Protein 3ZJE (pdb70)

Foldseek 3Di:
DFPLALCVLCVVLLVVLLVVFVVQWDPDPVQQQIAGNPQLQAFAAFEDDVVDDPVLSVSVCSHWFPVVLVCLLVVVCLAPVFPQAFHWTWTDFDLLQCLQQQSCCRGFVGGCVVCSLLVSLLCSLPPGDCVLLLVLVVVQVVVPPDDDSVVVSVVLSVQSDQCFPVHRGRHHAQSSQQSSCLNHLAKEAERERDDQVVVDPRGAIHHNVVDFLVVGRAAHFYWYYDPSDITGTHGYDDPSRAAKAFQWGDRQQRIGGGDYGSDDVVCVVCVVVVNVSRFVKDWDWDAGRPDHDTDIGIIGGHDDRDNDPSRHSSVSSVVSSVVVRVVD/DQAQALCVLDVVLLVVLLVVFVVQWDDDDVQDAIAGNPQLQAFDFAEQLPVADVVLSVVNCVRWFPVVLVVVLVVLQQAPVFVQAFHWTWTDFDQQQQVQQALCCGGQSGGCVVCSLLVSLLCCLVPRDCVLLVVLVVVQVVVPPDDPDPVPSVVLSVQSDQPQDNGNGRHHAQSSQLSSCLNHLAKEAETESNVNGFIHHNVVDFLVVGNAAHFYWYDDDSDITGTHGYDDPPHAQWAFQWTQDPQRTHGGDYGRDDPVCVVVVVVVNVSRFPKDWDWGAHPPNVDIHTGITGGHDDRDDDDSSDRSVSSVVVSVVVSVVVD

InterPro domains:
  IPR002653 Zinc finger, A20-type [PF01754] (386-407)
  IPR002653 Zinc finger, A20-type [PF01754] (476-500)
  IPR002653 Zinc finger, A20-type [PF01754] (655-678)
  IPR002653 Zinc finger, A20-type [PF01754] (760-784)
  IPR002653 Zinc finger, A20-type [PS51036] (381-416)
  IPR002653 Zinc finger, A20-type [PS51036] (472-507)
  IPR002653 Zinc finger, A20-type [PS51036] (601-636)
  IPR002653 Zinc finger, A20-type [PS51036] (651-686)
  IPR002653 Zinc finger, A20-type [PS51036] (756-790)
  IPR002653 Zinc finger, A20-type [SM00259] (384-409)
  IPR002653 Zinc finger, A20-type [SM00259] (475-500)
  IPR002653 Zinc finger, A20-type [SM00259] (518-541)
  IPR002653 Zinc finger, A20-type [SM00259] (604-629)
  IPR002653 Zinc finger, A20-type [SM00259] (654-679)
  IPR002653 Zinc finger, A20-type [SM00259] (713-738)
  IPR002653 Zinc finger, A20-type [SM00259] (759-784)
  IPR003323 OTU domain [PF02338] (98-257)
  IPR003323 OTU domain [PS50802] (92-263)
  IPR051346 OTU Domain-Containing Deubiquitinase [PTHR13367] (34-637)

Secondary structure (DSSP, 8-state):
---SSGGGG-HHHHHHHHHHHHHTEE--SSSPPPEESSGGG---EEPP-TTS-HHHHHHHHHHHB-HHHHHHHHHTT-SS--TTB--EEEBP---S---HHHHHHHHHSS--TT-HHHHHHHHHHHHS--HHHHHHHHHHHHT-----HHHHHHHHHHHTSS-----SS----HHHHHHHHHHHTS-EEEEE----TT--TT-EEE--TTS-GGGS--S-EEEEEETTEEEEEEEEP---SB-EEESEEEETTEEEEPPBTT--HHHHHTHHHHHHHHS-EEEEEEE-SSSSSEEEEEEEE-PPP---GGG-HHHHHHHHHHHHHHT-/---SSGGGG-HHHHHHHHHHHHHTEE--SSSPPPEESSGGG----BPPSSSS-HHHHHHHHHHHB-HHHHHHHHHTT-SS--TTB--EEEBP---S---HHHHHHHHHSS--TT-HHHHHHHHHHHTS--HHHHHHHHHHHTTSS-----SHHHHHHHHTSS-----SS----HHHHHHHHHHHTS-EEEEE-----EEE--TTS-GGGS--SPEEEEEETTEEEEEEEB-----BSEEESEEEETTEEEEPPBTT--HHHHTTHHHHHHHHS-EEEEEEE-SSTT-EEEEEEEEPPPP---TTT--HHHHHHHHHHHHHHH-

Structure (mmCIF, N/CA/C/O backbone):
data_3ZJE
#
_entry.id   3ZJE
#
_cell.length_a   43.850
_cell.length_b   69.150
_cell.length_c   84.700
_cell.angle_alpha   99.14
_cell.angle_beta   100.28
_cell.angle_gamma   97.09
#
_symmetry.space_group_name_H-M   'P 1'
#
loop_
_entity.id
_entity.type
_entity.pdbx_description
1 polymer A20P50
2 non-polymer 1,2-ETHANEDIOL
3 non-polymer 'CHLORIDE ION'
4 water water
#
loop_
_atom_site.group_PDB
_atom_site.id
_atom_site.type_symbol
_atom_site.label_atom_id
_atom_site.label_alt_id
_atom_site.label_comp_id
_atom_site.label_asym_id
_atom_site.label_entity_id
_atom_site.label_seq_id
_atom_site.pdbx_PDB_ins_code
_atom_site.Cartn_x
_atom_site.Cartn_y
_atom_site.Cartn_z
_atom_site.occupancy
_atom_site.B_iso_or_equiv
_atom_site.auth_seq_id
_atom_site.auth_comp_id
_atom_site.auth_asym_id
_atom_site.auth_atom_id
_atom_site.pdbx_PDB_model_num
ATOM 1 N N . VAL A 1 5 ? -5.488 40.938 9.775 1.00 90.62 5 VAL A N 1
ATOM 2 C CA . VAL A 1 5 ? -6.518 41.980 9.786 1.00 89.10 5 VAL A CA 1
ATOM 3 C C . VAL A 1 5 ? -7.926 41.365 9.706 1.00 76.67 5 VAL A C 1
ATOM 4 O O . VAL A 1 5 ? -8.456 40.854 10.693 1.00 73.52 5 VAL A O 1
ATOM 6 N N . LEU A 1 6 ? -8.523 41.433 8.523 1.00 77.75 6 LEU A N 1
ATOM 7 C CA . LEU A 1 6 ? -9.756 40.715 8.204 1.00 72.06 6 LEU A CA 1
ATOM 8 C C . LEU A 1 6 ? -9.497 39.210 8.372 1.00 69.17 6 LEU A C 1
ATOM 9 O O . LEU A 1 6 ? -8.365 38.823 8.677 1.00 65.31 6 LEU A O 1
ATOM 11 N N . PRO A 1 7 ? -10.527 38.343 8.183 1.00 68.66 7 PRO A N 1
ATOM 12 C CA . PRO A 1 7 ? -10.146 36.933 8.284 1.00 66.32 7 PRO A CA 1
ATOM 13 C C . PRO A 1 7 ? -9.137 36.645 7.198 1.00 68.40 7 PRO A C 1
ATOM 14 O O . PRO A 1 7 ? -9.061 37.398 6.227 1.00 68.90 7 PRO A O 1
ATOM 18 N N . GLN A 1 8 ? -8.334 35.607 7.380 1.00 71.88 8 GLN A N 1
ATOM 19 C CA . GLN A 1 8 ? -7.249 35.343 6.444 1.00 71.50 8 GLN A CA 1
ATOM 20 C C . GLN A 1 8 ? -7.777 34.606 5.213 1.00 65.98 8 GLN A C 1
ATOM 21 O O . GLN A 1 8 ? -7.065 34.472 4.220 1.00 71.98 8 GLN A O 1
ATOM 23 N N . ALA A 1 9 ? -9.035 34.167 5.285 1.00 52.78 9 ALA A N 1
ATOM 24 C CA . ALA A 1 9 ? -9.697 33.452 4.194 1.00 49.12 9 ALA A CA 1
ATOM 25 C C . ALA A 1 9 ? -11.194 33.305 4.507 1.00 42.44 9 ALA A C 1
ATOM 26 O O . ALA A 1 9 ? -11.588 33.255 5.675 1.00 48.35 9 ALA A O 1
ATOM 28 N N . LEU A 1 10 ? -12.022 33.174 3.472 1.00 43.56 10 LEU A N 1
ATOM 29 C CA . LEU A 1 10 ? -13.470 33.310 3.636 1.00 36.03 10 LEU A CA 1
ATOM 30 C C . LEU A 1 10 ? -14.113 32.515 4.744 1.00 46.69 10 LEU A C 1
ATOM 31 O O . LEU A 1 10 ? -14.894 33.069 5.519 1.00 49.93 10 LEU A O 1
ATOM 36 N N . TYR A 1 11 ? -13.794 31.220 4.832 1.00 43.34 11 TYR A N 1
ATOM 37 C CA . TYR A 1 11 ? -14.541 30.320 5.721 1.00 46.51 11 TYR A CA 1
ATOM 38 C C . TYR A 1 11 ? -14.454 30.732 7.204 1.00 47.43 11 TYR A C 1
ATOM 39 O O . TYR A 1 11 ? -15.265 30.342 8.047 1.00 50.07 11 TYR A O 1
ATOM 48 N N . LEU A 1 12 ? -13.468 31.542 7.531 1.00 37.13 12 LEU A N 1
ATOM 49 C CA . LEU A 1 12 ? -13.324 31.906 8.923 1.00 49.26 12 LEU A CA 1
ATOM 50 C C . LEU A 1 12 ? -14.355 32.922 9.412 1.00 49.54 12 LEU A C 1
ATOM 51 O O . LEU A 1 12 ? -14.326 33.286 10.588 1.00 45.28 12 LEU A O 1
ATOM 56 N N . SER A 1 13 ? -15.247 33.389 8.539 1.00 47.59 13 SER A N 1
ATOM 57 C CA . SER A 1 13 ? -16.030 34.580 8.890 1.00 49.96 13 SER A CA 1
ATOM 58 C C . SER A 1 13 ? -17.227 34.250 9.800 1.00 45.52 13 SER A C 1
ATOM 59 O O . SER A 1 13 ? -17.679 35.080 10.594 1.00 43.60 13 SER A O 1
ATOM 62 N N . ASN A 1 14 ? -17.722 33.020 9.666 1.00 41.74 14 ASN A N 1
ATOM 63 C CA . ASN A 1 14 ? -18.811 32.487 10.467 1.00 41.58 14 ASN A CA 1
ATOM 64 C C . ASN A 1 14 ? -18.804 30.958 10.365 1.00 40.48 14 ASN A C 1
ATOM 65 O O . ASN A 1 14 ? -19.567 30.383 9.561 1.00 38.67 14 ASN A O 1
ATOM 70 N N . MET A 1 15 ? -17.953 30.314 11.175 1.00 45.78 15 MET A N 1
ATOM 71 C CA . MET A 1 15 ? -17.760 28.859 11.087 1.00 41.04 15 MET A CA 1
ATOM 72 C C . MET A 1 15 ? -19.028 28.107 11.460 1.00 41.92 15 MET A C 1
ATOM 73 O O . MET A 1 15 ? -19.369 27.086 10.854 1.00 40.45 15 MET A O 1
ATOM 78 N N . ARG A 1 16 ? -19.737 28.615 12.454 1.00 44.57 16 ARG A N 1
ATOM 79 C CA . ARG A 1 16 ? -20.993 27.994 12.851 1.00 46.45 16 ARG A CA 1
ATOM 80 C C . ARG A 1 16 ? -21.980 28.008 11.679 1.00 44.68 16 ARG A C 1
ATOM 81 O O . ARG A 1 16 ? -22.578 26.977 11.345 1.00 43.68 16 ARG A O 1
ATOM 89 N N . LYS A 1 17 ? -22.118 29.162 11.023 1.00 42.52 17 LYS A N 1
ATOM 90 C CA . LYS A 1 17 ? -22.985 29.275 9.813 1.00 40.39 17 LYS A CA 1
ATOM 91 C C . LYS A 1 17 ? -22.571 28.288 8.725 1.00 40.63 17 LYS A C 1
ATOM 92 O O . LYS A 1 17 ? -23.439 27.602 8.184 1.00 40.18 17 LYS A O 1
ATOM 98 N N . ALA A 1 18 ? -21.272 28.187 8.422 1.00 36.18 18 ALA A N 1
ATOM 99 C CA . ALA A 1 18 ? -20.802 27.213 7.431 1.00 33.80 18 ALA A CA 1
ATOM 100 C C . ALA A 1 18 ? -21.269 25.787 7.757 1.00 34.53 18 ALA A C 1
ATOM 101 O O . ALA A 1 18 ? -21.730 25.033 6.889 1.00 33.06 18 ALA A O 1
ATOM 103 N N . VAL A 1 19 ? -21.143 25.414 9.027 1.00 37.05 19 VAL A N 1
ATOM 104 C CA . VAL A 1 19 ? -21.566 24.095 9.446 1.00 45.72 19 VAL A CA 1
ATOM 105 C C . VAL A 1 19 ? -23.037 23.907 9.217 1.00 46.67 19 VAL A C 1
ATOM 106 O O . VAL A 1 19 ? -23.476 22.820 8.840 1.00 38.27 19 VAL A O 1
ATOM 110 N N . LYS A 1 20 ? -23.802 24.955 9.477 1.00 39.54 20 LYS A N 1
ATOM 111 C CA . LYS A 1 20 ? -25.229 24.894 9.303 1.00 40.32 20 LYS A CA 1
ATOM 112 C C . LYS A 1 20 ? -25.479 24.656 7.782 1.00 37.35 20 LYS A C 1
ATOM 113 O O . LYS A 1 20 ? -26.265 23.785 7.398 1.00 37.39 20 LYS A O 1
ATOM 119 N N . ILE A 1 21 ? -24.781 25.400 6.950 1.00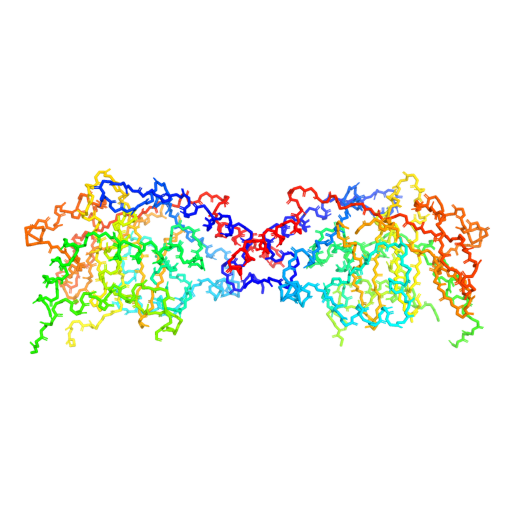 35.10 21 ILE A N 1
ATOM 120 C CA . ILE A 1 21 ? -25.003 25.241 5.492 1.00 32.52 21 ILE A CA 1
ATOM 121 C C . ILE A 1 21 ? -24.673 23.817 5.067 1.00 40.34 21 ILE A C 1
ATOM 122 O O . ILE A 1 21 ? -25.501 23.128 4.498 1.00 38.21 21 ILE A O 1
ATOM 127 N N . ARG A 1 22 ? -23.448 23.386 5.340 1.00 36.90 22 ARG A N 1
ATOM 128 C CA . ARG A 1 22 ? -23.038 22.012 5.083 1.00 39.86 22 ARG A CA 1
ATOM 129 C C . ARG A 1 22 ? -24.036 20.978 5.615 1.00 43.81 22 ARG A C 1
ATOM 130 O O . ARG A 1 22 ? -24.409 20.073 4.883 1.00 39.59 22 ARG A O 1
ATOM 138 N N . GLU A 1 23 ? -24.496 21.119 6.853 1.00 35.58 23 GLU A N 1
ATOM 139 C CA . GLU A 1 23 ? -25.472 20.169 7.407 1.00 37.84 23 GLU A CA 1
ATOM 140 C C . GLU A 1 23 ? -26.787 20.128 6.622 1.00 43.66 23 GLU A C 1
ATOM 141 O O . GLU A 1 23 ? -27.441 19.104 6.554 1.00 38.60 23 GLU A O 1
ATOM 147 N N . ARG A 1 24 ? -27.161 21.227 5.992 1.00 36.24 24 ARG A N 1
ATOM 148 C CA . ARG A 1 24 ? -28.387 21.209 5.190 1.00 39.82 24 ARG A CA 1
ATOM 149 C C . ARG A 1 24 ? -28.257 20.430 3.858 1.00 36.89 24 ARG A C 1
ATOM 150 O O . ARG A 1 24 ? -29.230 19.832 3.378 1.00 34.52 24 ARG A O 1
ATOM 158 N N . THR A 1 25 ? -27.056 20.402 3.306 1.00 31.77 25 THR A N 1
ATOM 159 C CA . THR A 1 25 ? -26.873 19.825 1.964 1.00 29.75 25 THR A CA 1
ATOM 160 C C . THR A 1 25 ? -27.246 18.338 1.824 1.00 30.80 25 THR A C 1
ATOM 161 O O . THR A 1 25 ? -27.973 18.011 0.907 1.00 30.39 25 THR A O 1
ATOM 165 N N . PRO A 1 26 ? -26.759 17.439 2.722 1.00 32.37 26 PRO A N 1
ATOM 166 C CA . PRO A 1 26 ? -27.126 16.037 2.485 1.00 33.49 26 PRO A CA 1
ATOM 167 C C . PRO A 1 26 ? -28.627 15.808 2.667 1.00 37.01 26 PRO A C 1
ATOM 168 O O . PRO A 1 26 ? -29.140 14.864 2.067 1.00 36.06 26 PRO A O 1
ATOM 172 N N . GLU A 1 27 ? -29.301 16.619 3.485 1.00 36.93 27 GLU A N 1
ATOM 173 C CA . GLU A 1 27 ? -30.741 16.493 3.677 1.00 39.16 27 GLU A CA 1
ATOM 174 C C . GLU A 1 27 ? -31.564 17.005 2.490 1.00 37.92 27 GLU A C 1
ATOM 175 O O . GLU A 1 27 ? -32.779 16.737 2.397 1.00 39.76 27 GLU A O 1
ATOM 181 N N . ASP A 1 28 ? -30.916 17.749 1.603 1.00 35.09 28 ASP A N 1
ATOM 182 C CA . ASP A 1 28 ? -31.600 18.279 0.404 1.00 33.86 28 ASP A CA 1
ATOM 183 C C . ASP A 1 28 ? -31.515 17.313 -0.774 1.00 32.80 28 ASP A C 1
ATOM 184 O O . ASP A 1 28 ? -32.085 17.584 -1.847 1.00 32.02 28 ASP A O 1
ATOM 189 N N . ILE A 1 29 ? -30.788 16.208 -0.604 1.00 32.97 29 ILE A N 1
ATOM 190 C CA . ILE A 1 29 ? -30.603 15.254 -1.695 1.00 35.08 29 ILE A CA 1
ATOM 191 C C . ILE A 1 29 ? -31.787 14.312 -1.713 1.00 34.69 29 ILE A C 1
ATOM 192 O O . ILE A 1 29 ? -32.196 13.791 -0.686 1.00 37.15 29 ILE A O 1
ATOM 197 N N . PHE A 1 30 ? -32.370 14.118 -2.878 1.00 34.29 30 PHE A N 1
ATOM 198 C CA . PHE A 1 30 ? -33.473 13.167 -2.992 1.00 39.84 30 PHE A CA 1
ATOM 199 C C . PHE A 1 30 ? -32.947 11.928 -3.686 1.00 41.12 30 PHE A C 1
ATOM 200 O O . PHE A 1 30 ? -32.319 12.051 -4.733 1.00 41.13 30 PHE A O 1
ATOM 208 N N . LYS A 1 31 ? -33.221 10.743 -3.134 1.00 39.38 31 LYS A N 1
ATOM 209 C CA . LYS A 1 31 ? -32.689 9.507 -3.708 1.00 48.40 31 LYS A CA 1
ATOM 210 C C . LYS A 1 31 ? -33.852 8.688 -4.231 1.00 51.05 31 LYS A C 1
ATOM 211 O O . LYS A 1 31 ? -34.588 8.075 -3.453 1.00 47.22 31 LYS A O 1
ATOM 213 N N . PRO A 1 32 ? -34.051 8.688 -5.545 1.00 46.91 32 PRO A N 1
ATOM 214 C CA . PRO A 1 32 ? -35.230 7.983 -6.084 1.00 50.26 32 PRO A CA 1
ATOM 215 C C . PRO A 1 32 ? -35.035 6.481 -6.015 1.00 55.70 32 PRO A C 1
ATOM 216 O O . PRO A 1 32 ? -33.908 6.022 -5.831 1.00 50.14 32 PRO A O 1
ATOM 220 N N . THR A 1 33 ? -36.119 5.723 -6.147 1.00 66.06 33 THR A N 1
ATOM 221 C CA . THR A 1 33 ? -36.016 4.273 -6.168 1.00 70.32 33 THR A CA 1
ATOM 222 C C . THR A 1 33 ? -36.338 3.695 -7.542 1.00 69.14 33 THR A C 1
ATOM 223 O O . THR A 1 33 ? -36.244 2.488 -7.744 1.00 69.10 33 THR A O 1
ATOM 227 N N . ASN A 1 34 ? -36.713 4.556 -8.482 1.00 63.37 34 ASN A N 1
ATOM 228 C CA . ASN A 1 34 ? -37.015 4.093 -9.832 1.00 66.26 34 ASN A CA 1
ATOM 229 C C . ASN A 1 34 ? -35.792 4.207 -10.744 1.00 60.21 34 ASN A C 1
ATOM 230 O O . ASN A 1 34 ? -35.918 4.207 -11.968 1.00 59.54 34 ASN A O 1
ATOM 235 N N . GLY A 1 35 ? -34.608 4.326 -10.152 1.00 54.23 35 GLY A N 1
ATOM 236 C CA . GLY A 1 35 ? -33.399 4.404 -10.959 1.00 51.53 35 GLY A CA 1
ATOM 237 C C . GLY A 1 35 ? -32.949 5.781 -11.443 1.00 45.76 35 GLY A C 1
ATOM 238 O O . GLY A 1 35 ? -31.832 5.917 -11.943 1.00 48.13 35 GLY A O 1
ATOM 239 N N . ILE A 1 36 ? -33.798 6.796 -11.302 1.00 41.10 36 ILE A N 1
ATOM 240 C CA . ILE A 1 36 ? -33.389 8.184 -11.589 1.00 39.94 36 ILE A CA 1
ATOM 241 C C . ILE A 1 36 ? -32.255 8.609 -10.648 1.00 40.23 36 ILE A C 1
ATOM 242 O O . ILE A 1 36 ? -32.277 8.301 -9.450 1.00 36.14 36 ILE A O 1
ATOM 247 N N . ILE A 1 37 ? -31.270 9.319 -11.201 1.00 39.27 37 ILE A N 1
ATOM 248 C CA . ILE A 1 37 ? -30.081 9.750 -10.446 1.00 32.48 37 ILE A CA 1
ATOM 249 C C . ILE A 1 37 ? -30.493 10.555 -9.208 1.00 30.55 37 ILE A C 1
ATOM 250 O O . ILE A 1 37 ? -31.499 11.266 -9.244 1.00 30.77 37 ILE A O 1
ATOM 255 N N . HIS A 1 38 ? -29.781 10.426 -8.087 1.00 31.36 38 HIS A N 1
ATOM 256 C CA . HIS A 1 38 ? -30.124 11.273 -6.946 1.00 33.41 38 HIS A CA 1
ATOM 257 C C . HIS A 1 38 ? -29.761 12.715 -7.271 1.00 33.00 38 HIS A C 1
ATOM 258 O O . HIS A 1 38 ? -28.896 12.954 -8.102 1.00 26.34 38 HIS A O 1
ATOM 265 N N . HIS A 1 39 ? -30.444 13.675 -6.654 1.00 29.01 39 HIS A N 1
ATOM 266 C CA . HIS A 1 39 ? -30.295 15.069 -7.073 1.00 28.47 39 HIS A CA 1
ATOM 267 C C . HIS A 1 39 ? -30.805 15.969 -5.976 1.00 29.94 39 HIS A C 1
ATOM 268 O O . HIS A 1 39 ? -31.486 15.533 -5.038 1.00 32.29 39 HIS A O 1
ATOM 275 N N . PHE A 1 40 ? -30.453 17.236 -6.082 1.00 25.91 40 PHE A N 1
ATOM 276 C CA . PHE A 1 40 ? -30.787 18.186 -5.036 1.00 27.78 40 PHE A CA 1
ATOM 277 C C . PHE A 1 40 ? -32.189 18.688 -5.274 1.00 27.91 40 PHE A C 1
ATOM 278 O O . PHE A 1 40 ? -32.578 18.961 -6.420 1.00 26.67 40 PHE A O 1
ATOM 286 N N . LYS A 1 41 ? -32.961 18.780 -4.201 1.00 29.61 41 LYS A N 1
ATOM 287 C CA . LYS A 1 41 ? -34.326 19.256 -4.291 1.00 31.33 41 LYS A CA 1
ATOM 288 C C . LYS A 1 41 ? -34.432 20.782 -4.474 1.00 35.43 41 LYS A C 1
ATOM 289 O O . LYS A 1 41 ? -35.295 21.273 -5.221 1.00 32.29 41 LYS A O 1
ATOM 295 N N . THR A 1 42 ? -33.584 21.551 -3.783 1.00 29.56 42 THR A N 1
ATOM 296 C CA . THR A 1 42 ? -33.777 22.998 -3.769 1.00 29.39 42 THR A CA 1
ATOM 297 C C . THR A 1 42 ? -32.472 23.772 -3.817 1.00 27.16 42 THR A C 1
ATOM 298 O O . THR A 1 42 ? -32.402 24.848 -4.401 1.00 26.22 42 THR A O 1
ATOM 302 N N . MET A 1 43 ? -31.437 23.255 -3.170 1.00 26.59 43 MET A N 1
ATOM 303 C CA . MET A 1 43 ? -30.206 24.063 -2.958 1.00 25.07 43 MET A CA 1
ATOM 304 C C . MET A 1 43 ? -29.370 24.369 -4.214 1.00 25.15 43 MET A C 1
ATOM 305 O O . MET A 1 43 ? -28.524 25.287 -4.252 1.00 21.46 43 MET A O 1
ATOM 310 N N . HIS A 1 44 ? -29.650 23.639 -5.295 1.00 26.03 44 HIS A N 1
ATOM 311 C CA . HIS A 1 44 ? -28.920 23.817 -6.542 1.00 21.63 44 HIS A CA 1
ATOM 312 C C . HIS A 1 44 ? -29.319 25.093 -7.169 1.00 19.44 44 HIS A C 1
ATOM 313 O O . HIS A 1 44 ? -28.644 25.585 -8.059 1.00 20.01 44 HIS A O 1
ATOM 320 N N . ARG A 1 45 ? -30.408 25.679 -6.695 1.00 21.11 45 ARG A N 1
ATOM 321 C CA . ARG A 1 45 ? -30.817 26.970 -7.277 1.00 21.09 45 ARG A CA 1
ATOM 322 C C . ARG A 1 45 ? -30.132 28.223 -6.708 1.00 29.27 45 ARG A C 1
ATOM 323 O O . ARG A 1 45 ? -30.441 29.347 -7.145 1.00 27.41 45 ARG A O 1
ATOM 331 N N . TYR A 1 46 ? -29.250 28.048 -5.714 1.00 24.46 46 TYR A N 1
ATOM 332 C CA . TYR A 1 46 ? -28.618 29.200 -5.069 1.00 21.03 46 TYR A CA 1
ATOM 333 C C . TYR A 1 46 ? -27.379 29.670 -5.834 1.00 19.11 46 TYR A C 1
ATOM 334 O O . TYR A 1 46 ? -26.696 28.860 -6.432 1.00 20.53 46 TYR A O 1
ATOM 343 N N . THR A 1 47 ? -27.099 30.972 -5.794 1.00 19.35 47 THR A N 1
ATOM 344 C CA . THR A 1 47 ? -25.907 31.522 -6.466 1.00 17.90 47 THR A CA 1
ATOM 345 C C . THR A 1 47 ? -25.281 32.627 -5.629 1.00 27.90 47 THR A C 1
ATOM 346 O O . THR A 1 47 ? -26.026 33.464 -5.071 1.00 21.63 47 THR A O 1
ATOM 350 N N . LEU A 1 48 ? -23.937 32.616 -5.533 1.00 20.87 48 LEU A N 1
ATOM 351 C CA . LEU A 1 48 ? -23.170 33.619 -4.762 1.00 22.45 48 LEU A CA 1
ATOM 352 C C . LEU A 1 48 ? -22.818 34.780 -5.690 1.00 22.48 48 LEU A C 1
ATOM 353 O O . LEU A 1 48 ? -22.525 34.534 -6.859 1.00 30.15 48 LEU A O 1
ATOM 358 N N . GLU A 1 49 ? -22.829 36.018 -5.177 1.00 22.54 49 GLU A N 1
ATOM 359 C CA . GLU A 1 49 ? -22.131 37.137 -5.818 1.00 25.91 49 GLU A CA 1
ATOM 360 C C . GLU A 1 49 ? -21.054 37.753 -4.912 1.00 29.40 49 GLU A C 1
ATOM 361 O O . GLU A 1 49 ? -21.207 37.785 -3.692 1.00 28.38 49 GLU A O 1
ATOM 367 N N . MET A 1 50 ? -19.953 38.193 -5.503 1.00 21.95 50 MET A N 1
ATOM 368 C CA . MET A 1 50 ? -18.856 38.765 -4.686 1.00 25.26 50 MET A CA 1
ATOM 369 C C . MET A 1 50 ? -19.126 40.245 -4.511 1.00 30.35 50 MET A C 1
ATOM 370 O O . MET A 1 50 ? -19.720 40.888 -5.404 1.00 28.50 50 MET A O 1
ATOM 375 N N . PHE A 1 51 ? -18.712 40.813 -3.375 1.00 30.88 51 PHE A N 1
ATOM 376 C CA . PHE A 1 51 ? -18.903 42.244 -3.152 1.00 31.92 51 PHE A CA 1
ATOM 377 C C . PHE A 1 51 ? -17.822 43.094 -3.803 1.00 34.00 51 PHE A C 1
ATOM 378 O O . PHE A 1 51 ? -16.693 42.635 -4.026 1.00 40.11 51 PHE A O 1
ATOM 386 N N . ARG A 1 52 ? -18.188 44.339 -4.093 1.00 43.26 52 ARG A N 1
ATOM 387 C CA . ARG A 1 52 ? -17.284 45.346 -4.614 1.00 50.88 52 ARG A CA 1
ATOM 388 C C . ARG A 1 52 ? -16.265 45.883 -3.603 1.00 53.44 52 ARG A C 1
ATOM 389 O O . ARG A 1 52 ? -16.543 46.020 -2.412 1.00 54.48 52 ARG A O 1
ATOM 397 N N . THR A 1 53 ? -15.083 46.194 -4.099 1.00 46.18 53 THR A N 1
ATOM 398 C CA . THR A 1 53 ? -13.955 46.504 -3.255 1.00 60.19 53 THR A CA 1
ATOM 399 C C . THR A 1 53 ? -13.538 47.942 -3.557 1.00 66.64 53 THR A C 1
ATOM 400 O O . THR A 1 53 ? -12.878 48.612 -2.743 1.00 71.21 53 THR A O 1
ATOM 404 N N . CYS A 1 54 ? -13.980 48.423 -4.720 1.00 60.80 54 CYS A N 1
ATOM 405 C CA . CYS A 1 54 ? -13.614 49.752 -5.218 1.00 65.09 54 CYS A CA 1
ATOM 406 C C . CYS A 1 54 ? -13.803 50.896 -4.207 1.00 66.99 54 CYS A C 1
ATOM 407 O O . CYS A 1 54 ? -13.195 51.960 -4.347 1.00 68.95 54 CYS A O 1
ATOM 410 N N . GLN A 1 55 ? -14.623 50.674 -3.181 1.00 66.17 55 GLN A N 1
ATOM 411 C CA . GLN A 1 55 ? -14.876 51.721 -2.188 1.00 66.63 55 GLN A CA 1
ATOM 412 C C . GLN A 1 55 ? -13.782 51.813 -1.127 1.00 64.28 55 GLN A C 1
ATOM 413 O O . GLN A 1 55 ? -13.816 52.712 -0.282 1.00 67.23 55 GLN A O 1
ATOM 415 N N . PHE A 1 56 ? -12.819 50.890 -1.172 1.00 63.71 56 PHE A N 1
ATOM 416 C CA . PHE A 1 56 ? -11.735 50.834 -0.177 1.00 64.41 56 PHE A CA 1
ATOM 417 C C . PHE A 1 56 ? -10.380 51.326 -0.725 1.00 68.03 56 PHE A C 1
ATOM 418 O O . PHE A 1 56 ? -10.250 51.609 -1.911 1.00 70.53 56 PHE A O 1
ATOM 426 N N . CYS A 1 57 ? -9.382 51.422 0.154 1.00 72.20 57 CYS A N 1
ATOM 427 C CA . CYS A 1 57 ? -8.061 51.958 -0.189 1.00 68.17 57 CYS A CA 1
ATOM 428 C C . CYS A 1 57 ? -7.038 50.825 -0.347 1.00 69.11 57 CYS A C 1
ATOM 429 O O . CYS A 1 57 ? -7.163 49.777 0.299 1.00 65.63 57 CYS A O 1
ATOM 432 N N . PRO A 1 58 ? -6.031 51.021 -1.216 1.00 74.51 58 PRO A N 1
ATOM 433 C CA . PRO A 1 58 ? -5.136 49.950 -1.689 1.00 77.35 58 PRO A CA 1
ATOM 434 C C . PRO A 1 58 ? -4.580 48.991 -0.625 1.00 77.67 58 PRO A C 1
ATOM 435 O O . PRO A 1 58 ? -4.517 47.789 -0.879 1.00 70.77 58 PRO A O 1
ATOM 439 N N . GLN A 1 59 ? -4.176 49.504 0.532 1.00 76.61 59 GLN A N 1
ATOM 440 C CA . GLN A 1 59 ? -3.726 48.624 1.601 1.00 75.40 59 GLN A CA 1
ATOM 441 C C . GLN A 1 59 ? -4.861 47.670 2.003 1.00 68.38 59 GLN A C 1
ATOM 442 O O . GLN A 1 59 ? -4.639 46.478 2.286 1.00 62.94 59 GLN A O 1
ATOM 444 N N . PHE A 1 60 ? -6.084 48.198 1.998 1.00 66.18 60 PHE A N 1
ATOM 445 C CA . PHE A 1 60 ? -7.253 47.428 2.403 1.00 64.37 60 PHE A CA 1
ATOM 446 C C . PHE A 1 60 ? -7.716 46.478 1.296 1.00 58.52 60 PHE A C 1
ATOM 447 O O . PHE A 1 60 ? -7.895 45.279 1.539 1.00 58.55 60 PHE A O 1
ATOM 455 N N . ARG A 1 61 ? -7.924 47.034 0.101 1.00 59.22 61 ARG A N 1
ATOM 456 C CA . ARG A 1 61 ? -8.142 46.236 -1.105 1.00 52.99 61 ARG A CA 1
ATOM 457 C C . ARG A 1 61 ? -7.190 45.052 -1.154 1.00 55.67 61 ARG A C 1
ATOM 458 O O . ARG A 1 61 ? -7.586 43.928 -1.482 1.00 52.22 61 ARG A O 1
ATOM 466 N N . GLU A 1 62 ? -5.920 45.324 -0.869 1.00 53.11 62 GLU A N 1
ATOM 467 C CA . GLU A 1 62 ? -4.888 44.299 -0.967 1.00 55.65 62 GLU A CA 1
ATOM 468 C C . GLU A 1 62 ? -5.158 43.164 -0.013 1.00 54.32 62 GLU A C 1
ATOM 469 O O . GLU A 1 62 ? -5.050 41.985 -0.402 1.00 59.23 62 GLU A O 1
ATOM 475 N N . ILE A 1 63 ? -5.492 43.504 1.237 1.00 52.26 63 ILE A N 1
ATOM 476 C CA . ILE A 1 63 ? -5.720 42.448 2.217 1.00 48.99 63 ILE A CA 1
ATOM 477 C C . ILE A 1 63 ? -7.009 41.674 1.889 1.00 39.06 63 ILE A C 1
ATOM 478 O O . ILE A 1 63 ? -7.034 40.473 2.083 1.00 39.67 63 ILE A O 1
ATOM 483 N N . ILE A 1 64 ? -8.043 42.340 1.365 1.00 38.27 64 ILE A N 1
ATOM 484 C CA . ILE A 1 64 ? -9.264 41.609 0.963 1.00 35.65 64 ILE A CA 1
ATOM 485 C C . ILE A 1 64 ? -8.942 40.717 -0.241 1.00 37.04 64 ILE A C 1
ATOM 486 O O . ILE A 1 64 ? -9.336 39.545 -0.300 1.00 35.89 64 ILE A O 1
ATOM 491 N N . HIS A 1 65 ? -8.217 41.272 -1.207 1.00 37.96 65 HIS A N 1
ATOM 492 C CA . HIS A 1 65 ? -7.861 40.465 -2.367 1.00 40.69 65 HIS A CA 1
ATOM 493 C C . HIS A 1 65 ? -6.906 39.317 -2.025 1.00 43.08 65 HIS A C 1
ATOM 494 O O . HIS A 1 65 ? -7.034 38.234 -2.562 1.00 40.07 65 HIS A O 1
ATOM 501 N N . LYS A 1 66 ? -5.972 39.511 -1.108 1.00 33.18 66 LYS A N 1
ATOM 502 C CA . LYS A 1 66 ? -5.071 38.400 -0.782 1.00 37.61 66 LYS A CA 1
ATOM 503 C C . LYS A 1 66 ? -5.831 37.348 -0.015 1.00 35.85 66 LYS A C 1
ATOM 504 O O . LYS A 1 66 ? -5.514 36.138 -0.046 1.00 38.01 66 LYS A O 1
ATOM 506 N N . ALA A 1 67 ? -6.850 37.800 0.702 1.00 41.82 67 ALA A N 1
ATOM 507 C CA . ALA A 1 67 ? -7.642 36.861 1.484 1.00 42.53 67 ALA A CA 1
ATOM 508 C C . ALA A 1 67 ? -8.579 36.007 0.617 1.00 37.46 67 ALA A C 1
ATOM 509 O O . ALA A 1 67 ? -8.703 34.802 0.834 1.00 38.54 67 ALA A O 1
ATOM 511 N N . LEU A 1 68 ? -9.231 36.597 -0.381 1.00 32.55 68 LEU A N 1
ATOM 512 C CA . LEU A 1 68 ? -10.349 35.853 -1.002 1.00 29.75 68 LEU A CA 1
ATOM 513 C C . LEU A 1 68 ? -10.061 35.418 -2.424 1.00 23.87 68 LEU A C 1
ATOM 514 O O . LEU A 1 68 ? -10.648 34.456 -2.908 1.00 22.18 68 LEU A O 1
ATOM 519 N N . ILE A 1 69 ? -9.228 36.194 -3.118 1.00 25.18 69 ILE A N 1
ATOM 520 C CA . ILE A 1 69 ? -9.132 36.020 -4.606 1.00 22.69 69 ILE A CA 1
ATOM 521 C C . ILE A 1 69 ? -7.916 35.196 -5.059 1.00 22.67 69 ILE A C 1
ATOM 522 O O . ILE A 1 69 ? -6.757 35.461 -4.607 1.00 24.46 69 ILE A O 1
ATOM 527 N N . ASP A 1 70 ? -8.131 34.236 -5.965 1.00 21.74 70 ASP A N 1
ATOM 528 C CA . ASP A 1 70 ? -6.982 33.540 -6.543 1.00 24.22 70 ASP A CA 1
ATOM 529 C C . ASP A 1 70 ? -6.485 34.421 -7.688 1.00 21.36 70 ASP A C 1
ATOM 530 O O . ASP A 1 70 ? -6.953 34.246 -8.836 1.00 20.69 70 ASP A O 1
ATOM 535 N N . ARG A 1 71 ? -5.612 35.370 -7.375 1.00 24.92 71 ARG A N 1
ATOM 536 C CA . ARG A 1 71 ? -5.097 36.296 -8.359 1.00 28.08 71 ARG A CA 1
ATOM 537 C C . ARG A 1 71 ? -4.211 35.630 -9.416 1.00 29.02 71 ARG A C 1
ATOM 538 O O . ARG A 1 71 ? -4.089 36.131 -10.538 1.00 27.17 71 ARG A O 1
ATOM 546 N N . ASN A 1 72 ? -3.602 34.498 -9.091 1.00 27.26 72 ASN A N 1
ATOM 547 C CA A ASN A 1 72 ? -2.792 33.790 -10.094 0.54 29.49 72 ASN A CA 1
ATOM 548 C CA B ASN A 1 72 ? -2.810 33.747 -10.060 0.46 29.91 72 ASN A CA 1
ATOM 549 C C . ASN A 1 72 ? -3.631 33.224 -11.242 1.00 24.58 72 ASN A C 1
ATOM 550 O O . ASN A 1 72 ? -3.283 33.447 -12.435 1.00 24.37 72 ASN A O 1
ATOM 559 N N . ILE A 1 73 ? -4.733 32.520 -10.931 1.00 20.46 73 ILE A N 1
ATOM 560 C CA . ILE A 1 73 ? -5.570 31.962 -11.997 1.00 21.94 73 ILE A CA 1
ATOM 561 C C . ILE A 1 73 ? -6.292 33.114 -12.695 1.00 19.84 73 ILE A C 1
ATOM 562 O O . ILE A 1 73 ? -6.537 33.092 -13.921 1.00 17.48 73 ILE A O 1
ATOM 567 N N . GLN A 1 74 ? -6.606 34.154 -11.918 1.00 19.12 74 GLN A N 1
ATOM 568 C CA . GLN A 1 74 ? -7.391 35.272 -12.492 1.00 20.05 74 GLN A CA 1
ATOM 569 C C . GLN A 1 74 ? -6.487 35.908 -13.578 1.00 19.93 74 GLN A C 1
ATOM 570 O O . GLN A 1 74 ? -6.934 36.124 -14.734 1.00 21.93 74 GLN A O 1
ATOM 576 N N . ALA A 1 75 ? -5.223 36.101 -13.250 1.00 21.18 75 ALA A N 1
ATOM 577 C CA . ALA A 1 75 ? -4.317 36.743 -14.199 1.00 23.03 75 ALA A CA 1
ATOM 578 C C . ALA A 1 75 ? -4.033 35.886 -15.437 1.00 22.14 75 ALA A C 1
ATOM 579 O O . ALA A 1 75 ? -3.967 36.412 -16.563 1.00 22.54 75 ALA A O 1
ATOM 581 N N . THR A 1 76 ? -3.850 34.590 -15.222 1.00 21.53 76 THR A N 1
ATOM 582 C CA . THR A 1 76 ? -3.629 33.637 -16.304 1.00 23.11 76 THR A CA 1
ATOM 583 C C . THR A 1 76 ? -4.796 33.633 -17.255 1.00 25.14 76 THR A C 1
ATOM 584 O O . THR A 1 76 ? -4.618 33.709 -18.456 1.00 20.20 76 THR A O 1
ATOM 588 N N . LEU A 1 77 ? -6.018 33.539 -16.745 1.00 18.64 77 LEU A N 1
ATOM 589 C CA . LEU A 1 77 ? -7.148 33.455 -17.669 1.00 17.70 77 LEU A CA 1
ATOM 590 C C . LEU A 1 77 ? -7.442 34.788 -18.366 1.00 19.80 77 LEU A C 1
ATOM 591 O O . LEU A 1 77 ? -7.877 34.803 -19.530 1.00 19.13 77 LEU A O 1
ATOM 596 N N . GLU A 1 78 ? -7.243 35.918 -17.667 1.00 18.03 78 GLU A N 1
ATOM 597 C CA . GLU A 1 78 ? -7.444 37.191 -18.311 1.00 18.85 78 GLU A CA 1
ATOM 598 C C . GLU A 1 78 ? -6.376 37.441 -19.372 1.00 20.77 78 GLU A C 1
ATOM 599 O O . GLU A 1 78 ? -6.686 37.989 -20.451 1.00 24.64 78 GLU A O 1
ATOM 605 N N . SER A 1 79 ? -5.121 37.086 -19.071 1.00 21.62 79 SER A N 1
ATOM 606 C CA . SER A 1 79 ? -4.038 37.366 -20.024 1.00 23.52 79 SER A CA 1
ATOM 607 C C . SER A 1 79 ? -4.152 36.587 -21.352 1.00 23.09 79 SER A C 1
ATOM 608 O O . SER A 1 79 ? -3.524 36.952 -22.346 1.00 24.66 79 SER A O 1
ATOM 611 N N . GLN A 1 80 ? -4.951 35.517 -21.355 1.00 21.20 80 GLN A N 1
ATOM 612 C CA . GLN A 1 80 ? -5.234 34.752 -22.579 1.00 28.53 80 GLN A CA 1
ATOM 613 C C . GLN A 1 80 ? -6.512 35.183 -23.269 1.00 27.44 80 GLN A C 1
ATOM 614 O O . GLN A 1 80 ? -6.937 34.522 -24.215 1.00 30.45 80 GLN A O 1
ATOM 620 N N . LYS A 1 81 ? -7.133 36.251 -22.785 1.00 20.24 81 LYS A N 1
ATOM 621 C CA . LYS A 1 81 ? -8.395 36.729 -23.332 1.00 22.80 81 LYS A CA 1
ATOM 622 C C . LYS A 1 81 ? -9.483 35.662 -23.156 1.00 26.51 81 LYS A C 1
ATOM 623 O O . LYS A 1 81 ? -10.382 35.584 -23.970 1.00 22.83 81 LYS A O 1
ATOM 629 N N . LYS A 1 82 ? -9.410 34.826 -22.116 1.00 17.03 82 LYS A N 1
ATOM 630 C CA . LYS A 1 82 ? -10.459 33.828 -21.881 1.00 16.23 82 LYS A CA 1
ATOM 631 C C . LYS A 1 82 ? -11.473 34.301 -20.838 1.00 17.00 82 LYS A C 1
ATOM 632 O O . LYS A 1 82 ? -12.584 33.829 -20.761 1.00 18.87 82 LYS A O 1
ATOM 638 N N . LEU A 1 83 ? -11.023 35.143 -19.930 1.00 26.46 83 LEU A N 1
ATOM 639 C CA . LEU A 1 83 ? -11.875 35.626 -18.852 1.00 23.27 83 LEU A CA 1
ATOM 640 C C . LEU A 1 83 ? -11.958 37.134 -18.865 1.00 17.16 83 LEU A C 1
ATOM 641 O O . LEU A 1 83 ? -10.954 37.856 -19.033 1.00 17.35 83 LEU A O 1
ATOM 646 N N . ASN A 1 84 ? -13.191 37.644 -18.770 1.00 15.74 84 ASN A N 1
ATOM 647 C CA . ASN A 1 84 ? -13.384 39.098 -18.699 1.00 15.97 84 ASN A CA 1
ATOM 648 C C . ASN A 1 84 ? -12.914 39.912 -19.951 1.00 20.78 84 ASN A C 1
ATOM 649 O O . ASN A 1 84 ? -12.318 40.987 -19.820 1.00 26.56 84 ASN A O 1
ATOM 654 N N . TRP A 1 85 ? -13.175 39.335 -21.118 1.00 27.82 85 TRP A N 1
ATOM 655 C CA . TRP A 1 85 ? -12.673 39.875 -22.383 1.00 28.74 85 TRP A CA 1
ATOM 656 C C . TRP A 1 85 ? -13.716 40.722 -23.083 1.00 32.35 85 TRP A C 1
ATOM 657 O O . TRP A 1 85 ? -13.411 41.479 -23.993 1.00 27.13 85 TRP A O 1
ATOM 668 N N A CYS A 1 86 ? -14.983 40.553 -22.696 0.55 26.77 86 CYS A N 1
ATOM 669 N N B CYS A 1 86 ? -14.929 40.647 -22.565 0.45 27.60 86 CYS A N 1
ATOM 670 C CA A CYS A 1 86 ? -16.062 41.353 -23.272 0.55 27.67 86 CYS A CA 1
ATOM 671 C CA B CYS A 1 86 ? -16.053 41.291 -23.175 0.45 28.53 86 CYS A CA 1
ATOM 672 C C A CYS A 1 86 ? -16.373 42.586 -22.499 0.55 32.04 86 CYS A C 1
ATOM 673 C C B CYS A 1 86 ? -16.460 42.584 -22.492 0.45 32.07 86 CYS A C 1
ATOM 674 O O A CYS A 1 86 ? -16.738 42.522 -21.330 0.55 36.14 86 CYS A O 1
ATOM 675 O O B CYS A 1 86 ? -16.936 42.560 -21.359 0.45 35.29 86 CYS A O 1
ATOM 680 N N . ARG A 1 87 ? -16.307 43.711 -23.188 1.00 32.55 87 ARG A N 1
ATOM 681 C CA . ARG A 1 87 ? -16.604 45.000 -22.605 1.00 35.46 87 ARG A CA 1
ATOM 682 C C . ARG A 1 87 ? -18.057 45.100 -22.190 1.00 37.00 87 ARG A C 1
ATOM 683 O O . ARG A 1 87 ? -18.378 45.838 -21.259 1.00 37.62 87 ARG A O 1
ATOM 691 N N . GLU A 1 88 ? -18.929 44.341 -22.840 1.00 38.70 88 GLU A N 1
ATOM 692 C CA . GLU A 1 88 ? -20.351 44.413 -22.509 1.00 45.17 88 GLU A CA 1
ATOM 693 C C . GLU A 1 88 ? -20.730 43.776 -21.171 1.00 39.79 88 GLU A C 1
ATOM 694 O O . GLU A 1 88 ? -21.772 44.142 -20.557 1.00 34.92 88 GLU A O 1
ATOM 696 N N . VAL A 1 89 ? -19.897 42.841 -20.704 1.00 33.87 89 VAL A N 1
ATOM 697 C CA . VAL A 1 89 ? -20.326 41.967 -19.613 1.00 22.58 89 VAL A CA 1
ATOM 698 C C . VAL A 1 89 ? -19.665 42.277 -18.232 1.00 24.58 89 VAL A C 1
ATOM 699 O O . VAL A 1 89 ? -18.518 42.759 -18.148 1.00 22.52 89 VAL A O 1
ATOM 703 N N . ARG A 1 90 ? -20.406 41.982 -17.161 1.00 20.85 90 ARG A N 1
ATOM 704 C CA . ARG A 1 90 ? -19.927 42.143 -15.774 1.00 24.23 90 ARG A CA 1
ATOM 705 C C . ARG A 1 90 ? -18.701 41.302 -15.497 1.00 19.34 90 ARG A C 1
ATOM 706 O O . ARG A 1 90 ? -18.649 40.149 -15.916 1.00 17.16 90 ARG A O 1
ATOM 714 N N . LYS A 1 91 ? -17.780 41.829 -14.679 1.00 20.36 91 LYS A N 1
ATOM 715 C CA . LYS A 1 91 ? -16.548 41.098 -14.351 1.00 18.60 91 LYS A CA 1
ATOM 716 C C . LYS A 1 91 ? -16.841 39.854 -13.498 1.00 16.68 91 LYS A C 1
ATOM 717 O O . LYS A 1 91 ? -17.736 39.893 -12.648 1.00 21.38 91 LYS A O 1
ATOM 723 N N . LEU A 1 92 ? -16.108 38.740 -13.704 1.00 15.49 92 LEU A N 1
ATOM 724 C CA . LEU A 1 92 ? -16.151 37.597 -12.806 1.00 16.00 92 LEU A CA 1
ATOM 725 C C . LEU A 1 92 ? -14.832 37.535 -12.034 1.00 19.29 92 LEU A C 1
ATOM 726 O O . LEU A 1 92 ? -13.805 37.954 -12.538 1.00 16.82 92 LEU A O 1
ATOM 731 N N . VAL A 1 93 ? -14.863 37.002 -10.830 1.00 15.46 93 VAL A N 1
ATOM 732 C CA A VAL A 1 93 ? -13.618 36.958 -10.051 0.65 16.33 93 VAL A CA 1
ATOM 733 C CA B VAL A 1 93 ? -13.656 36.974 -10.019 0.35 19.77 93 VAL A CA 1
ATOM 734 C C . VAL A 1 93 ? -13.396 35.563 -9.490 1.00 16.65 93 VAL A C 1
ATOM 735 O O . VAL A 1 93 ? -14.339 34.853 -9.113 1.00 14.97 93 VAL A O 1
ATOM 742 N N . ALA A 1 94 ? -12.127 35.125 -9.472 1.00 15.93 94 ALA A N 1
ATOM 743 C CA . ALA A 1 94 ? -11.822 33.749 -9.049 1.00 15.45 94 ALA A CA 1
ATOM 744 C C . ALA A 1 94 ? -11.614 33.687 -7.511 1.00 16.65 94 ALA A C 1
ATOM 745 O O . ALA A 1 94 ? -10.830 34.440 -7.001 1.00 18.05 94 ALA A O 1
ATOM 747 N N . LEU A 1 95 ? -12.334 32.813 -6.809 1.00 16.31 95 LEU A N 1
ATOM 748 C CA . LEU A 1 95 ? -12.171 32.698 -5.320 1.00 17.66 95 LEU A CA 1
ATOM 749 C C . LEU A 1 95 ? -11.178 31.577 -5.050 1.00 21.16 95 LEU A C 1
ATOM 750 O O . LEU A 1 95 ? -11.160 30.590 -5.764 1.00 18.04 95 LEU A O 1
ATOM 755 N N . LYS A 1 96 ? -10.340 31.736 -4.028 1.00 20.90 96 LYS A N 1
ATOM 756 C CA . LYS A 1 96 ? -9.375 30.702 -3.660 1.00 20.57 96 LYS A CA 1
ATOM 757 C C . LYS A 1 96 ? -10.102 29.438 -3.269 1.00 23.83 96 LYS A C 1
ATOM 758 O O . LYS A 1 96 ? -11.194 29.513 -2.681 1.00 22.47 96 LYS A O 1
ATOM 764 N N . THR A 1 97 ? -9.521 28.295 -3.638 1.00 19.58 97 THR A N 1
ATOM 765 C CA . THR A 1 97 ? -10.143 27.008 -3.430 1.00 19.21 97 THR A CA 1
ATOM 766 C C . THR A 1 97 ? -9.048 26.087 -2.918 1.00 22.13 97 THR A C 1
ATOM 767 O O . THR A 1 97 ? -7.909 26.198 -3.378 1.00 23.57 97 THR A O 1
ATOM 771 N N . ASN A 1 98 ? -9.355 25.211 -1.950 1.00 21.51 98 ASN A N 1
ATOM 772 C CA . ASN A 1 98 ? -8.382 24.246 -1.440 1.00 26.69 98 ASN A CA 1
ATOM 773 C C . ASN A 1 98 ? -7.907 23.316 -2.559 1.00 28.98 98 ASN A C 1
ATOM 774 O O . ASN A 1 98 ? -8.721 22.758 -3.294 1.00 38.25 98 ASN A O 1
ATOM 779 N N . GLY A 1 99 ? -6.599 23.111 -2.656 1.00 27.64 99 GLY A N 1
ATOM 780 C CA . GLY A 1 99 ? -6.081 22.240 -3.703 1.00 34.17 99 GLY A CA 1
ATOM 781 C C . GLY A 1 99 ? -5.750 20.851 -3.216 1.00 35.39 99 GLY A C 1
ATOM 782 O O . GLY A 1 99 ? -4.575 20.480 -3.175 1.00 35.36 99 GLY A O 1
ATOM 783 N N . ASP A 1 100 ? -6.774 20.063 -2.861 1.00 28.30 100 ASP A N 1
ATOM 784 C CA . ASP A 1 100 ? -6.545 18.756 -2.243 1.00 30.08 100 ASP A CA 1
ATOM 785 C C . ASP A 1 100 ? -7.021 17.590 -3.101 1.00 26.08 100 ASP A C 1
ATOM 786 O O . ASP A 1 100 ? -7.046 16.450 -2.618 1.00 34.06 100 ASP A O 1
ATOM 791 N N . GLY A 1 101 ? -7.384 17.883 -4.349 1.00 24.73 101 GLY A N 1
ATOM 792 C CA . GLY A 1 101 ? -7.871 16.869 -5.271 1.00 25.37 101 GLY A CA 1
ATOM 793 C C . GLY A 1 101 ? -9.376 16.796 -5.253 1.00 23.76 101 GLY A C 1
ATOM 794 O O . GLY A 1 101 ? -10.003 16.122 -6.109 1.00 27.21 101 GLY A O 1
ATOM 795 N N . ASN A 1 102 ? -9.983 17.500 -4.297 1.00 23.32 102 ASN A N 1
ATOM 796 C CA . ASN A 1 102 ? -11.441 17.597 -4.305 1.00 21.59 102 ASN A CA 1
ATOM 797 C C . ASN A 1 102 ? -11.875 19.005 -4.766 1.00 23.89 102 ASN A C 1
ATOM 798 O O . ASN A 1 102 ? -12.987 19.441 -4.512 1.00 20.93 102 ASN A O 1
ATOM 810 N N . LEU A 1 104 ? -12.717 20.254 -7.630 1.00 17.39 104 LEU A N 1
ATOM 811 C CA . LEU A 1 104 ? -13.876 20.392 -8.525 1.00 20.11 104 LEU A CA 1
ATOM 812 C C . LEU A 1 104 ? -15.094 20.623 -7.630 1.00 19.94 104 LEU A C 1
ATOM 813 O O . LEU A 1 104 ? -15.959 21.492 -7.890 1.00 16.18 104 LEU A O 1
ATOM 818 N N . MET A 1 105 ? -15.170 19.830 -6.560 1.00 20.18 105 MET A N 1
ATOM 819 C CA . MET A 1 105 ? -16.334 19.918 -5.667 1.00 19.14 105 MET A CA 1
ATOM 820 C C . MET A 1 105 ? -16.259 21.179 -4.802 1.00 21.65 105 MET A C 1
ATOM 821 O O . MET A 1 105 ? -17.256 21.795 -4.543 1.00 16.33 105 MET A O 1
ATOM 826 N N . HIS A 1 106 ? -15.070 21.544 -4.333 1.00 18.38 106 HIS A N 1
ATOM 827 C CA . HIS A 1 106 ? -14.962 22.750 -3.491 1.00 17.76 106 HIS A CA 1
ATOM 828 C C . HIS A 1 106 ? -15.400 23.996 -4.293 1.00 17.92 106 HIS A C 1
ATOM 829 O O . HIS A 1 106 ? -16.071 24.888 -3.741 1.00 17.04 106 HIS A O 1
ATOM 836 N N . ALA A 1 107 ? -15.017 24.054 -5.574 1.00 14.98 107 ALA A N 1
ATOM 837 C CA . ALA A 1 107 ? -15.293 25.252 -6.380 1.00 15.26 107 ALA A CA 1
ATOM 838 C C . ALA A 1 107 ? -16.796 25.299 -6.694 1.00 13.90 107 ALA A C 1
ATOM 839 O O . ALA A 1 107 ? -17.411 26.363 -6.628 1.00 14.96 107 ALA A O 1
ATOM 841 N N . THR A 1 108 ? -17.361 24.141 -7.001 1.00 14.30 108 THR A N 1
ATOM 842 C CA . THR A 1 108 ? -18.813 24.055 -7.331 1.00 15.21 108 THR A CA 1
ATOM 843 C C . THR A 1 108 ? -19.640 24.420 -6.137 1.00 18.93 108 THR A C 1
ATOM 844 O O . THR A 1 108 ? -20.589 25.224 -6.211 1.00 17.62 108 THR A O 1
ATOM 848 N N . SER A 1 109 ? -19.276 23.816 -5.004 1.00 17.68 109 SER A N 1
ATOM 849 C CA . SER A 1 109 ? -19.946 24.105 -3.739 1.00 19.52 109 SER A CA 1
ATOM 850 C C . SER A 1 109 ? -19.826 25.589 -3.371 1.00 16.82 109 SER A C 1
ATOM 851 O O . SER A 1 109 ? -20.792 26.196 -2.883 1.00 19.17 109 SER A O 1
ATOM 854 N N . GLN A 1 110 ? -18.649 26.216 -3.569 1.00 16.38 110 GLN A N 1
ATOM 855 C CA . GLN A 1 110 ? -18.527 27.657 -3.196 1.00 16.85 110 GLN A CA 1
ATOM 856 C C . GLN A 1 110 ? -19.418 28.556 -4.093 1.00 16.72 110 GLN A C 1
ATOM 857 O O . GLN A 1 110 ? -20.020 29.523 -3.642 1.00 19.62 110 GLN A O 1
ATOM 863 N N . TYR A 1 111 ? -19.474 28.223 -5.374 1.00 14.77 111 TYR A N 1
ATOM 864 C CA . TYR A 1 111 ? -20.222 29.026 -6.335 1.00 16.64 111 TYR A CA 1
ATOM 865 C C . TYR A 1 111 ? -21.684 29.131 -5.897 1.00 15.07 111 TYR A C 1
ATOM 866 O O . TYR A 1 111 ? -22.289 30.200 -6.010 1.00 18.30 111 TYR A O 1
ATOM 875 N N . MET A 1 112 ? -22.240 28.030 -5.381 1.00 16.97 112 MET A N 1
ATOM 876 C CA . MET A 1 112 ? -23.655 28.014 -5.002 1.00 22.33 112 MET A CA 1
ATOM 877 C C . MET A 1 112 ? -23.875 28.511 -3.563 1.00 22.32 112 MET A C 1
ATOM 878 O O . MET A 1 112 ? -24.836 29.227 -3.277 1.00 19.65 112 MET A O 1
ATOM 883 N N . TRP A 1 113 ? -23.005 28.069 -2.665 1.00 18.97 113 TRP A N 1
ATOM 884 C CA . TRP A 1 113 ? -23.310 28.087 -1.245 1.00 20.93 113 TRP A CA 1
ATOM 885 C C . TRP A 1 113 ? -22.269 28.792 -0.345 1.00 22.22 113 TRP A C 1
ATOM 886 O O . TRP A 1 113 ? -22.512 28.916 0.854 1.00 23.61 113 TRP A O 1
ATOM 897 N N . SER A 1 114 ? -21.166 29.261 -0.945 1.00 21.28 114 SER A N 1
ATOM 898 C CA . SER A 1 114 ? -20.117 30.048 -0.270 1.00 22.25 114 SER A CA 1
ATOM 899 C C . SER A 1 114 ? -19.278 29.195 0.693 1.00 29.41 114 SER A C 1
ATOM 900 O O . SER A 1 114 ? -18.476 29.743 1.442 1.00 30.28 114 SER A O 1
ATOM 903 N N . VAL A 1 115 ? -19.467 27.880 0.680 1.00 24.39 115 VAL A N 1
ATOM 904 C CA . VAL A 1 115 ? -18.646 26.970 1.530 1.00 27.06 115 VAL A CA 1
ATOM 905 C C . VAL A 1 115 ? -17.969 25.933 0.650 1.00 24.33 115 VAL A C 1
ATOM 906 O O . VAL A 1 115 ? -18.434 25.660 -0.471 1.00 20.13 115 VAL A O 1
ATOM 910 N N . GLN A 1 116 ? -16.852 25.359 1.109 1.00 24.63 116 GLN A N 1
ATOM 911 C CA . GLN A 1 116 ? -16.239 24.305 0.260 1.00 26.01 116 GLN A CA 1
ATOM 912 C C . GLN A 1 116 ? -16.840 22.929 0.603 1.00 28.61 116 GLN A C 1
ATOM 913 O O . GLN A 1 116 ? -17.690 22.846 1.492 1.00 25.60 116 GLN A O 1
ATOM 919 N N . ASP A 1 117 ? -16.402 21.864 -0.081 1.00 21.49 117 ASP A N 1
ATOM 920 C CA . ASP A 1 117 ? -16.997 20.531 0.078 1.00 22.26 117 ASP A CA 1
ATOM 921 C C . ASP A 1 117 ? -16.281 19.749 1.178 1.00 24.25 117 ASP A C 1
ATOM 922 O O . ASP A 1 117 ? -15.880 18.584 0.993 1.00 24.78 117 ASP A O 1
ATOM 927 N N . THR A 1 118 ? -16.165 20.386 2.343 1.00 25.60 118 THR A N 1
ATOM 928 C CA . THR A 1 118 ? -15.288 19.820 3.370 1.00 27.60 118 THR A CA 1
ATOM 929 C C . THR A 1 118 ? -15.893 18.626 4.074 1.00 32.47 118 THR A C 1
ATOM 930 O O . THR A 1 118 ? -15.150 17.842 4.640 1.00 33.18 118 THR A O 1
ATOM 934 N N . ASP A 1 119 ? -17.213 18.445 4.014 1.00 29.30 119 ASP A N 1
ATOM 935 C CA . ASP A 1 119 ? -17.798 17.176 4.476 1.00 31.00 119 ASP A CA 1
ATOM 936 C C . ASP A 1 119 ? -17.879 16.096 3.385 1.00 32.67 119 ASP A C 1
ATOM 937 O O . ASP A 1 119 ? -18.427 15.014 3.625 1.00 31.60 119 ASP A O 1
ATOM 942 N N . LEU A 1 120 ? -17.382 16.398 2.189 1.00 29.32 120 LEU A N 1
ATOM 943 C CA . LEU A 1 120 ? -17.363 15.417 1.081 1.00 30.47 120 LEU A CA 1
ATOM 944 C C . LEU A 1 120 ? -18.760 15.071 0.630 1.00 27.20 120 LEU A C 1
ATOM 945 O O . LEU A 1 120 ? -18.964 14.015 0.042 1.00 27.56 120 LEU A O 1
ATOM 950 N N . VAL A 1 121 ? -19.723 15.951 0.846 1.00 26.81 121 VAL A N 1
ATOM 951 C CA . VAL A 1 121 ? -21.088 15.611 0.434 1.00 29.80 121 VAL A CA 1
ATOM 952 C C . VAL A 1 121 ? -21.260 15.489 -1.088 1.00 26.16 121 VAL A C 1
ATOM 953 O O . VAL A 1 121 ? -21.879 14.527 -1.588 1.00 25.76 121 VAL A O 1
ATOM 957 N N . LEU A 1 122 ? -20.725 16.443 -1.843 1.00 25.72 122 LEU A N 1
ATOM 958 C CA . LEU A 1 122 ? -20.753 16.342 -3.299 1.00 26.17 122 LEU A CA 1
ATOM 959 C C . LEU A 1 122 ? -19.865 15.216 -3.848 1.00 26.68 122 LEU A C 1
ATOM 960 O O . LEU A 1 122 ? -20.247 14.520 -4.793 1.00 24.85 122 LEU A O 1
ATOM 965 N N . ARG A 1 123 ? -18.672 15.064 -3.296 1.00 24.48 123 ARG A N 1
ATOM 966 C CA . ARG A 1 123 ? -17.757 14.005 -3.707 1.00 25.75 123 ARG A CA 1
ATOM 967 C C . ARG A 1 123 ? -18.401 12.632 -3.512 1.00 28.90 123 ARG A C 1
ATOM 968 O O . ARG A 1 123 ? -18.343 11.777 -4.413 1.00 26.54 123 ARG A O 1
ATOM 976 N N . LYS A 1 124 ? -19.023 12.399 -2.348 1.00 26.60 124 LYS A N 1
ATOM 977 C CA . LYS A 1 124 ? -19.706 11.110 -2.084 1.00 28.69 124 LYS A CA 1
ATOM 978 C C . LYS A 1 124 ? -20.919 10.859 -3.007 1.00 28.32 124 LYS A C 1
ATOM 979 O O . LYS A 1 124 ? -21.175 9.731 -3.420 1.00 29.61 124 LYS A O 1
ATOM 985 N N . ALA A 1 125 ? -21.657 11.922 -3.301 1.00 26.82 125 ALA A N 1
ATOM 986 C CA . ALA A 1 125 ? -22.825 11.843 -4.177 1.00 29.49 125 ALA A CA 1
ATOM 987 C C . ALA A 1 125 ? -22.400 11.450 -5.586 1.00 25.55 125 ALA A C 1
ATOM 988 O O . ALA A 1 125 ? -23.065 10.640 -6.215 1.00 26.44 125 ALA A O 1
ATOM 990 N N . LEU A 1 126 ? -21.294 12.032 -6.066 1.00 27.25 126 LEU A N 1
ATOM 991 C CA . LEU A 1 126 ? -20.710 11.615 -7.369 1.00 24.92 126 LEU A CA 1
ATOM 992 C C . LEU A 1 126 ? -20.298 10.134 -7.330 1.00 25.39 126 LEU A C 1
ATOM 993 O O . LEU A 1 126 ? -20.577 9.362 -8.252 1.00 26.01 126 LEU A O 1
ATOM 998 N N . PHE A 1 127 ? -19.618 9.721 -6.273 1.00 26.70 127 PHE A N 1
ATOM 999 C CA . PHE A 1 127 ? -19.138 8.345 -6.242 1.00 28.85 127 PHE A CA 1
ATOM 1000 C C . PHE A 1 127 ? -20.320 7.403 -6.097 1.00 32.06 127 PHE A C 1
ATOM 1001 O O . PHE A 1 127 ? -20.355 6.319 -6.668 1.00 32.23 127 PHE A O 1
ATOM 1009 N N . SER A 1 128 ? -21.289 7.804 -5.289 1.00 30.96 128 SER A N 1
ATOM 1010 C CA . SER A 1 128 ? -22.448 6.933 -5.120 1.00 33.02 128 SER A CA 1
ATOM 1011 C C . SER A 1 128 ? -23.188 6.695 -6.457 1.00 32.67 128 SER A C 1
ATOM 1012 O O . SER A 1 128 ? -23.638 5.589 -6.757 1.00 34.70 128 SER A O 1
ATOM 1015 N N . THR A 1 129 ? -23.304 7.726 -7.293 1.00 32.10 129 THR A N 1
ATOM 1016 C CA . THR A 1 129 ? -23.989 7.533 -8.557 1.00 30.12 129 THR A CA 1
ATOM 1017 C C . THR A 1 129 ? -23.226 6.593 -9.460 1.00 33.16 129 THR A C 1
ATOM 1018 O O . THR A 1 129 ? -23.825 5.736 -10.162 1.00 36.21 129 THR A O 1
ATOM 1022 N N . LEU A 1 130 ? -21.909 6.781 -9.469 1.00 30.01 130 LEU A N 1
ATOM 1023 C CA . LEU A 1 130 ? -21.031 6.012 -10.347 1.00 30.74 130 LEU A CA 1
ATOM 1024 C C . LEU A 1 130 ? -20.926 4.564 -9.902 1.00 42.96 130 LEU A C 1
ATOM 1025 O O . LEU A 1 130 ? -20.716 3.664 -10.714 1.00 36.80 130 LEU A O 1
ATOM 1030 N N . LYS A 1 131 ? -21.070 4.347 -8.607 1.00 39.35 131 LYS A N 1
ATOM 1031 C CA . LYS A 1 131 ? -20.855 3.017 -8.033 1.00 50.35 131 LYS A CA 1
ATOM 1032 C C . LYS A 1 131 ? -22.128 2.187 -7.969 1.00 51.17 131 LYS A C 1
ATOM 1033 O O . LYS A 1 131 ? -22.082 0.947 -8.089 1.00 52.70 131 LYS A O 1
ATOM 1039 N N . GLU A 1 132 ? -23.271 2.845 -7.784 1.00 50.90 132 GLU A N 1
ATOM 1040 C CA . GLU A 1 132 ? -24.445 2.110 -7.293 1.00 53.09 132 GLU A CA 1
ATOM 1041 C C . GLU A 1 132 ? -25.631 2.113 -8.224 1.00 56.12 132 GLU A C 1
ATOM 1042 O O . GLU A 1 132 ? -26.661 1.504 -7.939 1.00 60.17 132 GLU A O 1
ATOM 1048 N N . THR A 1 133 ? -25.495 2.790 -9.347 1.00 52.19 133 THR A N 1
ATOM 1049 C CA . THR A 1 133 ? -26.570 2.854 -10.316 1.00 55.13 133 THR A CA 1
ATOM 1050 C C . THR A 1 133 ? -26.031 2.313 -11.643 1.00 56.40 133 THR A C 1
ATOM 1051 O O . THR A 1 133 ? -24.830 2.012 -11.754 1.00 49.99 133 THR A O 1
ATOM 1055 N N . ASP A 1 134 ? -26.920 2.122 -12.612 1.00 59.69 134 ASP A N 1
ATOM 1056 C CA . ASP A 1 134 ? -26.505 1.806 -13.973 1.00 57.92 134 ASP A CA 1
ATOM 1057 C C . ASP A 1 134 ? -26.041 3.090 -14.642 1.00 46.17 134 ASP A C 1
ATOM 1058 O O . ASP A 1 134 ? -26.736 4.125 -14.653 1.00 47.06 134 ASP A O 1
ATOM 1063 N N . THR A 1 135 ? -24.844 3.040 -15.198 1.00 40.46 135 THR A N 1
ATOM 1064 C CA . THR A 1 135 ? -24.280 4.229 -15.787 1.00 34.08 135 THR A CA 1
ATOM 1065 C C . THR A 1 135 ? -24.101 4.050 -17.286 1.00 34.37 135 THR A C 1
ATOM 1066 O O . THR A 1 135 ? -23.222 4.659 -17.870 1.00 32.78 135 THR A O 1
ATOM 1070 N N . ARG A 1 136 ? -24.908 3.177 -17.904 1.00 36.71 136 ARG A N 1
ATOM 1071 C CA . ARG A 1 136 ? -24.636 2.831 -19.285 1.00 37.56 136 ARG A CA 1
ATOM 1072 C C . ARG A 1 136 ? -24.693 3.972 -20.247 1.00 35.36 136 ARG A C 1
ATOM 1073 O O . ARG A 1 136 ? -23.916 4.009 -21.175 1.00 35.22 136 ARG A O 1
ATOM 1081 N N . ASN A 1 137 ? -25.611 4.894 -20.050 1.00 33.91 137 ASN A N 1
ATOM 1082 C CA . ASN A 1 137 ? -25.645 6.016 -20.972 1.00 35.56 137 ASN A CA 1
ATOM 1083 C C . ASN A 1 137 ? -24.452 6.949 -20.761 1.00 29.47 137 ASN A C 1
ATOM 1084 O O . ASN A 1 137 ? -23.904 7.435 -21.737 1.00 28.67 137 ASN A O 1
ATOM 1089 N N . PHE A 1 138 ? -24.057 7.181 -19.510 1.00 28.52 138 PHE A N 1
ATOM 1090 C CA . PHE A 1 138 ? -22.851 8.005 -19.250 1.00 26.50 138 PHE A CA 1
ATOM 1091 C C . PHE A 1 138 ? -21.625 7.372 -19.964 1.00 29.61 138 PHE A C 1
ATOM 1092 O O . PHE A 1 138 ? -20.802 8.071 -20.565 1.00 26.22 138 PHE A O 1
ATOM 1100 N N . LYS A 1 139 ? -21.491 6.050 -19.843 1.00 29.87 139 LYS A N 1
ATOM 1101 C CA . LYS A 1 139 ? -20.400 5.308 -20.474 1.00 31.36 139 LYS A CA 1
ATOM 1102 C C . LYS A 1 139 ? -20.373 5.474 -22.015 1.00 31.62 139 LYS A C 1
ATOM 1103 O O . LYS A 1 139 ? -19.327 5.793 -22.596 1.00 31.23 139 LYS A O 1
ATOM 1109 N N . PHE A 1 140 ? -21.529 5.281 -22.655 1.00 32.47 140 PHE A N 1
ATOM 1110 C CA . PHE A 1 140 ? -21.660 5.460 -24.104 1.00 32.93 140 PHE A CA 1
ATOM 1111 C C . PHE A 1 140 ? -21.198 6.869 -24.549 1.00 30.37 140 PHE A C 1
ATOM 1112 O O . PHE A 1 140 ? -20.384 7.023 -25.455 1.00 30.60 140 PHE A O 1
ATOM 1120 N N . ARG A 1 141 ? -21.734 7.877 -23.896 1.00 28.21 141 ARG A N 1
ATOM 1121 C CA . ARG A 1 141 ? -21.387 9.260 -24.213 1.00 27.32 141 ARG A CA 1
ATOM 1122 C C . ARG A 1 141 ? -19.872 9.501 -24.060 1.00 35.05 141 ARG A C 1
ATOM 1123 O O . ARG A 1 141 ? -19.236 10.211 -24.870 1.00 24.63 141 ARG A O 1
ATOM 1131 N N . TRP A 1 142 ? -19.292 8.890 -23.024 1.00 25.74 142 TRP A N 1
ATOM 1132 C CA . TRP A 1 142 ? -17.856 9.077 -22.758 1.00 25.73 142 TRP A CA 1
ATOM 1133 C C . TRP A 1 142 ? -17.034 8.325 -23.803 1.00 27.47 142 TRP A C 1
ATOM 1134 O O . TRP A 1 142 ? -16.018 8.820 -24.291 1.00 27.21 142 TRP A O 1
ATOM 1145 N N . GLN A 1 143 ? -17.495 7.143 -24.207 1.00 29.76 143 GLN A N 1
ATOM 1146 C CA . GLN A 1 143 ? -16.821 6.446 -25.304 1.00 32.01 143 GLN A CA 1
ATOM 1147 C C . GLN A 1 143 ? -16.777 7.298 -26.558 1.00 31.36 143 GLN A C 1
ATOM 1148 O O . GLN A 1 143 ? -15.738 7.409 -27.214 1.00 32.07 143 GLN A O 1
ATOM 1154 N N . LEU A 1 144 ? -17.904 7.898 -26.899 1.00 30.25 144 LEU A N 1
ATOM 1155 C CA . LEU A 1 144 ? -17.965 8.704 -28.128 1.00 37.72 144 LEU A CA 1
ATOM 1156 C C . LEU A 1 144 ? -17.002 9.876 -28.013 1.00 30.38 144 LEU A C 1
ATOM 1157 O O . LEU A 1 144 ? -16.263 10.179 -28.958 1.00 28.63 144 LEU A O 1
ATOM 1162 N N . GLU A 1 145 ? -17.008 10.519 -26.847 1.00 27.08 145 GLU A N 1
ATOM 1163 C CA . GLU A 1 145 ? -16.133 11.672 -26.651 1.00 24.98 145 GLU A CA 1
ATOM 1164 C C . GLU A 1 145 ? -14.649 11.231 -26.640 1.00 32.24 145 GLU A C 1
ATOM 1165 O O . GLU A 1 145 ? -13.804 11.901 -27.225 1.00 29.54 145 GLU A O 1
ATOM 1171 N N . SER A 1 146 ? -14.352 10.074 -26.051 1.00 30.91 146 SER A N 1
ATOM 1172 C CA . SER A 1 146 ? -12.991 9.551 -26.072 1.00 33.61 146 SER A CA 1
ATOM 1173 C C . SER A 1 146 ? -12.484 9.289 -27.474 1.00 35.12 146 SER A C 1
ATOM 1174 O O . SER A 1 146 ? -11.300 9.481 -27.743 1.00 38.95 146 SER A O 1
ATOM 1177 N N . LEU A 1 147 ? -13.349 8.794 -28.353 1.00 33.57 147 LEU A N 1
ATOM 1178 C CA . LEU A 1 147 ? -12.913 8.406 -29.690 1.00 44.47 147 LEU A CA 1
ATOM 1179 C C . LEU A 1 147 ? -12.833 9.587 -30.662 1.00 51.92 147 LEU A C 1
ATOM 1180 O O . LEU A 1 147 ? -12.290 9.453 -31.757 1.00 56.27 147 LEU A O 1
ATOM 1185 N N . LYS A 1 148 ? -13.435 10.711 -30.290 1.00 51.10 148 LYS A N 1
ATOM 1186 C CA . LYS A 1 148 ? -13.366 11.932 -31.096 1.00 53.01 148 LYS A CA 1
ATOM 1187 C C . LYS A 1 148 ? -12.021 12.645 -30.890 1.00 59.62 148 LYS A C 1
ATOM 1188 O O . LYS A 1 148 ? -11.731 13.618 -31.570 1.00 64.55 148 LYS A O 1
ATOM 1190 N N . SER A 1 149 ? -11.197 12.154 -29.966 1.00 62.24 149 SER A N 1
ATOM 1191 C CA . SER A 1 149 ? -9.856 12.698 -29.779 1.00 61.75 149 SER A CA 1
ATOM 1192 C C . SER A 1 149 ? -8.878 11.680 -29.192 1.00 69.40 149 SER A C 1
ATOM 1193 O O . SER A 1 149 ? -7.675 11.950 -29.074 1.00 74.22 149 SER A O 1
ATOM 1195 N N . ASP A 1 160 ? -2.883 2.837 -30.539 1.00 75.35 160 ASP A N 1
ATOM 1196 C CA . ASP A 1 160 ? -3.113 2.368 -29.167 1.00 77.55 160 ASP A CA 1
ATOM 1197 C C . ASP A 1 160 ? -4.411 1.549 -29.036 1.00 77.79 160 ASP A C 1
ATOM 1198 O O . ASP A 1 160 ? -5.296 1.626 -29.903 1.00 79.10 160 ASP A O 1
ATOM 1200 N N . THR A 1 161 ? -4.519 0.760 -27.962 1.00 74.03 161 THR A N 1
ATOM 1201 C CA . THR A 1 161 ? -5.700 -0.087 -27.749 1.00 73.38 161 THR A CA 1
ATOM 1202 C C . THR A 1 161 ? -6.487 0.238 -26.468 1.00 70.65 161 THR A C 1
ATOM 1203 O O . THR A 1 161 ? -5.972 0.139 -25.350 1.00 74.08 161 THR A O 1
ATOM 1205 N N . ARG A 1 162 ? -7.746 0.624 -26.648 1.00 62.90 162 ARG A N 1
ATOM 1206 C CA . ARG A 1 162 ? -8.638 0.918 -25.528 1.00 58.82 162 ARG A CA 1
ATOM 1207 C C . ARG A 1 162 ? -9.299 -0.345 -24.911 1.00 66.08 162 ARG A C 1
ATOM 1208 O O . ARG A 1 162 ? -9.932 -1.123 -25.634 1.00 72.82 162 ARG A O 1
ATOM 1210 N N . ASN A 1 163 ? -9.136 -0.564 -23.598 1.00 58.35 163 ASN A N 1
ATOM 1211 C CA . ASN A 1 163 ? -9.980 -1.529 -22.864 1.00 55.67 163 ASN A CA 1
ATOM 1212 C C . ASN A 1 163 ? -11.085 -0.822 -22.069 1.00 54.02 163 ASN A C 1
ATOM 1213 O O . ASN A 1 163 ? -10.841 -0.306 -20.954 1.00 48.03 163 ASN A O 1
ATOM 1218 N N . TRP A 1 164 ? -12.297 -0.803 -22.628 1.00 49.04 164 TRP A N 1
ATOM 1219 C CA . TRP A 1 164 ? -13.314 0.141 -22.155 1.00 49.47 164 TRP A CA 1
ATOM 1220 C C . TRP A 1 164 ? -13.680 -0.145 -20.698 1.00 47.78 164 TRP A C 1
ATOM 1221 O O . TRP A 1 164 ? -13.772 0.775 -19.876 1.00 42.79 164 TRP A O 1
ATOM 1232 N N . ASN A 1 165 ? -13.899 -1.424 -20.393 1.00 48.49 165 ASN A N 1
ATOM 1233 C CA . ASN A 1 165 ? -14.347 -1.832 -19.056 1.00 59.56 165 ASN A CA 1
ATOM 1234 C C . ASN A 1 165 ? -13.360 -1.437 -17.967 1.00 48.05 165 ASN A C 1
ATOM 1235 O O . ASN A 1 165 ? -13.734 -0.917 -16.906 1.00 46.28 165 ASN A O 1
ATOM 1240 N N . ASP A 1 166 ? -12.096 -1.721 -18.228 1.00 52.37 166 ASP A N 1
ATOM 1241 C CA . ASP A 1 166 ? -11.048 -1.349 -17.311 1.00 55.17 166 ASP A CA 1
ATOM 1242 C C . ASP A 1 166 ? -10.972 0.173 -17.139 1.00 45.46 166 ASP A C 1
ATOM 1243 O O . ASP A 1 166 ? -10.841 0.672 -16.017 1.00 44.20 166 ASP A O 1
ATOM 1248 N N . GLU A 1 167 ? -11.039 0.932 -18.230 1.00 47.39 167 GLU A N 1
ATOM 1249 C CA . GLU A 1 167 ? -10.936 2.390 -18.076 1.00 40.41 167 GLU A CA 1
ATOM 1250 C C . GLU A 1 167 ? -12.135 2.978 -17.359 1.00 38.02 167 GLU A C 1
ATOM 1251 O O . GLU A 1 167 ? -11.997 3.954 -16.614 1.00 35.89 167 GLU A O 1
ATOM 1257 N N . TRP A 1 168 ? -13.320 2.429 -17.601 1.00 43.29 168 TRP A N 1
ATOM 1258 C CA . TRP A 1 168 ? -14.511 2.929 -16.915 1.00 36.68 168 TRP A CA 1
ATOM 1259 C C . TRP A 1 168 ? -14.379 2.655 -15.410 1.00 37.26 168 TRP A C 1
ATOM 1260 O O . TRP A 1 168 ? -14.548 3.563 -14.572 1.00 35.23 168 TRP A O 1
ATOM 1271 N N . ASP A 1 169 ? -14.036 1.411 -15.066 1.00 40.28 169 ASP A N 1
ATOM 1272 C CA . ASP A 1 169 ? -13.808 1.104 -13.661 1.00 43.50 169 ASP A CA 1
ATOM 1273 C C . ASP A 1 169 ? -12.774 2.036 -12.987 1.00 39.72 169 ASP A C 1
ATOM 1274 O O . ASP A 1 169 ? -12.982 2.465 -11.857 1.00 38.87 169 ASP A O 1
ATOM 1279 N N . ASN A 1 170 ? -11.695 2.387 -13.679 1.00 39.55 170 ASN A N 1
ATOM 1280 C CA . ASN A 1 170 ? -10.755 3.338 -13.095 1.00 38.23 170 ASN A CA 1
ATOM 1281 C C . ASN A 1 170 ? -11.409 4.694 -12.814 1.00 43.57 170 ASN A C 1
ATOM 1282 O O . ASN A 1 170 ? -11.133 5.299 -11.776 1.00 38.69 170 ASN A O 1
ATOM 1287 N N . LEU A 1 171 ? -12.248 5.192 -13.736 1.00 33.19 171 LEU A N 1
ATOM 1288 C CA . LEU A 1 171 ? -12.844 6.523 -13.553 1.00 30.26 171 LEU A CA 1
ATOM 1289 C C . LEU A 1 171 ? -13.828 6.495 -12.413 1.00 32.12 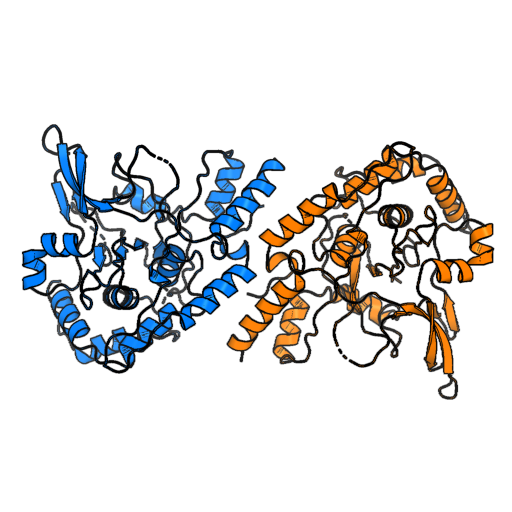171 LEU A C 1
ATOM 1290 O O . LEU A 1 171 ? -13.997 7.500 -11.715 1.00 33.48 171 LEU A O 1
ATOM 1295 N N . ILE A 1 172 ? -14.488 5.348 -12.221 1.00 31.96 172 ILE A N 1
ATOM 1296 C CA . ILE A 1 172 ? -15.347 5.199 -11.053 1.00 35.90 172 ILE A CA 1
ATOM 1297 C C . ILE A 1 172 ? -14.471 5.278 -9.813 1.00 37.37 172 ILE A C 1
ATOM 1298 O O . ILE A 1 172 ? -14.807 5.967 -8.853 1.00 32.43 172 ILE A O 1
ATOM 1303 N N . LYS A 1 173 ? -13.347 4.554 -9.823 1.00 42.24 173 LYS A N 1
ATOM 1304 C CA . LYS A 1 173 ? -12.432 4.539 -8.679 1.00 38.33 173 LYS A CA 1
ATOM 1305 C C . LYS A 1 173 ? -11.892 5.925 -8.368 1.00 34.46 173 LYS A C 1
ATOM 1306 O O . LYS A 1 173 ? -11.760 6.308 -7.204 1.00 36.13 173 LYS A O 1
ATOM 1312 N N . MET A 1 174 ? -11.583 6.695 -9.405 1.00 34.36 174 MET A N 1
ATOM 1313 C CA A MET A 1 174 ? -11.127 8.084 -9.284 0.41 33.55 174 MET A CA 1
ATOM 1314 C CA B MET A 1 174 ? -11.084 8.041 -9.184 0.59 33.32 174 MET A CA 1
ATOM 1315 C C . MET A 1 174 ? -12.072 8.922 -8.395 1.00 33.64 174 MET A C 1
ATOM 1316 O O . MET A 1 174 ? -11.656 9.824 -7.652 1.00 27.64 174 MET A O 1
ATOM 1325 N N . ALA A 1 175 ? -13.366 8.626 -8.485 1.00 32.06 175 ALA A N 1
ATOM 1326 C CA . ALA A 1 175 ? -14.401 9.436 -7.814 1.00 29.86 175 ALA A CA 1
ATOM 1327 C C . ALA A 1 175 ? -14.491 9.127 -6.322 1.00 32.68 175 ALA A C 1
ATOM 1328 O O . ALA A 1 175 ? -15.190 9.847 -5.610 1.00 29.82 175 ALA A O 1
ATOM 1330 N N . SER A 1 176 ? -13.844 8.040 -5.880 1.00 30.56 176 SER A N 1
ATOM 1331 C CA . SER A 1 176 ? -13.912 7.588 -4.484 1.00 32.44 176 SER A CA 1
ATOM 1332 C C . SER A 1 176 ? -13.187 8.591 -3.556 1.00 36.11 176 SER A C 1
ATOM 1333 O O . SER A 1 176 ? -12.493 9.487 -4.025 1.00 30.43 176 SER A O 1
ATOM 1336 N N . THR A 1 177 ? -13.383 8.463 -2.248 1.00 38.55 177 THR A N 1
ATOM 1337 C CA . THR A 1 177 ? -12.710 9.348 -1.278 1.00 42.56 177 THR A CA 1
ATOM 1338 C C . THR A 1 177 ? -11.379 8.754 -0.825 1.00 37.96 177 THR A C 1
ATOM 1339 O O . THR A 1 177 ? -10.794 9.161 0.181 1.00 39.78 177 THR A O 1
ATOM 1343 N N . ASP A 1 178 ? -10.902 7.767 -1.565 1.00 44.57 178 ASP A N 1
ATOM 1344 C CA . ASP A 1 178 ? -9.679 7.082 -1.188 1.00 53.26 178 ASP A CA 1
ATOM 1345 C C . ASP A 1 178 ? -8.420 7.869 -1.530 1.00 54.33 178 ASP A C 1
ATOM 1346 O O . ASP A 1 178 ? -8.372 8.616 -2.508 1.00 52.43 178 ASP A O 1
ATOM 1351 N N . THR A 1 179 ? -7.413 7.746 -0.674 1.00 54.08 179 THR A N 1
ATOM 1352 C CA . THR A 1 179 ? -6.146 8.387 -0.944 1.00 57.19 179 THR A CA 1
ATOM 1353 C C . THR A 1 179 ? -5.570 7.741 -2.207 1.00 64.51 179 THR A C 1
ATOM 1354 O O . THR A 1 179 ? -5.670 6.517 -2.397 1.00 71.87 179 THR A O 1
ATOM 1358 N N . PRO A 1 180 ? -4.983 8.572 -3.079 1.00 61.10 180 PRO A N 1
ATOM 1359 C CA . PRO A 1 180 ? -4.299 8.226 -4.329 1.00 60.20 180 PRO A CA 1
ATOM 1360 C C . PRO A 1 180 ? -3.119 7.280 -4.121 1.00 58.22 180 PRO A C 1
ATOM 1361 O O . PRO A 1 180 ? -2.839 6.944 -2.973 1.00 60.95 180 PRO A O 1
ATOM 1365 N N . GLY A 1 185 ? -2.704 18.209 -4.257 1.00 56.59 185 GLY A N 1
ATOM 1366 C CA . GLY A 1 185 ? -3.408 17.316 -5.162 1.00 60.09 185 GLY A CA 1
ATOM 1367 C C . GLY A 1 185 ? -3.197 15.913 -4.652 1.00 67.37 185 GLY A C 1
ATOM 1368 O O . GLY A 1 185 ? -3.224 14.943 -5.403 1.00 75.40 185 GLY A O 1
ATOM 1369 N N . LEU A 1 186 ? -2.992 15.818 -3.344 1.00 68.54 186 LEU A N 1
ATOM 1370 C CA . LEU A 1 186 ? -2.480 14.610 -2.747 1.00 66.54 186 LEU A CA 1
ATOM 1371 C C . LEU A 1 186 ? -3.500 13.869 -1.899 1.00 60.05 186 LEU A C 1
ATOM 1372 O O . LEU A 1 186 ? -3.322 12.690 -1.626 1.00 71.20 186 LEU A O 1
ATOM 1374 N N . GLN A 1 187 ? -4.557 14.532 -1.450 1.00 43.16 187 GLN A N 1
ATOM 1375 C CA . GLN A 1 187 ? -5.426 13.828 -0.515 1.00 47.60 187 GLN A CA 1
ATOM 1376 C C . GLN A 1 187 ? -6.470 12.963 -1.223 1.00 45.04 187 GLN A C 1
ATOM 1377 O O . GLN A 1 187 ? -6.849 11.899 -0.717 1.00 41.88 187 GLN A O 1
ATOM 1383 N N . TYR A 1 188 ? -6.920 13.450 -2.372 1.00 31.10 188 TYR A N 1
ATOM 1384 C CA . TYR A 1 188 ? -7.929 12.778 -3.202 1.00 32.21 188 TYR A CA 1
ATOM 1385 C C . TYR A 1 188 ? -7.438 12.689 -4.632 1.00 32.63 188 TYR A C 1
ATOM 1386 O O . TYR A 1 188 ? -6.661 13.541 -5.076 1.00 29.87 188 TYR A O 1
ATOM 1395 N N . ASN A 1 189 ? -7.877 11.664 -5.364 1.00 35.47 189 ASN A N 1
ATOM 1396 C CA . ASN A 1 189 ? -7.697 11.655 -6.819 1.00 32.76 189 ASN A CA 1
ATOM 1397 C C . ASN A 1 189 ? -8.338 12.860 -7.540 1.00 31.75 189 ASN A C 1
ATOM 1398 O O . ASN A 1 189 ? -9.476 13.232 -7.267 1.00 30.03 189 ASN A O 1
ATOM 1403 N N . SER A 1 190 ? -7.615 13.474 -8.472 1.00 33.05 190 SER A N 1
ATOM 1404 C CA A SER A 1 190 ? -8.186 14.541 -9.283 0.46 28.77 190 SER A CA 1
ATOM 1405 C CA B SER A 1 190 ? -8.164 14.528 -9.306 0.54 28.94 190 SER A CA 1
ATOM 1406 C C . SER A 1 190 ? -9.278 13.930 -10.177 1.00 28.97 190 SER A C 1
ATOM 1407 O O . SER A 1 190 ? -9.257 12.746 -10.479 1.00 35.60 190 SER A O 1
ATOM 1412 N N . LEU A 1 191 ? -10.252 14.744 -10.518 1.00 24.46 191 LEU A N 1
ATOM 1413 C CA . LEU A 1 191 ? -11.415 14.362 -11.335 1.00 26.71 191 LEU A CA 1
ATOM 1414 C C . LEU A 1 191 ? -11.243 14.917 -12.722 1.00 28.72 191 LEU A C 1
ATOM 1415 O O . LEU A 1 191 ? -10.463 15.867 -12.924 1.00 28.36 191 LEU A O 1
ATOM 1420 N N . GLU A 1 192 ? -11.976 14.347 -13.688 1.00 22.77 192 GLU A N 1
ATOM 1421 C CA . GLU A 1 192 ? -11.895 14.830 -15.066 1.00 21.37 192 GLU A CA 1
ATOM 1422 C C . GLU A 1 192 ? -13.279 15.074 -15.706 1.00 19.14 192 GLU A C 1
ATOM 1423 O O . GLU A 1 192 ? -14.280 15.173 -14.997 1.00 16.45 192 GLU A O 1
ATOM 1429 N N . GLU A 1 193 ? -13.317 15.202 -17.043 1.00 17.40 193 GLU A N 1
ATOM 1430 C CA . GLU A 1 193 ? -14.531 15.710 -17.689 1.00 20.05 193 GLU A CA 1
ATOM 1431 C C . GLU A 1 193 ? -15.800 14.920 -17.324 1.00 16.11 193 GLU A C 1
ATOM 1432 O O . GLU A 1 193 ? -16.896 15.521 -17.091 1.00 15.16 193 GLU A O 1
ATOM 1438 N N . ILE A 1 194 ? -15.706 13.604 -17.361 1.00 17.71 194 ILE A N 1
ATOM 1439 C CA . ILE A 1 194 ? -16.928 12.810 -17.137 1.00 18.40 194 ILE A CA 1
ATOM 1440 C C . ILE A 1 194 ? -17.495 13.021 -15.746 1.00 24.80 194 ILE A C 1
ATOM 1441 O O . ILE A 1 194 ? -18.724 13.020 -15.526 1.00 19.09 194 ILE A O 1
ATOM 1446 N N . HIS A 1 195 ? -16.618 13.322 -14.803 1.00 23.72 195 HIS A N 1
ATOM 1447 C CA . HIS A 1 195 ? -17.054 13.556 -13.442 1.00 22.03 195 HIS A CA 1
ATOM 1448 C C . HIS A 1 195 ? -17.838 14.865 -13.385 1.00 18.91 195 HIS A C 1
ATOM 1449 O O . HIS A 1 195 ? -18.830 14.970 -12.624 1.00 19.61 195 HIS A O 1
ATOM 1456 N N . ILE A 1 196 ? -17.386 15.873 -14.147 1.00 14.95 196 ILE A N 1
ATOM 1457 C CA . ILE A 1 196 ? -18.129 17.159 -14.234 1.00 15.32 196 ILE A CA 1
ATOM 1458 C C . ILE A 1 196 ? -19.523 16.934 -14.820 1.00 13.74 196 ILE A C 1
ATOM 1459 O O . ILE A 1 196 ? -20.520 17.520 -14.370 1.00 13.96 196 ILE A O 1
ATOM 1464 N N . PHE A 1 197 ? -19.590 16.127 -15.867 1.00 14.96 197 PHE A N 1
ATOM 1465 C CA . PHE A 1 197 ? -20.878 15.846 -16.517 1.00 14.82 197 PHE A CA 1
ATOM 1466 C C . PHE A 1 197 ? -21.833 15.106 -15.583 1.00 20.59 197 PHE A C 1
ATOM 1467 O O . PHE A 1 197 ? -23.024 15.425 -15.495 1.00 18.52 197 PHE A O 1
ATOM 1475 N N . VAL A 1 198 ? -21.305 14.140 -14.846 1.00 16.97 198 VAL A N 1
ATOM 1476 C CA . VAL A 1 198 ? -22.180 13.414 -13.926 1.00 19.60 198 VAL A CA 1
ATOM 1477 C C . VAL A 1 198 ? -22.652 14.395 -12.847 1.00 17.93 198 VAL A C 1
ATOM 1478 O O . VAL A 1 198 ? -23.841 14.395 -12.476 1.00 19.85 198 VAL A O 1
ATOM 1482 N N . LEU A 1 199 ? -21.738 15.242 -12.366 1.00 17.40 199 LEU A N 1
ATOM 1483 C CA . LEU A 1 199 ? -22.062 16.201 -11.322 1.00 16.09 199 LEU A CA 1
ATOM 1484 C C . LEU A 1 199 ? -23.163 17.177 -11.745 1.00 20.86 199 LEU A C 1
ATOM 1485 O O . LEU A 1 199 ? -24.091 17.465 -10.970 1.00 19.20 199 LEU A O 1
ATOM 1490 N N . CYS A 1 200 ? -23.129 17.649 -13.003 1.00 16.12 200 CYS A N 1
ATOM 1491 C CA . CYS A 1 200 ? -24.157 18.589 -13.391 1.00 14.17 200 CYS A CA 1
ATOM 1492 C C . CYS A 1 200 ? -25.506 17.951 -13.452 1.00 15.49 200 CYS A C 1
ATOM 1493 O O . CYS A 1 200 ? -26.506 18.631 -13.335 1.00 17.54 200 CYS A O 1
ATOM 1496 N N . ASN A 1 201 ? -25.538 16.634 -13.664 1.00 17.31 201 ASN A N 1
ATOM 1497 C CA . ASN A 1 201 ? -26.784 15.892 -13.659 1.00 19.77 201 ASN A CA 1
ATOM 1498 C C . ASN A 1 201 ? -27.347 15.634 -12.272 1.00 24.19 201 ASN A C 1
ATOM 1499 O O . ASN A 1 201 ? -28.560 15.492 -12.099 1.00 21.33 201 ASN A O 1
ATOM 1504 N N . ILE A 1 202 ? -26.444 15.519 -11.300 1.00 19.93 202 ILE A N 1
ATOM 1505 C CA . ILE A 1 202 ? -26.822 15.482 -9.854 1.00 20.40 202 ILE A CA 1
ATOM 1506 C C . ILE A 1 202 ? -27.348 16.842 -9.416 1.00 19.85 202 ILE A C 1
ATOM 1507 O O . ILE A 1 202 ? -28.315 16.923 -8.652 1.00 21.97 202 ILE A O 1
ATOM 1512 N N . LEU A 1 203 ? -26.807 17.918 -9.984 1.00 18.46 203 LEU A N 1
ATOM 1513 C CA . LEU A 1 203 ? -27.253 19.257 -9.604 1.00 19.90 203 LEU A CA 1
ATOM 1514 C C . LEU A 1 203 ? -28.415 19.758 -10.478 1.00 22.25 203 LEU A C 1
ATOM 1515 O O . LEU A 1 203 ? -29.049 20.739 -10.132 1.00 20.49 203 LEU A O 1
ATOM 1520 N N . ARG A 1 204 ? -28.696 19.112 -11.615 1.00 18.09 204 ARG A N 1
ATOM 1521 C CA . ARG A 1 204 ? -29.707 19.651 -12.545 1.00 18.36 204 ARG A CA 1
ATOM 1522 C C . ARG A 1 204 ? -29.400 21.081 -12.895 1.00 17.05 204 ARG A C 1
ATOM 1523 O O . ARG A 1 204 ? -30.280 21.930 -12.870 1.00 18.76 204 ARG A O 1
ATOM 1531 N N . ARG A 1 205 ? -28.139 21.350 -13.193 1.00 16.32 205 ARG A N 1
ATOM 1532 C CA . ARG A 1 205 ? -27.710 22.723 -13.443 1.00 18.66 205 ARG A CA 1
ATOM 1533 C C . ARG A 1 205 ? -26.477 22.677 -14.311 1.00 17.98 205 ARG A C 1
ATOM 1534 O O . ARG A 1 205 ? -25.556 21.963 -13.984 1.00 16.27 205 ARG A O 1
ATOM 1542 N N . PRO A 1 206 ? -26.443 23.423 -15.44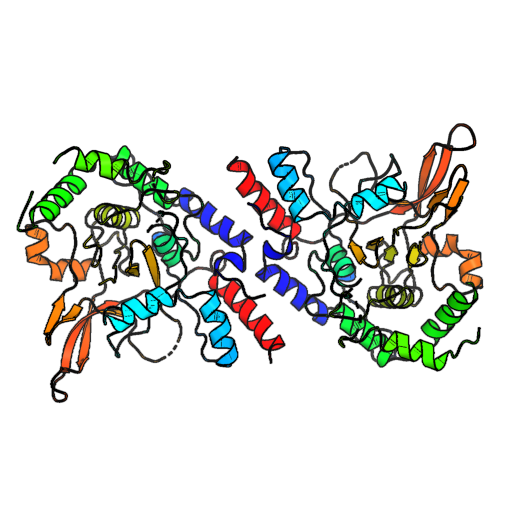8 1.00 15.42 206 PRO A N 1
ATOM 1543 C CA . PRO A 1 206 ? -25.260 23.388 -16.302 1.00 12.83 206 PRO A CA 1
ATOM 1544 C C . PRO A 1 206 ? -23.995 23.874 -15.627 1.00 14.04 206 PRO A C 1
ATOM 1545 O O . PRO A 1 206 ? -24.083 24.796 -14.756 1.00 11.85 206 PRO A O 1
ATOM 1549 N N . ILE A 1 207 ? -22.839 23.322 -16.013 1.00 13.25 207 ILE A N 1
ATOM 1550 C CA . ILE A 1 207 ? -21.550 23.820 -15.503 1.00 14.67 207 ILE A CA 1
ATOM 1551 C C . ILE A 1 207 ? -20.728 24.264 -16.696 1.00 16.00 207 ILE A C 1
ATOM 1552 O O . ILE A 1 207 ? -20.653 23.541 -17.705 1.00 13.48 207 ILE A O 1
ATOM 1557 N N . ILE A 1 208 ? -20.150 25.464 -16.606 1.00 12.23 208 ILE A N 1
ATOM 1558 C CA . ILE A 1 208 ? -19.339 26.014 -17.720 1.00 8.97 208 ILE A CA 1
ATOM 1559 C C . ILE A 1 208 ? -17.980 26.197 -17.164 1.00 10.89 208 ILE A C 1
ATOM 1560 O O . ILE A 1 208 ? -17.823 26.820 -16.091 1.00 12.49 208 ILE A O 1
ATOM 1565 N N . VAL A 1 209 ? -16.975 25.620 -17.831 1.00 9.01 209 VAL A N 1
ATOM 1566 C CA . VAL A 1 209 ? -15.578 25.712 -17.328 1.00 11.16 209 VAL A CA 1
ATOM 1567 C C . VAL A 1 209 ? -14.731 26.588 -18.298 1.00 9.71 209 VAL A C 1
ATOM 1568 O O . VAL A 1 209 ? -14.651 26.302 -19.516 1.00 11.73 209 VAL A O 1
ATOM 1572 N N . ILE A 1 210 ? -14.073 27.613 -17.748 1.00 9.63 210 ILE A N 1
ATOM 1573 C CA A ILE A 1 210 ? -13.189 28.495 -18.503 0.46 13.89 210 ILE A CA 1
ATOM 1574 C CA B ILE A 1 210 ? -13.188 28.485 -18.499 0.54 10.15 210 ILE A CA 1
ATOM 1575 C C . ILE A 1 210 ? -11.785 28.019 -18.183 1.00 17.28 210 ILE A C 1
ATOM 1576 O O . ILE A 1 210 ? -11.287 28.136 -17.014 1.00 14.15 210 ILE A O 1
ATOM 1585 N N . SER A 1 211 ? -11.107 27.437 -19.167 1.00 11.55 211 SER A N 1
ATOM 1586 C CA A SER A 1 211 ? -9.844 26.762 -18.864 0.65 12.57 211 SER A CA 1
ATOM 1587 C CA B SER A 1 211 ? -9.848 26.764 -18.862 0.35 21.24 211 SER A CA 1
ATOM 1588 C C . SER A 1 211 ? -8.653 27.345 -19.586 1.00 21.20 211 SER A C 1
ATOM 1589 O O . SER A 1 211 ? -8.787 27.869 -20.690 1.00 21.71 211 SER A O 1
ATOM 1594 N N . ASP A 1 212 ? -7.489 27.210 -18.951 1.00 16.50 212 ASP A N 1
ATOM 1595 C CA . ASP A 1 212 ? -6.207 27.540 -19.558 1.00 19.99 212 ASP A CA 1
ATOM 1596 C C . ASP A 1 212 ? -6.098 26.701 -20.851 1.00 26.26 212 ASP A C 1
ATOM 1597 O O . ASP A 1 212 ? -6.544 25.575 -20.877 1.00 23.89 212 ASP A O 1
ATOM 1602 N N . LYS A 1 213 ? -5.520 27.228 -21.921 1.00 32.02 213 LYS A N 1
ATOM 1603 C CA . LYS A 1 213 ? -5.454 26.437 -23.155 1.00 38.03 213 LYS A CA 1
ATOM 1604 C C . LYS A 1 213 ? -4.439 27.068 -24.095 1.00 37.92 213 LYS A C 1
ATOM 1605 O O . LYS A 1 213 ? -4.382 28.280 -24.190 1.00 33.27 213 LYS A O 1
ATOM 1611 N N . MET A 1 214 ? -3.643 26.260 -24.789 1.00 34.28 214 MET A N 1
ATOM 1612 C CA . MET A 1 214 ? -2.601 26.832 -25.661 1.00 28.90 214 MET A CA 1
ATOM 1613 C C . MET A 1 214 ? -3.241 27.632 -26.813 1.00 33.46 214 MET A C 1
ATOM 1614 O O . MET A 1 214 ? -4.386 27.326 -27.240 1.00 30.62 214 MET A O 1
ATOM 1619 N N . LEU A 1 215 ? -2.540 28.688 -27.256 1.00 33.48 215 LEU A N 1
ATOM 1620 C CA . LEU A 1 215 ? -3.047 29.553 -28.327 1.00 29.32 215 LEU A CA 1
ATOM 1621 C C . LEU A 1 215 ? -3.094 28.665 -29.549 1.00 34.32 215 LEU A C 1
ATOM 1622 O O . LEU A 1 215 ? -2.141 27.909 -29.762 1.00 33.22 215 LEU A O 1
ATOM 1627 N N . ARG A 1 216 ? -4.177 28.734 -30.337 1.00 33.04 216 ARG A N 1
ATOM 1628 C CA . ARG A 1 216 ? -4.322 27.874 -31.515 1.00 34.80 216 ARG A CA 1
ATOM 1629 C C . ARG A 1 216 ? -3.167 27.982 -32.522 1.00 40.93 216 ARG A C 1
ATOM 1630 O O . ARG A 1 216 ? -2.830 26.988 -33.178 1.00 43.06 216 ARG A O 1
ATOM 1638 N N . SER A 1 217 ? -2.504 29.149 -32.609 1.00 32.91 217 SER A N 1
ATOM 1639 C CA . SER A 1 217 ? -1.389 29.308 -33.518 1.00 35.56 217 SER A CA 1
ATOM 1640 C C . SER A 1 217 ? -0.218 28.362 -33.190 1.00 39.00 217 SER A C 1
ATOM 1641 O O . SER A 1 217 ? 0.668 28.166 -34.036 1.00 39.45 217 SER A O 1
ATOM 1644 N N . LEU A 1 218 ? -0.218 27.799 -31.973 1.00 38.04 218 LEU A N 1
ATOM 1645 C CA . LEU A 1 218 ? 0.903 26.937 -31.549 1.00 45.53 218 LEU A CA 1
ATOM 1646 C C . LEU A 1 218 ? 0.673 25.433 -31.835 1.00 44.91 218 LEU A C 1
ATOM 1647 O O . LEU A 1 218 ? -0.486 24.953 -31.843 1.00 45.82 218 LEU A O 1
ATOM 1652 N N . LEU A 1 227 ? -7.353 23.728 -22.511 1.00 47.25 227 LEU A N 1
ATOM 1653 C CA . LEU A 1 227 ? -7.367 22.299 -22.235 1.00 49.98 227 LEU A CA 1
ATOM 1654 C C . LEU A 1 227 ? -8.771 21.810 -22.539 1.00 45.74 227 LEU A C 1
ATOM 1655 O O . LEU A 1 227 ? -9.777 22.659 -22.561 1.00 26.54 227 LEU A O 1
ATOM 1660 N N . LYS A 1 228 ? -8.819 20.468 -22.743 1.00 40.14 228 LYS A N 1
ATOM 1661 C CA . LYS A 1 228 ? -10.058 19.737 -23.038 1.00 35.32 228 LYS A CA 1
ATOM 1662 C C . LYS A 1 228 ? -11.081 19.778 -21.889 1.00 26.22 228 LYS A C 1
ATOM 1663 O O . LYS A 1 228 ? -12.260 19.650 -22.141 1.00 24.77 228 LYS A O 1
ATOM 1665 N N . VAL A 1 229 ? -10.646 20.007 -20.647 1.00 21.31 229 VAL A N 1
ATOM 1666 C CA . VAL A 1 229 ? -11.561 20.207 -19.537 1.00 15.90 229 VAL A CA 1
ATOM 1667 C C . VAL A 1 229 ? -12.489 21.435 -19.722 1.00 16.60 229 VAL A C 1
ATOM 1668 O O . VAL A 1 229 ? -13.644 21.455 -19.284 1.00 18.64 229 VAL A O 1
ATOM 1672 N N . GLY A 1 230 ? -12.016 22.444 -20.441 1.00 15.93 230 GLY A N 1
ATOM 1673 C CA . GLY A 1 230 ? -12.861 23.631 -20.701 1.00 14.30 230 GLY A CA 1
ATOM 1674 C C . GLY A 1 230 ? -14.134 23.302 -21.472 1.00 14.13 230 GLY A C 1
ATOM 1675 O O . GLY A 1 230 ? -14.169 22.355 -22.284 1.00 17.82 230 GLY A O 1
ATOM 1676 N N . GLY A 1 231 ? -15.189 24.078 -21.237 1.00 12.17 231 GLY A N 1
ATOM 1677 C CA . GLY A 1 231 ? -16.371 23.991 -22.090 1.00 14.73 231 GLY A CA 1
ATOM 1678 C C . GLY A 1 231 ? -17.646 23.883 -21.287 1.00 13.29 231 GLY A C 1
ATOM 1679 O O . GLY A 1 231 ? -17.693 24.217 -20.089 1.00 15.10 231 GLY A O 1
ATOM 1680 N N . ILE A 1 232 ? -18.665 23.284 -21.900 1.00 13.89 232 ILE A N 1
ATOM 1681 C CA . ILE A 1 232 ? -20.025 23.377 -21.377 1.00 12.13 232 ILE A CA 1
ATOM 1682 C C . ILE A 1 232 ? -20.572 21.992 -21.084 1.00 13.44 232 ILE A C 1
ATOM 1683 O O . ILE A 1 232 ? -20.587 21.133 -21.978 1.00 12.50 232 ILE A O 1
ATOM 1688 N N . TYR A 1 233 ? -21.041 21.784 -19.847 1.00 10.77 233 TYR A N 1
ATOM 1689 C CA . TYR A 1 233 ? -21.594 20.517 -19.386 1.00 11.25 233 TYR A CA 1
ATOM 1690 C C . TYR A 1 233 ? -23.086 20.725 -19.082 1.00 11.58 233 TYR A C 1
ATOM 1691 O O . TYR A 1 233 ? -23.428 21.488 -18.185 1.00 17.07 233 TYR A O 1
ATOM 1700 N N . LEU A 1 234 ? -23.966 20.024 -19.813 1.00 16.69 234 LEU A N 1
ATOM 1701 C CA . LEU A 1 234 ? -25.433 20.168 -19.700 1.00 13.35 234 LEU A CA 1
ATOM 1702 C C . LEU A 1 234 ? -25.999 18.942 -19.016 1.00 16.60 234 LEU A C 1
ATOM 1703 O O . LEU A 1 234 ? -25.543 17.808 -19.273 1.00 18.22 234 LEU A O 1
ATOM 1708 N N . PRO A 1 235 ? -27.047 19.146 -18.203 1.00 14.97 235 PRO A N 1
ATOM 1709 C CA . PRO A 1 235 ? -27.696 18.030 -17.489 1.00 16.39 235 PRO A CA 1
ATOM 1710 C C . PRO A 1 235 ? -28.668 17.275 -18.376 1.00 18.66 235 PRO A C 1
ATOM 1711 O O . PRO A 1 235 ? -29.905 17.214 -18.132 1.00 19.28 235 PRO A O 1
ATOM 1715 N N . LEU A 1 236 ? -28.101 16.631 -19.393 1.00 18.45 236 LEU A N 1
ATOM 1716 C CA . LEU A 1 236 ? -28.937 16.040 -20.455 1.00 19.60 236 LEU A CA 1
ATOM 1717 C C . LEU A 1 236 ? -29.775 14.859 -20.024 1.00 21.95 236 LEU A C 1
ATOM 1718 O O . LEU A 1 236 ? -30.624 14.398 -20.792 1.00 23.61 236 LEU A O 1
ATOM 1723 N N . HIS A 1 237 ? -29.570 14.350 -18.808 1.00 21.85 237 HIS A N 1
ATOM 1724 C CA . HIS A 1 237 ? -30.439 13.252 -18.320 1.00 26.89 237 HIS A CA 1
ATOM 1725 C C . HIS A 1 237 ? -31.732 13.789 -17.731 1.00 27.37 237 HIS A C 1
ATOM 1726 O O . HIS A 1 237 ? -32.609 13.022 -17.309 1.00 29.41 237 HIS A O 1
ATOM 1733 N N . TRP A 1 238 ? -31.904 15.105 -17.789 1.00 25.05 238 TRP A N 1
ATOM 1734 C CA . TRP A 1 238 ? -33.190 15.694 -17.392 1.00 24.79 238 TRP A CA 1
ATOM 1735 C C . TRP A 1 238 ? -33.739 16.551 -18.490 1.00 24.69 238 TRP A C 1
ATOM 1736 O O . TRP A 1 238 ? -32.956 17.218 -19.192 1.00 23.00 238 TRP A O 1
ATOM 1747 N N . PRO A 1 239 ? -35.065 16.699 -18.556 1.00 26.57 239 PRO A N 1
ATOM 1748 C CA . PRO A 1 239 ? -35.604 17.725 -19.446 1.00 26.55 239 PRO A CA 1
ATOM 1749 C C . PRO A 1 239 ? -35.229 19.118 -18.973 1.00 27.23 239 PRO A C 1
ATOM 1750 O O . PRO A 1 239 ? -35.150 19.382 -17.744 1.00 24.57 239 PRO A O 1
ATOM 1754 N N . ALA A 1 240 ? -34.950 20.004 -19.921 1.00 24.63 240 ALA A N 1
ATOM 1755 C CA . ALA A 1 240 ? -34.491 21.341 -19.552 1.00 26.91 240 ALA A CA 1
ATOM 1756 C C . ALA A 1 240 ? -35.444 22.020 -18.574 1.00 27.40 240 ALA A C 1
ATOM 1757 O O . ALA A 1 240 ? -35.009 22.744 -17.685 1.00 24.36 240 ALA A O 1
ATOM 1759 N N . GLN A 1 241 ? -36.747 21.775 -18.739 1.00 28.92 241 GLN A N 1
ATOM 1760 C CA . GLN A 1 241 ? -37.737 22.413 -17.874 1.00 27.92 241 GLN A CA 1
ATOM 1761 C C . GLN A 1 241 ? -37.590 21.983 -16.407 1.00 30.74 241 GLN A C 1
ATOM 1762 O O . GLN A 1 241 ? -38.095 22.661 -15.515 1.00 33.84 241 GLN A O 1
ATOM 1768 N N . GLU A 1 242 ? -36.930 20.861 -16.157 1.00 26.93 242 GLU A N 1
ATOM 1769 C CA . GLU A 1 242 ? -36.718 20.442 -14.765 1.00 29.81 242 GLU A CA 1
ATOM 1770 C C . GLU A 1 242 ? -35.396 20.889 -14.162 1.00 25.89 242 GLU A C 1
ATOM 1771 O O . GLU A 1 242 ? -35.039 20.460 -13.061 1.00 26.98 242 GLU A O 1
ATOM 1777 N N . CYS A 1 243 ? -34.668 21.744 -14.871 1.00 23.01 243 CYS A N 1
ATOM 1778 C CA . CYS A 1 243 ? -33.324 22.143 -14.430 1.00 22.48 243 CYS A CA 1
ATOM 1779 C C . CYS A 1 243 ? -33.244 23.638 -14.199 1.00 25.95 243 CYS A C 1
ATOM 1780 O O . CYS A 1 243 ? -34.050 24.405 -14.720 1.00 22.65 243 CYS A O 1
ATOM 1783 N N . TYR A 1 244 ? -32.238 24.086 -13.462 1.00 22.13 244 TYR A N 1
ATOM 1784 C CA . TYR A 1 244 ? -32.101 25.500 -13.246 1.00 20.96 244 TYR A CA 1
ATOM 1785 C C . TYR A 1 244 ? -31.340 26.032 -14.448 1.00 21.12 244 TYR A C 1
ATOM 1786 O O . TYR A 1 244 ? -30.372 25.418 -14.912 1.00 21.02 244 TYR A O 1
ATOM 1795 N N . ARG A 1 245 ? -31.733 27.189 -14.950 1.00 17.59 245 ARG A N 1
ATOM 1796 C CA . ARG A 1 245 ? -31.232 27.561 -16.250 1.00 22.22 245 ARG A CA 1
ATOM 1797 C C . ARG A 1 245 ? -30.164 28.657 -16.216 1.00 22.97 245 ARG A C 1
ATOM 1798 O O . ARG A 1 245 ? -29.846 29.214 -17.253 1.00 19.52 245 ARG A O 1
ATOM 1806 N N . TYR A 1 246 ? -29.584 28.921 -15.031 1.00 18.05 246 TYR A N 1
ATOM 1807 C CA . TYR A 1 246 ? -28.309 29.697 -14.940 1.00 15.02 246 TYR A CA 1
ATOM 1808 C C . TYR A 1 246 ? -27.181 28.748 -14.625 1.00 13.68 246 TYR A C 1
ATOM 1809 O O . TYR A 1 246 ? -27.382 27.812 -13.859 1.00 18.81 246 TYR A O 1
ATOM 1818 N N . PRO A 1 247 ? -26.019 28.950 -15.243 1.00 12.99 247 PRO A N 1
ATOM 1819 C CA . PRO A 1 247 ? -24.928 28.003 -15.088 1.00 11.99 247 PRO A CA 1
ATOM 1820 C C . PRO A 1 247 ? -24.162 28.279 -13.796 1.00 14.31 247 PRO A C 1
ATOM 1821 O O . PRO A 1 247 ? -24.339 29.326 -13.191 1.00 13.53 247 PRO A O 1
ATOM 1825 N N . ILE A 1 248 ? -23.394 27.277 -13.391 1.00 12.37 248 ILE A N 1
ATOM 1826 C CA . ILE A 1 248 ? -22.249 27.445 -12.495 1.00 14.04 248 ILE A CA 1
ATOM 1827 C C . ILE A 1 248 ? -21.061 27.692 -13.399 1.00 12.61 248 ILE A C 1
ATOM 1828 O O . ILE A 1 248 ? -20.905 26.987 -14.414 1.00 12.23 248 ILE A O 1
ATOM 1833 N N . VAL A 1 249 ? -20.187 28.635 -13.022 1.00 10.75 249 VAL A N 1
ATOM 1834 C CA . VAL A 1 249 ? -19.047 29.019 -13.861 1.00 13.47 249 VAL A CA 1
ATOM 1835 C C . VAL A 1 249 ? -17.802 28.776 -13.066 1.00 18.96 249 VAL A C 1
ATOM 1836 O O . VAL A 1 249 ? -17.655 29.328 -11.970 1.00 14.47 249 VAL A O 1
ATOM 1840 N N . LEU A 1 250 ? -16.923 27.928 -13.602 1.00 9.39 250 LEU A N 1
ATOM 1841 C CA . LEU A 1 250 ? -15.667 27.573 -12.904 1.00 9.86 250 LEU A CA 1
ATOM 1842 C C . LEU A 1 250 ? -14.510 27.964 -13.770 1.00 13.47 250 LEU A C 1
ATOM 1843 O O . LEU A 1 250 ? -14.629 27.988 -15.002 1.00 12.28 250 LEU A O 1
ATOM 1848 N N . GLY A 1 251 ? -13.378 28.264 -13.136 1.00 12.78 251 GLY A N 1
ATOM 1849 C CA . GLY A 1 251 ? -12.122 28.394 -13.868 1.00 17.23 251 GLY A CA 1
ATOM 1850 C C . GLY A 1 251 ? -11.226 27.190 -13.657 1.00 18.47 251 GLY A C 1
ATOM 1851 O O . GLY A 1 251 ? -11.294 26.513 -12.595 1.00 15.78 251 GLY A O 1
ATOM 1852 N N . TYR A 1 252 ? -10.346 26.916 -14.615 1.00 12.32 252 TYR A N 1
ATOM 1853 C CA . TYR A 1 252 ? -9.449 25.761 -14.482 1.00 13.68 252 TYR A CA 1
ATOM 1854 C C . TYR A 1 252 ? -8.044 26.039 -14.996 1.00 16.47 252 TYR A C 1
ATOM 1855 O O . TYR A 1 252 ? -7.843 26.539 -16.122 1.00 17.56 252 TYR A O 1
ATOM 1864 N N . ASP A 1 253 ? -7.059 25.726 -14.176 1.00 16.14 253 ASP A N 1
ATOM 1865 C CA . ASP A 1 253 ? -5.656 25.938 -14.552 1.00 21.51 253 ASP A CA 1
ATOM 1866 C C . ASP A 1 253 ? -4.728 25.128 -13.686 1.00 35.72 253 ASP A C 1
ATOM 1867 O O . ASP A 1 253 ? -4.943 25.042 -12.475 1.00 22.16 253 ASP A O 1
ATOM 1872 N N . SER A 1 254 ? -3.666 24.575 -14.281 1.00 43.33 254 SER A N 1
ATOM 1873 C CA . SER A 1 254 ? -2.704 23.780 -13.501 1.00 41.71 254 SER A CA 1
ATOM 1874 C C . SER A 1 254 ? -3.386 22.712 -12.656 1.00 38.56 254 SER A C 1
ATOM 1875 O O . SER A 1 254 ? -3.077 22.608 -11.467 1.00 39.05 254 SER A O 1
ATOM 1878 N N . HIS A 1 255 ? -4.332 21.962 -13.232 1.00 35.31 255 HIS A N 1
ATOM 1879 C CA . HIS A 1 255 ? -5.079 20.929 -12.496 1.00 41.73 255 HIS A CA 1
ATOM 1880 C C . HIS A 1 255 ? -5.919 21.414 -11.306 1.00 40.14 255 HIS A C 1
ATOM 1881 O O . HIS A 1 255 ? -6.260 20.616 -10.429 1.00 38.06 255 HIS A O 1
ATOM 1888 N N . HIS A 1 256 ? -6.283 22.696 -11.286 1.00 27.72 256 HIS A N 1
ATOM 1889 C CA . HIS A 1 256 ? -7.010 23.265 -10.146 1.00 21.67 256 HIS A CA 1
ATOM 1890 C C . HIS A 1 256 ? -8.260 23.965 -10.630 1.00 18.63 256 HIS A C 1
ATOM 1891 O O . HIS A 1 256 ? -8.155 24.761 -11.556 1.00 18.83 256 HIS A O 1
ATOM 1898 N N . PHE A 1 257 ? -9.389 23.696 -9.980 1.00 15.19 257 PHE A N 1
ATOM 1899 C CA . PHE A 1 257 ? -10.670 24.403 -10.224 1.00 14.04 257 PHE A CA 1
ATOM 1900 C C . PHE A 1 257 ? -10.921 25.513 -9.208 1.00 17.23 257 PHE A C 1
ATOM 1901 O O . PHE A 1 257 ? -10.577 25.357 -8.005 1.00 16.44 257 PHE A O 1
ATOM 1909 N N . VAL A 1 258 ? -11.552 26.598 -9.658 1.00 14.58 258 VAL A N 1
ATOM 1910 C CA . VAL A 1 258 ? -11.957 27.718 -8.765 1.00 17.47 258 VAL A CA 1
ATOM 1911 C C . VAL A 1 258 ? -13.353 28.127 -9.242 1.00 15.88 258 VAL A C 1
ATOM 1912 O O . VAL A 1 258 ? -13.657 28.002 -10.441 1.00 13.33 258 VAL A O 1
ATOM 1916 N N . PRO A 1 259 ? -14.203 28.633 -8.342 1.00 13.33 259 PRO A N 1
ATOM 1917 C CA . PRO A 1 259 ? -15.421 29.297 -8.881 1.00 15.83 259 PRO A CA 1
ATOM 1918 C C . PRO A 1 259 ? -15.106 30.690 -9.443 1.00 18.31 259 PRO A C 1
ATOM 1919 O O . PRO A 1 259 ? -14.257 31.459 -8.898 1.00 13.26 259 PRO A O 1
ATOM 1923 N N . LEU A 1 260 ? -15.790 31.060 -10.526 1.00 13.42 260 LEU A N 1
ATOM 1924 C CA . LEU A 1 260 ? -15.627 32.403 -11.125 1.00 14.57 260 LEU A CA 1
ATOM 1925 C C . LEU A 1 260 ? -16.944 33.110 -10.881 1.00 12.19 260 LEU A C 1
ATOM 1926 O O . LEU A 1 260 ? -17.901 32.972 -11.665 1.00 11.64 260 LEU A O 1
ATOM 1931 N N . VAL A 1 261 ? -17.008 33.887 -9.800 1.00 16.05 261 VAL A N 1
ATOM 1932 C CA A VAL A 1 261 ? -18.305 34.442 -9.361 0.68 16.05 261 VAL A CA 1
ATOM 1933 C CA B VAL A 1 261 ? -18.256 34.453 -9.314 0.32 18.87 261 VAL A CA 1
ATOM 1934 C C . VAL A 1 261 ? -18.508 35.853 -9.860 1.00 14.66 261 VAL A C 1
ATOM 1935 O O . VAL A 1 261 ? -17.558 36.674 -10.051 1.00 16.02 261 VAL A O 1
ATOM 1942 N N . THR A 1 262 ? -19.781 36.194 -10.087 1.00 15.57 262 THR A N 1
ATOM 1943 C CA . THR A 1 262 ? -20.029 37.503 -10.607 1.00 15.85 262 THR A CA 1
ATOM 1944 C C . THR A 1 262 ? -19.802 38.593 -9.580 1.00 18.90 262 THR A C 1
ATOM 1945 O O . THR A 1 262 ? -20.203 38.450 -8.422 1.00 23.36 262 THR A O 1
ATOM 1949 N N . LEU A 1 263 ? -19.208 39.720 -10.003 1.00 20.03 263 LEU A N 1
ATOM 1950 C CA . LEU A 1 263 ? -19.045 40.879 -9.158 1.00 25.55 263 LEU A CA 1
ATOM 1951 C C . LEU A 1 263 ? -20.296 41.750 -9.189 1.00 33.75 263 LEU A C 1
ATOM 1952 O O . LEU A 1 263 ? -20.765 42.138 -10.261 1.00 34.79 263 LEU A O 1
ATOM 1957 N N . LYS A 1 264 ? -20.838 42.051 -8.009 1.00 29.02 264 LYS A N 1
ATOM 1958 C CA . LYS A 1 264 ? -21.879 43.066 -7.853 1.00 33.61 264 LYS A CA 1
ATOM 1959 C C . LYS A 1 264 ? -21.465 44.369 -8.516 1.00 41.18 264 LYS A C 1
ATOM 1960 O O . LYS A 1 264 ? -20.351 44.826 -8.317 1.00 46.71 264 LYS A O 1
ATOM 1966 N N . ASP A 1 265 ? -22.336 44.978 -9.300 1.00 45.17 265 ASP A N 1
ATOM 1967 C CA . ASP A 1 265 ? -22.025 46.310 -9.835 1.00 53.21 265 ASP A CA 1
ATOM 1968 C C . ASP A 1 265 ? -23.256 47.194 -9.814 1.00 58.37 265 ASP A C 1
ATOM 1969 O O . ASP A 1 265 ? -24.371 46.690 -9.936 1.00 64.72 265 ASP A O 1
ATOM 1971 N N . GLY A 1 267 ? -26.602 48.887 -14.177 1.00 74.39 267 GLY A N 1
ATOM 1972 C CA . GLY A 1 267 ? -25.390 48.207 -14.601 1.00 68.19 267 GLY A CA 1
ATOM 1973 C C . GLY A 1 267 ? -24.233 49.151 -14.896 1.00 70.84 267 GLY A C 1
ATOM 1974 O O . GLY A 1 267 ? -23.487 49.544 -13.986 1.00 74.90 267 GLY A O 1
ATOM 1975 N N . PRO A 1 268 ? -24.078 49.538 -16.173 1.00 66.36 268 PRO A N 1
ATOM 1976 C CA . PRO A 1 268 ? -24.967 49.078 -17.244 1.00 59.39 268 PRO A CA 1
ATOM 1977 C C . PRO A 1 268 ? -24.586 47.693 -17.769 1.00 53.84 268 PRO A C 1
ATOM 1978 O O . PRO A 1 268 ? -25.443 47.052 -18.376 1.00 51.51 268 PRO A O 1
ATOM 1982 N N . GLU A 1 269 ? -23.351 47.240 -17.530 1.00 50.96 269 GLU A N 1
ATOM 1983 C CA . GLU A 1 269 ? -22.896 45.948 -18.051 1.00 46.19 269 GLU A CA 1
ATOM 1984 C C . GLU A 1 269 ? -23.856 44.817 -17.654 1.00 32.04 269 GLU A C 1
ATOM 1985 O O . GLU A 1 269 ? -24.498 44.885 -16.604 1.00 42.79 269 GLU A O 1
ATOM 1991 N N . ILE A 1 270 ? -23.946 43.773 -18.462 1.00 36.36 270 ILE A N 1
ATOM 1992 C CA . ILE A 1 270 ? -24.915 42.726 -18.162 1.00 37.91 270 ILE A CA 1
ATOM 1993 C C . ILE A 1 270 ? -24.275 41.460 -17.585 1.00 32.59 270 ILE A C 1
ATOM 1994 O O . ILE A 1 270 ? -23.101 41.152 -17.886 1.00 30.82 270 ILE A O 1
ATOM 1999 N N . ARG A 1 271 ? -25.022 40.743 -16.738 1.00 22.14 271 ARG A N 1
ATOM 2000 C CA . ARG A 1 271 ? -24.569 39.471 -16.195 1.00 24.56 271 ARG A CA 1
ATOM 2001 C C . ARG A 1 271 ? -24.618 38.346 -17.249 1.00 19.96 271 ARG A C 1
ATOM 2002 O O . ARG A 1 271 ? -25.709 37.757 -17.507 1.00 17.59 271 ARG A O 1
ATOM 2010 N N . ALA A 1 272 ? -23.477 38.004 -17.825 1.00 17.37 272 ALA A N 1
ATOM 2011 C CA . ALA A 1 272 ? -23.473 36.934 -18.819 1.00 16.20 272 ALA A CA 1
ATOM 2012 C C . ALA A 1 272 ? -22.096 36.366 -18.983 1.00 23.44 272 ALA A C 1
ATOM 2013 O O . ALA A 1 272 ? -21.111 37.048 -18.725 1.00 20.84 272 ALA A O 1
ATOM 2015 N N . VAL A 1 273 ? -22.015 35.154 -19.506 1.00 13.78 273 VAL A N 1
ATOM 2016 C CA . VAL A 1 273 ? -20.712 34.543 -19.792 1.00 14.65 273 VAL A CA 1
ATOM 2017 C C . VAL A 1 273 ? -20.679 34.165 -21.276 1.00 14.04 273 VAL A C 1
ATOM 2018 O O . VAL A 1 273 ? -21.615 33.496 -21.755 1.00 13.47 273 VAL A O 1
ATOM 2022 N N . PRO A 1 274 ? -19.635 34.594 -22.019 1.00 16.11 274 PRO A N 1
ATOM 2023 C CA . PRO A 1 274 ? -19.654 34.231 -23.471 1.00 11.70 274 PRO A CA 1
ATOM 2024 C C . PRO A 1 274 ? -19.556 32.723 -23.663 1.00 12.88 274 PRO A C 1
ATOM 2025 O O . PRO A 1 274 ? -18.859 31.996 -22.895 1.00 13.07 274 PRO A O 1
ATOM 2029 N N . LEU A 1 275 ? -20.213 32.243 -24.721 1.00 15.15 275 LEU A N 1
ATOM 2030 C CA . LEU A 1 275 ? -20.196 30.801 -24.997 1.00 11.80 275 LEU A CA 1
ATOM 2031 C C . LEU A 1 275 ? -19.240 30.537 -26.181 1.00 17.95 275 LEU A C 1
ATOM 2032 O O . LEU A 1 275 ? -19.179 29.413 -26.681 1.00 17.68 275 LEU A O 1
ATOM 2037 N N . VAL A 1 276 ? -18.440 31.546 -26.574 1.00 12.52 276 VAL A N 1
ATOM 2038 C CA . VAL A 1 276 ? -17.390 31.341 -27.567 1.00 12.88 276 VAL A CA 1
ATOM 2039 C C . VAL A 1 276 ? -16.135 32.076 -27.020 1.00 22.93 276 VAL A C 1
ATOM 2040 O O . VAL A 1 276 ? -16.256 32.945 -26.143 1.00 18.47 276 VAL A O 1
ATOM 2044 N N . ASN A 1 277 ? -14.967 31.677 -27.510 1.00 15.51 277 ASN A N 1
ATOM 2045 C CA . ASN A 1 277 ? -13.674 32.392 -27.325 1.00 15.90 277 ASN A CA 1
ATOM 2046 C C . ASN A 1 277 ? -13.178 33.115 -28.582 1.00 16.07 277 ASN A C 1
ATOM 2047 O O . ASN A 1 277 ? -13.469 32.708 -29.718 1.00 17.68 277 ASN A O 1
ATOM 2052 N N . ARG A 1 278 ? -12.392 34.193 -28.438 1.00 16.91 278 ARG A N 1
ATOM 2053 C CA . ARG A 1 278 ? -11.735 34.685 -29.620 1.00 21.28 278 ARG A CA 1
ATOM 2054 C C . ARG A 1 278 ? -10.634 33.737 -30.008 1.00 23.83 278 ARG A C 1
ATOM 2055 O O . ARG A 1 278 ? -9.975 33.154 -29.144 1.00 18.97 278 ARG A O 1
ATOM 2063 N N . ASP A 1 279 ? -10.476 33.553 -31.308 1.00 20.82 279 ASP A N 1
ATOM 2064 C CA . ASP A 1 279 ? -9.337 32.852 -31.820 1.00 22.68 279 ASP A CA 1
ATOM 2065 C C . ASP A 1 279 ? -8.775 33.668 -32.978 1.00 28.48 279 ASP A C 1
ATOM 2066 O O . ASP A 1 279 ? -9.198 33.525 -34.150 1.00 25.40 279 ASP A O 1
ATOM 2071 N N . ARG A 1 280 ? -7.781 34.502 -32.657 1.00 25.57 280 ARG A N 1
ATOM 2072 C CA . ARG A 1 280 ? -7.252 35.431 -33.627 1.00 27.90 280 ARG A CA 1
ATOM 2073 C C . ARG A 1 280 ? -8.393 36.230 -34.308 1.00 27.94 280 ARG A C 1
ATOM 2074 O O . ARG A 1 280 ? -9.161 36.889 -33.637 1.00 26.73 280 ARG A O 1
ATOM 2082 N N . GLY A 1 281 ? -8.492 36.211 -35.628 1.00 29.60 281 GLY A N 1
ATOM 2083 C CA . GLY A 1 281 ? -9.497 37.052 -36.257 1.00 30.00 281 GLY A CA 1
ATOM 2084 C C . GLY A 1 281 ? -10.826 36.266 -36.419 1.00 28.42 281 GLY A C 1
ATOM 2085 O O . GLY A 1 281 ? -11.695 36.658 -37.213 1.00 30.45 281 GLY A O 1
ATOM 2086 N N . ARG A 1 282 ? -10.922 35.117 -35.791 1.00 26.74 282 ARG A N 1
ATOM 2087 C CA . ARG A 1 282 ? -12.195 34.361 -35.818 1.00 31.14 282 ARG A CA 1
ATOM 2088 C C . ARG A 1 282 ? -12.700 34.069 -34.403 1.00 29.42 282 ARG A C 1
ATOM 2089 O O . ARG A 1 282 ? -12.149 34.622 -33.427 1.00 22.56 282 ARG A O 1
ATOM 2097 N N . PHE A 1 283 ? -13.771 33.250 -34.256 1.00 21.68 283 PHE A N 1
ATOM 2098 C CA . PHE A 1 283 ? -14.262 32.858 -32.940 1.00 24.34 283 PHE A CA 1
ATOM 2099 C C . PHE A 1 283 ? -14.366 31.357 -32.884 1.00 26.69 283 PHE A C 1
ATOM 2100 O O . PHE A 1 283 ? -14.589 30.716 -33.920 1.00 28.00 283 PHE A O 1
ATOM 2108 N N . GLU A 1 284 ? -14.175 30.810 -31.685 1.00 17.67 284 GLU A N 1
ATOM 2109 C CA . GLU A 1 284 ? -14.232 29.354 -31.472 1.00 21.30 284 GLU A CA 1
ATOM 2110 C C . GLU A 1 284 ? -15.240 29.017 -30.407 1.00 18.88 284 GLU A C 1
ATOM 2111 O O . GLU A 1 284 ? -15.136 29.488 -29.253 1.00 17.75 284 GLU A O 1
ATOM 2117 N N . ASP A 1 285 ? -16.261 28.241 -30.786 1.00 20.05 285 ASP A N 1
ATOM 2118 C CA . ASP A 1 285 ? -17.266 27.803 -29.811 1.00 18.52 285 ASP A CA 1
ATOM 2119 C C . ASP A 1 285 ? -16.647 27.083 -28.622 1.00 18.50 285 ASP A C 1
ATOM 2120 O O . ASP A 1 285 ? -15.712 26.302 -28.799 1.00 19.71 285 ASP A O 1
ATOM 2125 N N . LEU A 1 286 ? -17.104 27.360 -27.390 1.00 13.83 286 LEU A N 1
ATOM 2126 C CA . LEU A 1 286 ? -16.726 26.487 -26.258 1.00 11.75 286 LEU A CA 1
ATOM 2127 C C . LEU A 1 286 ? -17.203 25.073 -26.567 1.00 18.85 286 LEU A C 1
ATOM 2128 O O . LEU A 1 286 ? -18.207 24.882 -27.248 1.00 15.89 286 LEU A O 1
ATOM 2133 N N . LYS A 1 287 ? -16.430 24.077 -26.154 1.00 15.40 287 LYS A N 1
ATOM 2134 C CA . LYS A 1 287 ? -16.762 22.693 -26.424 1.00 18.13 287 LYS A CA 1
ATOM 2135 C C . LYS A 1 287 ? -17.988 22.305 -25.623 1.00 18.45 287 LYS A C 1
ATOM 2136 O O . LYS A 1 287 ? -18.096 22.636 -24.424 1.00 18.84 287 LYS A O 1
ATOM 2142 N N . VAL A 1 288 ? -18.949 21.646 -26.266 1.00 14.80 288 VAL A N 1
ATOM 2143 C CA . VAL A 1 288 ? -20.077 21.137 -25.467 1.00 16.97 288 VAL A CA 1
ATOM 2144 C C . VAL A 1 288 ? -19.816 19.630 -25.313 1.00 16.76 288 VAL A C 1
ATOM 2145 O O . VAL A 1 288 ? -19.698 18.906 -26.294 1.00 17.63 288 VAL A O 1
ATOM 2149 N N . HIS A 1 289 ? -19.675 19.182 -24.074 1.00 13.48 289 HIS A N 1
ATOM 2150 C CA . HIS A 1 289 ? -19.177 17.850 -23.808 1.00 14.59 289 HIS A CA 1
ATOM 2151 C C . HIS A 1 289 ? -20.253 16.728 -23.803 1.00 15.82 289 HIS A C 1
ATOM 2152 O O . HIS A 1 289 ? -21.435 16.950 -23.463 1.00 16.10 289 HIS A O 1
ATOM 2159 N N . PHE A 1 290 ? -19.802 15.554 -24.208 1.00 16.99 290 PHE A N 1
ATOM 2160 C CA . PHE A 1 290 ? -20.578 14.310 -24.077 1.00 18.74 290 PHE A CA 1
ATOM 2161 C C . PHE A 1 290 ? -21.918 14.257 -24.842 1.00 22.99 290 PHE A C 1
ATOM 2162 O O . PHE A 1 290 ? -22.844 13.546 -24.433 1.00 23.89 290 PHE A O 1
ATOM 2170 N N . LEU A 1 291 ? -21.986 14.941 -25.970 1.00 19.08 291 LEU A N 1
ATOM 2171 C CA . LEU A 1 291 ? -23.234 14.905 -26.769 1.00 20.05 291 LEU A CA 1
ATOM 2172 C C . LEU A 1 291 ? -23.327 13.653 -27.619 1.00 26.09 291 LEU A C 1
ATOM 2173 O O . LEU A 1 291 ? -22.288 13.119 -28.037 1.00 27.05 291 LEU A O 1
ATOM 2178 N N . THR A 1 292 ? -24.555 13.207 -27.933 1.00 26.62 292 THR A N 1
ATOM 2179 C CA . THR A 1 292 ? -24.688 12.159 -28.957 1.00 29.30 292 THR A CA 1
ATOM 2180 C C . THR A 1 292 ? -24.609 12.837 -30.298 1.00 28.29 292 THR A C 1
ATOM 2181 O O . THR A 1 292 ? -24.605 14.080 -30.410 1.00 32.42 292 THR A O 1
ATOM 2185 N N . ASP A 1 293 ? -24.512 12.054 -31.354 1.00 33.04 293 ASP A N 1
ATOM 2186 C CA . ASP A 1 293 ? -24.390 12.679 -32.670 1.00 37.29 293 ASP A CA 1
ATOM 2187 C C . ASP A 1 293 ? -25.600 13.604 -33.057 1.00 37.55 293 ASP A C 1
ATOM 2188 O O . ASP A 1 293 ? -25.399 14.720 -33.600 1.00 34.23 293 ASP A O 1
ATOM 2193 N N . PRO A 1 294 ? -26.845 13.173 -32.758 1.00 37.04 294 PRO A N 1
ATOM 2194 C CA . PRO A 1 294 ? -27.953 14.049 -33.167 1.00 42.41 294 PRO A CA 1
ATOM 2195 C C . PRO A 1 294 ? -27.991 15.327 -32.301 1.00 41.29 294 PRO A C 1
ATOM 2196 O O . PRO A 1 294 ? -28.313 16.433 -32.805 1.00 34.40 294 PRO A O 1
ATOM 2200 N N . GLU A 1 295 ? -27.604 15.194 -31.031 1.00 36.45 295 GLU A N 1
ATOM 2201 C CA . GLU A 1 295 ? -27.553 16.345 -30.162 1.00 27.33 295 GLU A CA 1
ATOM 2202 C C . GLU A 1 295 ? -26.549 17.350 -30.715 1.00 28.67 295 GLU A C 1
ATOM 2203 O O . GLU A 1 295 ? -26.765 18.580 -30.733 1.00 26.53 295 GLU A O 1
ATOM 2209 N N . ASN A 1 296 ? -25.418 16.842 -31.189 1.00 23.35 296 ASN A N 1
ATOM 2210 C CA . ASN A 1 296 ? -24.394 17.735 -31.681 1.00 23.78 296 ASN A CA 1
ATOM 2211 C C . ASN A 1 296 ? -24.870 18.468 -32.945 1.00 30.10 296 ASN A C 1
ATOM 2212 O O . ASN A 1 296 ? -24.520 19.626 -33.181 1.00 32.13 296 ASN A O 1
ATOM 2217 N N . GLU A 1 297 ? -25.703 17.827 -33.731 1.00 33.40 297 GLU A N 1
ATOM 2218 C CA . GLU A 1 297 ? -26.249 18.479 -34.916 1.00 39.93 297 GLU A CA 1
ATOM 2219 C C . GLU A 1 297 ? -27.159 19.657 -34.576 1.00 38.96 297 GLU A C 1
ATOM 2220 O O . GLU A 1 297 ? -27.315 20.559 -35.395 1.00 39.96 297 GLU A O 1
ATOM 2226 N N . MET A 1 298 ? -27.795 19.618 -33.398 1.00 36.23 298 MET A N 1
ATOM 2227 C CA . MET A 1 298 ? -28.716 20.678 -32.989 1.00 28.65 298 MET A CA 1
ATOM 2228 C C . MET A 1 298 ? -28.211 21.325 -31.723 1.00 22.66 298 MET A C 1
ATOM 2229 O O . MET A 1 298 ? -28.983 21.764 -30.894 1.00 24.90 298 MET A O 1
ATOM 2234 N N . LYS A 1 299 ? -26.890 21.404 -31.607 1.00 21.45 299 LYS A N 1
ATOM 2235 C CA . LYS A 1 299 ? -26.226 21.910 -30.415 1.00 24.77 299 LYS A CA 1
ATOM 2236 C C . LYS A 1 299 ? -26.768 23.288 -30.033 1.00 22.51 299 LYS A C 1
ATOM 2237 O O . LYS A 1 299 ? -26.909 23.591 -28.861 1.00 17.27 299 LYS A O 1
ATOM 2243 N N . GLU A 1 300 ? -26.915 24.178 -31.013 1.00 23.05 300 GLU A N 1
ATOM 2244 C CA . GLU A 1 300 ? -27.371 25.555 -30.711 1.00 31.99 300 GLU A CA 1
ATOM 2245 C C . GLU A 1 300 ? -28.762 25.579 -30.084 1.00 21.40 300 GLU A C 1
ATOM 2246 O O . GLU A 1 300 ? -29.008 26.246 -29.047 1.00 21.56 300 GLU A O 1
ATOM 2252 N N . LYS A 1 301 ? -29.634 24.799 -30.661 1.00 22.70 301 LYS A N 1
ATOM 2253 C CA . LYS A 1 301 ? -30.976 24.557 -30.120 1.00 28.22 301 LYS A CA 1
ATOM 2254 C C . LYS A 1 301 ? -30.951 23.983 -28.703 1.00 22.54 301 LYS A C 1
ATOM 2255 O O . LYS A 1 301 ? -31.644 24.481 -27.811 1.00 22.08 301 LYS A O 1
ATOM 2261 N N . LEU A 1 302 ? -30.103 22.979 -28.465 1.00 26.29 302 LEU A N 1
ATOM 2262 C CA . LEU A 1 302 ? -29.927 22.404 -27.105 1.00 18.67 302 LEU A CA 1
ATOM 2263 C C . LEU A 1 302 ? -29.441 23.437 -26.084 1.00 17.09 302 LEU A C 1
ATOM 2264 O O . LEU A 1 302 ? -29.926 23.493 -24.962 1.00 22.34 302 LEU A O 1
ATOM 2269 N N . LEU A 1 303 ? -28.386 24.194 -26.448 1.00 16.29 303 LEU A N 1
ATOM 2270 C CA . LEU A 1 303 ? -27.906 25.266 -25.586 1.00 15.84 303 LEU A CA 1
ATOM 2271 C C . LEU A 1 303 ? -29.028 26.224 -25.223 1.00 19.96 303 LEU A C 1
ATOM 2272 O O . LEU A 1 303 ? -29.099 26.640 -24.088 1.00 17.70 303 LEU A O 1
ATOM 2277 N N . LYS A 1 304 ? -29.905 26.555 -26.176 1.00 18.99 304 LYS A N 1
ATOM 2278 C CA . LYS A 1 304 ? -30.987 27.517 -25.914 1.00 20.59 304 LYS A CA 1
ATOM 2279 C C . LYS A 1 304 ? -32.088 26.990 -25.019 1.00 22.33 304 LYS A C 1
ATOM 2280 O O . LYS A 1 304 ? -32.838 27.786 -24.441 1.00 22.26 304 LYS A O 1
ATOM 2286 N N . GLU A 1 305 ? -32.214 25.661 -24.931 1.00 20.80 305 GLU A N 1
ATOM 2287 C CA . GLU A 1 305 ? -33.119 25.045 -24.022 1.00 21.79 305 GLU A CA 1
ATOM 2288 C C . GLU A 1 305 ? -32.598 25.090 -22.585 1.00 22.76 305 GLU A C 1
ATOM 2289 O O . GLU A 1 305 ? -33.403 25.334 -21.662 1.00 21.41 305 GLU A O 1
ATOM 2295 N N . TYR A 1 306 ? -31.307 24.800 -22.386 1.00 18.87 306 TYR A N 1
ATOM 2296 C CA . TYR A 1 306 ? -30.772 24.647 -21.011 1.00 19.78 306 TYR A CA 1
ATOM 2297 C C . TYR A 1 306 ? -30.159 25.919 -20.442 1.00 20.13 306 TYR A C 1
ATOM 2298 O O . TYR A 1 306 ? -29.809 25.943 -19.280 1.00 17.81 306 TYR A O 1
ATOM 2307 N N . LEU A 1 307 ? -29.971 26.945 -21.274 1.00 16.77 307 LEU A N 1
ATOM 2308 C CA . LEU A 1 307 ? -29.374 28.191 -20.813 1.00 15.62 307 LEU A CA 1
ATOM 2309 C C . LEU A 1 307 ? -30.227 29.333 -21.382 1.00 18.18 307 LEU A C 1
ATOM 2310 O O . LEU A 1 307 ? -31.025 29.110 -22.280 1.00 17.32 307 LEU A O 1
ATOM 2315 N N . MET A 1 308 ? -30.032 30.556 -20.889 1.00 15.53 308 MET A N 1
ATOM 2316 C CA . MET A 1 308 ? -30.764 31.739 -21.398 1.00 16.84 308 MET A CA 1
ATOM 2317 C C . MET A 1 308 ? -29.735 32.368 -22.315 1.00 17.21 308 MET A C 1
ATOM 2318 O O . MET A 1 308 ? -28.866 33.102 -21.848 1.00 16.66 308 MET A O 1
ATOM 2323 N N . VAL A 1 309 ? -29.776 32.022 -23.604 1.00 16.40 309 VAL A N 1
ATOM 2324 C CA . VAL A 1 309 ? -28.708 32.432 -24.524 1.00 20.45 309 VAL A CA 1
ATOM 2325 C C . VAL A 1 309 ? -29.113 33.782 -25.154 1.00 22.08 309 VAL A C 1
ATOM 2326 O O . VAL A 1 309 ? -30.196 33.907 -25.738 1.00 18.64 309 VAL A O 1
ATOM 2330 N N . ILE A 1 310 ? -28.215 34.751 -25.059 1.00 16.86 310 ILE A N 1
ATOM 2331 C CA . ILE A 1 310 ? -28.384 36.079 -25.610 1.00 19.11 310 ILE A CA 1
ATOM 2332 C C . ILE A 1 310 ? -27.282 36.355 -26.612 1.00 18.34 310 ILE A C 1
ATOM 2333 O O . ILE A 1 310 ? -26.296 35.639 -26.656 1.00 19.46 310 ILE A O 1
ATOM 2338 N N . GLU A 1 311 ? -27.454 37.398 -27.433 1.00 19.45 311 GLU A N 1
ATOM 2339 C CA . GLU A 1 311 ? -26.391 37.780 -28.362 1.00 19.58 311 GLU A CA 1
ATOM 2340 C C . GLU A 1 311 ? -25.775 39.116 -27.977 1.00 29.14 311 GLU A C 1
ATOM 2341 O O . GLU A 1 311 ? -26.484 40.079 -27.688 1.00 21.49 311 GLU A O 1
ATOM 2347 N N . ILE A 1 312 ? -24.442 39.180 -27.999 1.00 19.46 312 ILE A N 1
ATOM 2348 C CA . ILE A 1 312 ? -23.735 40.414 -27.635 1.00 22.51 312 ILE A CA 1
ATOM 2349 C C . ILE A 1 312 ? -22.819 40.791 -28.770 1.00 21.03 312 ILE A C 1
ATOM 2350 O O . ILE A 1 312 ? -22.111 39.921 -29.267 1.00 22.17 312 ILE A O 1
ATOM 2355 N N . PRO A 1 313 ? -22.847 42.064 -29.209 1.00 29.30 313 PRO A N 1
ATOM 2356 C CA . PRO A 1 313 ? -21.974 42.495 -30.310 1.00 32.78 313 PRO A CA 1
ATOM 2357 C C . PRO A 1 313 ? -20.551 42.701 -29.787 1.00 34.15 313 PRO A C 1
ATOM 2358 O O . PRO A 1 313 ? -20.394 43.248 -28.683 1.00 29.51 313 PRO A O 1
ATOM 2362 N N . VAL A 1 314 ? -19.534 42.219 -30.516 1.00 29.16 314 VAL A N 1
ATOM 2363 C CA . VAL A 1 314 ? -18.149 42.485 -30.073 1.00 31.56 314 VAL A CA 1
ATOM 2364 C C . VAL A 1 314 ? -17.324 42.996 -31.213 1.00 31.30 314 VAL A C 1
ATOM 2365 O O . VAL A 1 314 ? -17.718 42.799 -32.378 1.00 30.56 314 VAL A O 1
ATOM 2369 N N . GLN A 1 315 ? -16.151 43.589 -30.921 1.00 36.50 315 GLN A N 1
ATOM 2370 C CA . GLN A 1 315 ? -15.365 44.175 -32.015 1.00 38.42 315 GLN A CA 1
ATOM 2371 C C . GLN A 1 315 ? -14.732 43.057 -32.853 1.00 28.95 315 GLN A C 1
ATOM 2372 O O . GLN A 1 315 ? -14.291 42.033 -32.297 1.00 34.29 315 GLN A O 1
ATOM 2378 N N . GLY A 1 316 ? -14.740 43.241 -34.157 1.00 31.75 316 GLY A N 1
ATOM 2379 C CA . GLY A 1 316 ? -14.183 42.259 -35.077 1.00 43.83 316 GLY A CA 1
ATOM 2380 C C . GLY A 1 316 ? -12.652 42.343 -35.148 1.00 38.23 316 GLY A C 1
ATOM 2381 O O . GLY A 1 316 ? -12.083 43.437 -35.207 1.00 36.60 316 GLY A O 1
ATOM 2382 N N . TRP A 1 317 ? -11.983 41.194 -35.147 1.00 30.11 317 TRP A N 1
ATOM 2383 C CA . TRP A 1 317 ? -10.520 41.234 -35.309 1.00 31.58 317 TRP A CA 1
ATOM 2384 C C . TRP A 1 317 ? -10.124 40.842 -36.697 1.00 33.44 317 TRP A C 1
ATOM 2385 O O . TRP A 1 317 ? -8.900 40.807 -37.037 1.00 35.13 317 TRP A O 1
ATOM 2396 N N . ASP A 1 318 ? -11.114 40.613 -37.569 1.00 33.58 318 ASP A N 1
ATOM 2397 C CA . ASP A 1 318 ? -10.758 40.577 -38.992 1.00 36.07 318 ASP A CA 1
ATOM 2398 C C . ASP A 1 318 ? -11.426 41.727 -39.723 1.00 40.12 318 ASP A C 1
ATOM 2399 O O . ASP A 1 318 ? -10.788 42.653 -40.156 1.00 41.12 318 ASP A O 1
ATOM 2404 N N . HIS A 1 319 ? -12.738 41.639 -39.863 1.00 51.30 319 HIS A N 1
ATOM 2405 C CA . HIS A 1 319 ? -13.494 42.630 -40.620 1.00 53.49 319 HIS A CA 1
ATOM 2406 C C . HIS A 1 319 ? -13.675 43.895 -39.807 1.00 47.32 319 HIS A C 1
ATOM 2407 O O . HIS A 1 319 ? -13.551 43.883 -38.583 1.00 50.31 319 HIS A O 1
ATOM 2414 N N . GLY A 1 320 ? -13.983 44.993 -40.489 1.00 47.18 320 GLY A N 1
ATOM 2415 C CA . GLY A 1 320 ? -14.451 46.169 -39.780 1.00 49.73 320 GLY A CA 1
ATOM 2416 C C . GLY A 1 320 ? -15.692 45.869 -38.941 1.00 59.68 320 GLY A C 1
ATOM 2417 O O . GLY A 1 320 ? -16.298 44.795 -39.040 1.00 54.84 320 GLY A O 1
ATOM 2418 N N . THR A 1 321 ? -16.041 46.827 -38.090 1.00 66.67 321 THR A N 1
ATOM 2419 C CA . THR A 1 321 ? -17.213 46.745 -37.243 1.00 61.87 321 THR A CA 1
ATOM 2420 C C . THR A 1 321 ? -17.202 45.554 -36.282 1.00 61.47 321 THR A C 1
ATOM 2421 O O . THR A 1 321 ? -16.264 45.413 -35.471 1.00 65.37 321 THR A O 1
ATOM 2423 N N . THR A 1 322 ? -18.247 44.715 -36.392 1.00 41.27 322 THR A N 1
ATOM 2424 C CA . THR A 1 322 ? -18.731 43.922 -35.244 1.00 38.52 322 THR A CA 1
ATOM 2425 C C . THR A 1 322 ? -19.397 42.571 -35.569 1.00 32.18 322 THR A C 1
ATOM 2426 O O . THR A 1 322 ? -19.969 42.350 -36.657 1.00 40.14 322 THR A O 1
ATOM 2430 N N . HIS A 1 323 ? -19.346 41.666 -34.598 1.00 35.17 323 HIS A N 1
ATOM 2431 C CA . HIS A 1 323 ? -19.832 40.307 -34.767 1.00 33.91 323 HIS A CA 1
ATOM 2432 C C . HIS A 1 323 ? -20.706 40.033 -33.528 1.00 33.14 323 HIS A C 1
ATOM 2433 O O . HIS A 1 323 ? -20.319 40.403 -32.431 1.00 31.32 323 HIS A O 1
ATOM 2440 N N . LEU A 1 324 ? -21.880 39.412 -33.711 1.00 23.87 324 LEU A N 1
ATOM 2441 C CA . LEU A 1 324 ? -22.732 38.959 -32.615 1.00 25.50 324 LEU A CA 1
ATOM 2442 C C . LEU A 1 324 ? -22.250 37.614 -32.131 1.00 22.77 324 LEU A C 1
ATOM 2443 O O . LEU A 1 324 ? -21.967 36.739 -32.945 1.00 25.40 324 LEU A O 1
ATOM 2448 N N . ILE A 1 325 ? -22.050 37.437 -30.818 1.00 20.48 325 ILE A N 1
ATOM 2449 C CA . ILE A 1 325 ? -21.688 36.111 -30.292 1.00 17.57 325 ILE A CA 1
ATOM 2450 C C . ILE A 1 325 ? -22.673 35.709 -29.239 1.00 18.89 325 ILE A C 1
ATOM 2451 O O . ILE A 1 325 ? -23.246 36.578 -28.572 1.00 20.91 325 ILE A O 1
ATOM 2456 N N . ASN A 1 326 ? -22.841 34.400 -29.052 1.00 16.56 326 ASN A N 1
ATOM 2457 C CA . ASN A 1 326 ? -23.726 33.919 -28.024 1.00 15.36 326 ASN A CA 1
ATOM 2458 C C . ASN A 1 326 ? -23.142 34.025 -26.652 1.00 19.48 326 ASN A C 1
ATOM 2459 O O . ASN A 1 326 ? -21.972 33.735 -26.475 1.00 16.47 326 ASN A O 1
ATOM 2464 N N . ALA A 1 327 ? -23.970 34.358 -25.678 1.00 13.98 327 ALA A N 1
ATOM 2465 C CA . ALA A 1 327 ? -23.528 34.310 -24.249 1.00 13.07 327 ALA A CA 1
ATOM 2466 C C . ALA A 1 327 ? -24.647 33.728 -23.391 1.00 16.48 327 ALA A C 1
ATOM 2467 O O . ALA A 1 327 ? -25.787 33.770 -23.810 1.00 17.33 327 ALA A O 1
ATOM 2469 N N . ALA A 1 328 ? -24.355 33.212 -22.188 1.00 12.18 328 ALA A N 1
ATOM 2470 C CA . ALA A 1 328 ? -25.458 32.775 -21.358 1.00 12.43 328 ALA A CA 1
ATOM 2471 C C . ALA A 1 328 ? -25.643 33.750 -20.227 1.00 15.55 328 ALA A C 1
ATOM 2472 O O . ALA A 1 328 ? -24.663 34.160 -19.575 1.00 13.24 328 ALA A O 1
ATOM 2474 N N . LYS A 1 329 ? -26.888 34.018 -19.882 1.00 14.62 329 LYS A N 1
ATOM 2475 C CA . LYS A 1 329 ? -27.118 34.854 -18.705 1.00 14.70 329 LYS A CA 1
ATOM 2476 C C . LYS A 1 329 ? -26.701 34.188 -17.410 1.00 17.34 329 LYS A C 1
ATOM 2477 O O . LYS A 1 329 ? -26.842 32.982 -17.249 1.00 13.96 329 LYS A O 1
ATOM 2483 N N . LEU A 1 330 ? -26.225 35.009 -16.470 1.00 16.91 330 LEU A N 1
ATOM 2484 C CA . LEU A 1 330 ? -25.806 34.502 -15.155 1.00 18.26 330 LEU A CA 1
ATOM 2485 C C . LEU A 1 330 ? -26.832 34.952 -14.126 1.00 19.20 330 LEU A C 1
ATOM 2486 O O . LEU A 1 330 ? -27.516 36.000 -14.313 1.00 16.86 330 LEU A O 1
ATOM 2491 N N . ASP A 1 331 ? -26.879 34.231 -13.000 1.00 17.02 331 ASP A N 1
ATOM 2492 C CA . ASP A 1 331 ? -27.903 34.462 -11.976 1.00 17.18 331 ASP A CA 1
ATOM 2493 C C . ASP A 1 331 ? -27.553 35.707 -11.160 1.00 22.52 331 ASP A C 1
ATOM 2494 O O . ASP A 1 331 ? -26.362 36.123 -11.109 1.00 23.51 331 ASP A O 1
ATOM 2499 N N . GLU A 1 332 ? -28.579 36.333 -10.590 1.00 20.21 332 GLU A N 1
ATOM 2500 C CA . GLU A 1 332 ? -28.419 37.401 -9.612 1.00 26.93 332 GLU A CA 1
ATOM 2501 C C . GLU A 1 332 ? -28.100 36.728 -8.295 1.00 28.68 332 GLU A C 1
ATOM 2502 O O . GLU A 1 332 ? -28.494 35.582 -8.082 1.00 35.29 332 GLU A O 1
ATOM 2504 N N . ALA A 1 333 ? -27.442 37.440 -7.380 1.00 28.59 333 ALA A N 1
ATOM 2505 C CA . ALA A 1 333 ? -27.163 36.859 -6.084 1.00 30.48 333 ALA A CA 1
ATOM 2506 C C . ALA A 1 333 ? -28.495 36.499 -5.476 1.00 31.78 333 ALA A C 1
ATOM 2507 O O . ALA A 1 333 ? -29.382 37.344 -5.435 1.00 33.09 333 ALA A O 1
ATOM 2509 N N . ASN A 1 334 ? -28.669 35.273 -4.994 1.00 30.67 334 ASN A N 1
ATOM 2510 C CA . ASN A 1 334 ? -29.911 35.017 -4.228 1.00 35.01 334 ASN A CA 1
ATOM 2511 C C . ASN A 1 334 ? -29.712 34.244 -2.924 1.00 39.11 334 ASN A C 1
ATOM 2512 O O . ASN A 1 334 ? -30.696 33.810 -2.289 1.00 37.45 334 ASN A O 1
ATOM 2517 N N . LEU A 1 335 ? -28.445 34.030 -2.581 1.00 36.62 335 LEU A N 1
ATOM 2518 C CA . LEU A 1 335 ? -28.025 33.250 -1.416 1.00 42.02 335 LEU A CA 1
ATOM 2519 C C . LEU A 1 335 ? -28.266 34.077 -0.213 1.00 43.64 335 LEU A C 1
ATOM 2520 O O . LEU A 1 335 ? -27.457 34.952 0.079 1.00 44.00 335 LEU A O 1
ATOM 2525 N N . PRO A 1 336 ? -29.363 33.803 0.511 1.00 37.71 336 PRO A N 1
ATOM 2526 C CA . PRO A 1 336 ? -29.872 34.580 1.645 1.00 39.48 336 PRO A CA 1
ATOM 2527 C C . PRO A 1 336 ? -28.772 34.815 2.718 1.00 59.85 336 PRO A C 1
ATOM 2528 O O . PRO A 1 336 ? -27.822 34.028 2.827 1.00 54.10 336 PRO A O 1
ATOM 2532 N N . LYS A 1 337 ? -28.872 35.898 3.480 1.00 63.71 337 LYS A N 1
ATOM 2533 C CA . LYS A 1 337 ? -27.838 36.195 4.480 1.00 67.59 337 LYS A CA 1
ATOM 2534 C C . LYS A 1 337 ? -27.570 34.992 5.407 1.00 67.25 337 LYS A C 1
ATOM 2535 O O . LYS A 1 337 ? -26.405 34.592 5.581 1.00 62.23 337 LYS A O 1
ATOM 2537 N N . GLU A 1 338 ? -28.645 34.383 5.923 1.00 40.46 338 GLU A N 1
ATOM 2538 C CA . GLU A 1 338 ? -28.530 33.340 6.932 1.00 45.34 338 GLU A CA 1
ATOM 2539 C C . GLU A 1 338 ? -27.710 32.153 6.477 1.00 51.04 338 GLU A C 1
ATOM 2540 O O . GLU A 1 338 ? -27.307 31.339 7.332 1.00 44.78 338 GLU A O 1
ATOM 2546 N N . ILE A 1 339 ? -27.470 32.052 5.159 1.00 49.94 339 ILE A N 1
ATOM 2547 C CA . ILE A 1 339 ? -26.522 31.080 4.619 1.00 43.88 339 ILE A CA 1
ATOM 2548 C C . ILE A 1 339 ? -25.455 31.682 3.684 1.00 37.77 339 ILE A C 1
ATOM 2549 O O . ILE A 1 339 ? -25.030 31.049 2.706 1.00 39.24 339 ILE A O 1
ATOM 2554 N N . ASN A 1 340 ? -24.972 32.893 4.006 1.00 41.09 340 ASN A N 1
ATOM 2555 C CA . ASN A 1 340 ? -23.972 33.553 3.142 1.00 34.38 340 ASN A CA 1
ATOM 2556 C C . ASN A 1 340 ? -22.707 33.994 3.881 1.00 38.28 340 ASN A C 1
ATOM 2557 O O . ASN A 1 340 ? -22.714 35.017 4.541 1.00 40.31 340 ASN A O 1
ATOM 2562 N N . LEU A 1 341 ? -21.619 33.244 3.737 1.00 32.73 341 LEU A N 1
ATOM 2563 C CA . LEU A 1 341 ? -20.367 33.644 4.350 1.00 38.43 341 LEU A CA 1
ATOM 2564 C C . LEU A 1 341 ? -19.914 34.979 3.784 1.00 40.70 341 LEU A C 1
ATOM 2565 O O . LEU A 1 341 ? -19.336 35.797 4.478 1.00 36.64 341 LEU A O 1
ATOM 2570 N N . VAL A 1 342 ? -20.160 35.216 2.495 1.00 33.92 342 VAL A N 1
ATOM 2571 C CA . VAL A 1 342 ? -19.698 36.485 1.943 1.00 31.59 342 VAL A CA 1
ATOM 2572 C C . VAL A 1 342 ? -20.348 37.727 2.570 1.00 31.20 342 VAL A C 1
ATOM 2573 O O . VAL A 1 342 ? -19.713 38.767 2.748 1.00 38.31 342 VAL A O 1
ATOM 2577 N N . ASP A 1 343 ? -21.619 37.649 2.926 1.00 32.24 343 ASP A N 1
ATOM 2578 C CA . ASP A 1 343 ? -22.268 38.754 3.620 1.00 34.99 343 ASP A CA 1
ATOM 2579 C C . ASP A 1 343 ? -21.655 39.009 5.013 1.00 39.55 343 ASP A C 1
ATOM 2580 O O . ASP A 1 343 ? -21.451 40.155 5.442 1.00 39.63 343 ASP A O 1
ATOM 2585 N N . ASP A 1 344 ? -21.365 37.914 5.704 1.00 37.39 344 ASP A N 1
ATOM 2586 C CA . ASP A 1 344 ? -20.827 38.017 7.053 1.00 39.90 344 ASP A CA 1
ATOM 2587 C C . ASP A 1 344 ? -19.434 38.565 6.889 1.00 39.70 344 ASP A C 1
ATOM 2588 O O . ASP A 1 344 ? -18.992 39.428 7.653 1.00 42.16 344 ASP A O 1
ATOM 2593 N N . TYR A 1 345 ? -18.757 38.101 5.841 1.00 36.96 345 TYR A N 1
ATOM 2594 C CA . TYR A 1 345 ? -17.401 38.562 5.583 1.00 36.80 345 TYR A CA 1
ATOM 2595 C C . TYR A 1 345 ? -17.411 40.084 5.349 1.00 44.60 345 TYR A C 1
ATOM 2596 O O . TYR A 1 345 ? -16.682 40.823 5.991 1.00 44.77 345 TYR A O 1
ATOM 2605 N N . PHE A 1 346 ? -18.261 40.543 4.436 1.00 44.76 346 PHE A N 1
ATOM 2606 C CA . PHE A 1 346 ? -18.389 41.975 4.159 1.00 40.01 346 PHE A CA 1
ATOM 2607 C C . PHE A 1 346 ? -18.687 42.825 5.398 1.00 42.38 346 PHE A C 1
ATOM 2608 O O . PHE A 1 346 ? -18.158 43.942 5.520 1.00 44.28 346 PHE A O 1
ATOM 2616 N N . GLU A 1 347 ? -19.522 42.313 6.310 1.00 43.58 347 GLU A N 1
ATOM 2617 C CA . GLU A 1 347 ? -19.860 43.066 7.515 1.00 52.75 347 GLU A CA 1
ATOM 2618 C C . GLU A 1 347 ? -18.669 43.155 8.468 1.00 49.06 347 GLU A C 1
ATOM 2619 O O . GLU A 1 347 ? -18.502 44.155 9.165 1.00 52.16 347 GLU A O 1
ATOM 2625 N N . LEU A 1 348 ? -17.830 42.122 8.466 1.00 47.33 348 LEU A N 1
ATOM 2626 C CA . LEU A 1 348 ? -16.546 42.158 9.163 1.00 49.21 348 LEU A CA 1
ATOM 2627 C C . LEU A 1 348 ? -15.620 43.181 8.514 1.00 48.93 348 LEU A C 1
ATOM 2628 O O . LEU A 1 348 ? -14.937 43.945 9.211 1.00 51.71 348 LEU A O 1
ATOM 2633 N N . VAL A 1 349 ? -15.581 43.168 7.186 1.00 50.14 349 VAL A N 1
ATOM 2634 C CA . VAL A 1 349 ? -14.806 44.148 6.429 1.00 50.51 349 VAL A CA 1
ATOM 2635 C C . VAL A 1 349 ? -15.207 45.565 6.853 1.00 53.46 349 VAL A C 1
ATOM 2636 O O . VAL A 1 349 ? -14.343 46.363 7.190 1.00 53.26 349 VAL A O 1
ATOM 2640 N N . GLN A 1 350 ? -16.505 45.861 6.852 1.00 50.04 350 GLN A N 1
ATOM 2641 C CA . GLN A 1 350 ? -16.987 47.191 7.176 1.00 53.22 350 GLN A CA 1
ATOM 2642 C C . GLN A 1 350 ? -16.528 47.589 8.602 1.00 56.96 350 GLN A C 1
ATOM 2643 O O . GLN A 1 350 ? -15.960 48.656 8.789 1.00 59.53 350 GLN A O 1
ATOM 2649 N N . HIS A 1 351 ? -16.749 46.712 9.576 1.00 57.40 351 HIS A N 1
ATOM 2650 C CA . HIS A 1 351 ? -16.313 46.979 10.946 1.00 61.01 351 HIS A CA 1
ATOM 2651 C C . HIS A 1 351 ? -14.830 47.306 10.937 1.00 61.68 351 HIS A C 1
ATOM 2652 O O . HIS A 1 351 ? -14.428 48.397 11.300 1.00 64.78 351 HIS A O 1
ATOM 2659 N N . GLU A 1 352 ? -14.028 46.355 10.481 1.00 58.93 352 GLU A N 1
ATOM 2660 C CA . GLU A 1 352 ? -12.585 46.523 10.389 1.00 59.67 352 GLU A CA 1
ATOM 2661 C C . GLU A 1 352 ? -12.153 47.772 9.614 1.00 67.20 352 GLU A C 1
ATOM 2662 O O . GLU A 1 352 ? -11.147 48.393 9.956 1.00 71.29 352 GLU A O 1
ATOM 2668 N N . TYR A 1 353 ? -12.920 48.146 8.589 1.00 58.54 353 TYR A N 1
ATOM 2669 C CA . TYR A 1 353 ? -12.605 49.325 7.784 1.00 59.41 353 TYR A CA 1
ATOM 2670 C C . TYR A 1 353 ? -12.753 50.613 8.548 1.00 63.78 353 TYR A C 1
ATOM 2671 O O . TYR A 1 353 ? -11.806 51.394 8.621 1.00 67.59 353 TYR A O 1
ATOM 2680 N N . LYS A 1 354 ? -13.948 50.842 9.097 1.00 69.66 354 LYS A N 1
ATOM 2681 C CA . LYS A 1 354 ? -14.286 52.120 9.737 1.00 69.52 354 LYS A CA 1
ATOM 2682 C C . LYS A 1 354 ? -13.302 52.454 10.840 1.00 73.05 354 LYS A C 1
ATOM 2683 O O . LYS A 1 354 ? -13.142 53.621 11.214 1.00 76.87 354 LYS A O 1
ATOM 2685 N N . LYS A 1 355 ? -12.628 51.426 11.353 1.00 71.99 355 LYS A N 1
ATOM 2686 C CA . LYS A 1 355 ? -11.548 51.635 12.305 1.00 77.62 355 LYS A CA 1
ATOM 2687 C C . LYS A 1 355 ? -10.288 52.194 11.615 1.00 77.58 355 LYS A C 1
ATOM 2688 O O . LYS A 1 355 ? -9.294 52.486 12.278 1.00 79.34 355 LYS A O 1
ATOM 2690 N N . TRP A 1 356 ? -10.331 52.327 10.288 1.00 74.81 356 TRP A N 1
ATOM 2691 C CA . TRP A 1 356 ? -9.326 53.096 9.545 1.00 76.06 356 TRP A CA 1
ATOM 2692 C C . TRP A 1 356 ? -10.016 54.030 8.556 1.00 78.84 356 TRP A C 1
ATOM 2693 O O . TRP A 1 356 ? -10.648 55.013 8.952 1.00 81.53 356 TRP A O 1
ATOM 2695 N N . VAL B 1 5 ? -10.206 21.158 11.923 1.00 92.57 5 VAL B N 1
ATOM 2696 C CA . VAL B 1 5 ? -10.658 22.540 12.041 1.00 88.93 5 VAL B CA 1
ATOM 2697 C C . VAL B 1 5 ? -11.410 22.786 13.339 1.00 87.40 5 VAL B C 1
ATOM 2698 O O . VAL B 1 5 ? -12.642 22.827 13.340 1.00 87.63 5 VAL B O 1
ATOM 2700 N N . LEU B 1 6 ? -10.653 22.963 14.428 1.00 84.01 6 LEU B N 1
ATOM 2701 C CA . LEU B 1 6 ? -11.178 23.248 15.765 1.00 74.69 6 LEU B CA 1
ATOM 2702 C C . LEU B 1 6 ? -10.500 24.493 16.371 1.00 72.80 6 LEU B C 1
ATOM 2703 O O . LEU B 1 6 ? -9.462 24.380 17.027 1.00 75.30 6 LEU B O 1
ATOM 2708 N N . PRO B 1 7 ? -11.104 25.677 16.175 1.00 62.38 7 PRO B N 1
ATOM 2709 C CA . PRO B 1 7 ? -10.519 26.997 16.467 1.00 57.67 7 PRO B CA 1
ATOM 2710 C C . PRO B 1 7 ? -9.944 27.160 17.880 1.00 63.15 7 PRO B C 1
ATOM 2711 O O . PRO B 1 7 ? -10.445 26.538 18.831 1.00 65.03 7 PRO B O 1
ATOM 2715 N N . GLN B 1 8 ? -8.943 28.031 18.033 1.00 63.65 8 GLN B N 1
ATOM 2716 C CA . GLN B 1 8 ? -8.251 28.152 19.317 1.00 65.11 8 GLN B CA 1
ATOM 2717 C C . GLN B 1 8 ? -8.841 29.209 20.272 1.00 60.48 8 GLN B C 1
ATOM 2718 O O . GLN B 1 8 ? -8.296 29.452 21.366 1.00 62.81 8 GLN B O 1
ATOM 2720 N N . ALA B 1 9 ? -9.961 29.822 19.885 1.00 47.81 9 ALA B N 1
ATOM 2721 C CA . ALA B 1 9 ? -10.628 30.774 20.775 1.00 48.03 9 ALA B CA 1
ATOM 2722 C C . ALA B 1 9 ? -12.119 30.721 20.577 1.00 42.39 9 ALA B C 1
ATOM 2723 O O . ALA B 1 9 ? -12.575 30.628 19.438 1.00 47.47 9 ALA B O 1
ATOM 2725 N N . LEU B 1 10 ? -12.890 30.831 21.665 1.00 37.01 10 LEU B N 1
ATOM 2726 C CA . LEU B 1 10 ? -14.336 30.623 21.509 1.00 43.19 10 LEU B CA 1
ATOM 2727 C C . LEU B 1 10 ? -14.917 31.520 20.402 1.00 49.59 10 LEU B C 1
ATOM 2728 O O . LEU B 1 10 ? -15.714 31.054 19.594 1.00 50.45 10 LEU B O 1
ATOM 2733 N N . TYR B 1 11 ? -14.507 32.793 20.379 1.00 54.69 11 TYR B N 1
ATOM 2734 C CA . TYR B 1 11 ? -15.028 33.797 19.435 1.00 59.24 11 TYR B CA 1
ATOM 2735 C C . TYR B 1 11 ? -14.886 33.417 17.957 1.00 63.21 11 TYR B C 1
ATOM 2736 O O . TYR B 1 11 ? -15.628 33.921 17.099 1.00 67.06 11 TYR B O 1
ATOM 2745 N N . LEU B 1 12 ? -13.926 32.552 17.641 1.00 59.99 12 LEU B N 1
ATOM 2746 C CA . LEU B 1 12 ? -13.651 32.247 16.228 1.00 53.86 12 LEU B CA 1
ATOM 2747 C C . LEU B 1 12 ? -14.600 31.235 15.607 1.00 45.87 12 LEU B C 1
ATOM 2748 O O . LEU B 1 12 ? -14.561 30.990 14.386 1.00 50.80 12 LEU B O 1
ATOM 2753 N N . SER B 1 13 ? -15.433 30.634 16.446 1.00 43.20 13 SER B N 1
ATOM 2754 C CA . SER B 1 13 ? -16.516 29.830 15.935 1.00 55.75 13 SER B CA 1
ATOM 2755 C C . SER B 1 13 ? -17.471 30.717 15.162 1.00 43.81 13 SER B C 1
ATOM 2756 O O . SER B 1 13 ? -18.259 30.206 14.381 1.00 45.98 13 SER B O 1
ATOM 2759 N N . ASN B 1 14 ? -17.424 32.034 15.406 1.00 42.58 14 ASN B N 1
ATOM 2760 C CA . ASN B 1 14 ? -18.385 32.942 14.786 1.00 43.68 14 ASN B CA 1
ATOM 2761 C C . ASN B 1 14 ? -17.926 34.376 14.907 1.00 50.45 14 ASN B C 1
ATOM 2762 O O . ASN B 1 14 ? -18.430 35.112 15.786 1.00 40.84 14 ASN B O 1
ATOM 2767 N N . MET B 1 15 ? -16.989 34.772 14.031 1.00 44.30 15 MET B N 1
ATOM 2768 C CA . MET B 1 15 ? -16.388 36.109 14.108 1.00 46.30 15 MET B CA 1
ATOM 2769 C C . MET B 1 15 ? -17.401 37.218 13.835 1.00 44.16 15 MET B C 1
ATOM 2770 O O . MET B 1 15 ? -17.344 38.276 14.443 1.00 42.73 15 MET B O 1
ATOM 2775 N N . ARG B 1 16 ? -18.332 36.975 12.917 1.00 46.38 16 ARG B N 1
ATOM 2776 C CA . ARG B 1 16 ? -19.413 37.931 12.702 1.00 46.99 16 ARG B CA 1
ATOM 2777 C C . ARG B 1 16 ? -20.149 38.226 13.997 1.00 45.28 16 ARG B C 1
ATOM 2778 O O . ARG B 1 16 ? -20.400 39.381 14.309 1.00 43.83 16 ARG B O 1
ATOM 2786 N N . LYS B 1 17 ? -20.469 37.182 14.763 1.00 43.16 17 LYS B N 1
ATOM 2787 C CA . LYS B 1 17 ? -21.149 37.350 16.045 1.00 40.89 17 LYS B CA 1
ATOM 2788 C C . LYS B 1 17 ? -20.238 38.045 17.072 1.00 38.44 17 LYS B C 1
ATOM 2789 O O . LYS B 1 17 ? -20.700 38.854 17.874 1.00 37.14 17 LYS B O 1
ATOM 2795 N N . ALA B 1 18 ? -18.946 37.747 17.049 1.00 38.03 18 ALA B N 1
ATOM 2796 C CA . ALA B 1 18 ? -18.040 38.470 17.930 1.00 36.70 18 ALA B CA 1
ATOM 2797 C C . ALA B 1 18 ? -18.148 39.975 17.705 1.00 36.56 18 ALA B C 1
ATOM 2798 O O . ALA B 1 18 ? -18.200 40.760 18.671 1.00 34.94 18 ALA B O 1
ATOM 2800 N N . VAL B 1 19 ? -18.211 40.386 16.440 1.00 38.93 19 VAL B N 1
ATOM 2801 C CA . VAL B 1 19 ? -18.243 41.797 16.132 1.00 39.68 19 VAL B CA 1
ATOM 2802 C C . VAL B 1 19 ? -19.528 42.404 16.650 1.00 46.43 19 VAL B C 1
ATOM 2803 O O . VAL B 1 19 ? -19.511 43.497 17.219 1.00 38.44 19 VAL B O 1
ATOM 2807 N N . LYS B 1 20 ? -20.625 41.672 16.521 1.00 39.76 20 LYS B N 1
ATOM 2808 C CA . LYS B 1 20 ? -21.897 42.169 16.988 1.00 39.62 20 LYS B CA 1
ATOM 2809 C C . LYS B 1 20 ? -21.789 42.436 18.522 1.00 36.94 20 LYS B C 1
ATOM 2810 O O . LYS B 1 20 ? -22.211 43.498 19.003 1.00 36.66 20 LYS B O 1
ATOM 2816 N N . ILE B 1 21 ? -21.214 41.468 19.225 1.00 35.26 21 ILE B N 1
ATOM 2817 C CA . ILE B 1 21 ? -21.104 41.573 20.699 1.00 32.86 21 ILE B CA 1
ATOM 2818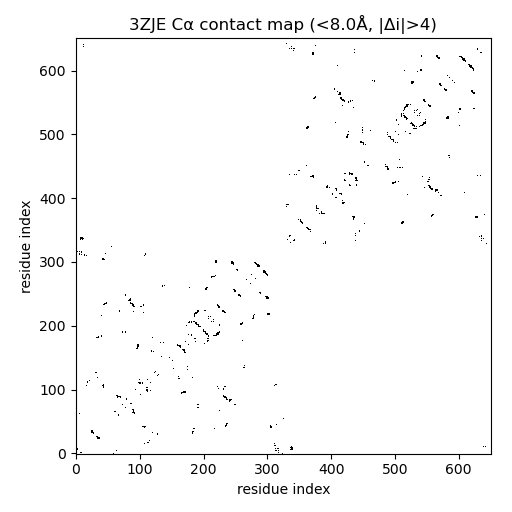 C C . ILE B 1 21 ? -20.259 42.796 21.039 1.00 38.50 21 ILE B C 1
ATOM 2819 O O . ILE B 1 21 ? -20.656 43.666 21.839 1.00 34.31 21 ILE B O 1
ATOM 2824 N N . ARG B 1 22 ? -19.079 42.871 20.446 1.00 32.72 22 ARG B N 1
ATOM 2825 C CA . ARG B 1 22 ? -18.235 44.019 20.734 1.00 40.85 22 ARG B CA 1
ATOM 2826 C C . ARG B 1 22 ? -18.964 45.326 20.401 1.00 46.31 22 ARG B C 1
ATOM 2827 O O . ARG B 1 22 ? -18.964 46.244 21.240 1.00 41.89 22 ARG B O 1
ATOM 2835 N N . GLU B 1 23 ? -19.626 45.393 19.239 1.00 38.21 23 GLU B N 1
ATOM 2836 C CA . GLU B 1 23 ? -20.391 46.615 18.901 1.00 38.67 23 GLU B CA 1
ATOM 2837 C C . GLU B 1 23 ? -21.461 47.013 19.922 1.00 36.28 23 GLU B C 1
ATOM 2838 O O . GLU B 1 23 ? -21.765 48.195 20.049 1.00 36.95 23 GLU B O 1
ATOM 2844 N N . ARG B 1 24 ? -22.077 46.039 20.591 1.00 35.11 24 ARG B N 1
ATOM 2845 C CA . ARG B 1 24 ? -23.067 46.365 21.629 1.00 35.74 24 ARG B CA 1
ATOM 2846 C C . ARG B 1 24 ? -22.449 47.060 22.856 1.00 37.31 24 ARG B C 1
ATOM 2847 O O . ARG B 1 24 ? -23.100 47.890 23.501 1.00 34.95 24 ARG B O 1
ATOM 2855 N N . THR B 1 25 ? -21.195 46.752 23.153 1.00 31.45 25 THR B N 1
ATOM 2856 C CA . THR B 1 25 ? -20.650 47.165 24.454 1.00 29.80 25 THR B CA 1
ATOM 2857 C C . THR B 1 25 ? -20.556 48.663 24.664 1.00 33.80 25 THR B C 1
ATOM 2858 O O . THR B 1 25 ? -21.009 49.136 25.706 1.00 32.52 25 THR B O 1
ATOM 2862 N N . PRO B 1 26 ? -20.010 49.437 23.692 1.00 33.74 26 PRO B N 1
ATOM 2863 C CA . PRO B 1 26 ? -19.956 50.876 24.019 1.00 36.11 26 PRO B CA 1
ATOM 2864 C C . PRO B 1 26 ? -21.315 51.553 24.110 1.00 39.31 26 PRO B C 1
ATOM 2865 O O . PRO B 1 26 ? -21.474 52.541 24.845 1.00 40.06 26 PRO B O 1
ATOM 2869 N N . GLU B 1 27 ? -22.302 51.045 23.391 1.00 39.22 27 GLU B N 1
ATOM 2870 C CA . GLU B 1 27 ? -23.636 51.612 23.511 1.00 43.42 27 GLU B CA 1
ATOM 2871 C C . GLU B 1 27 ? -24.290 51.317 24.884 1.00 39.17 27 GLU B C 1
ATOM 2872 O O . GLU B 1 27 ? -25.262 51.979 25.247 1.00 37.62 27 GLU B O 1
ATOM 2878 N N . ASP B 1 28 ? -23.781 50.332 25.630 1.00 32.70 28 ASP B N 1
ATOM 2879 C CA . ASP B 1 28 ? -24.392 49.945 26.905 1.00 31.55 28 ASP B CA 1
ATOM 2880 C C . ASP B 1 28 ? -23.762 50.757 28.017 1.00 30.75 28 ASP B C 1
ATOM 2881 O O . ASP B 1 28 ? -24.142 50.608 29.172 1.00 32.98 28 ASP B O 1
ATOM 2886 N N . ILE B 1 29 ? -22.756 51.561 27.697 1.00 34.00 29 ILE B N 1
ATOM 2887 C CA . ILE B 1 29 ? -22.139 52.383 28.755 1.00 35.10 29 ILE B CA 1
ATOM 2888 C C . ILE B 1 29 ? -22.951 53.636 28.999 1.00 38.10 29 ILE B C 1
ATOM 2889 O O . ILE B 1 29 ? -23.241 54.379 28.054 1.00 37.25 29 ILE B O 1
ATOM 2894 N N . PHE B 1 30 ? -23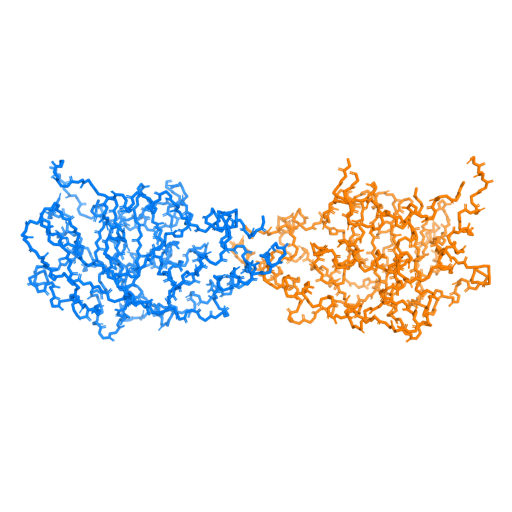.343 53.866 30.253 1.00 34.66 30 PHE B N 1
ATOM 2895 C CA . PHE B 1 30 ? -24.034 55.094 30.622 1.00 35.37 30 PHE B CA 1
ATOM 2896 C C . PHE B 1 30 ? -23.035 56.077 31.221 1.00 36.93 30 PHE B C 1
ATOM 2897 O O . PHE B 1 30 ? -22.224 55.708 32.050 1.00 35.98 30 PHE B O 1
ATOM 2905 N N . LYS B 1 31 ? -23.136 57.334 30.809 1.00 39.47 31 LYS B N 1
ATOM 2906 C CA . LYS B 1 31 ? -22.145 58.360 31.126 1.00 43.55 31 LYS B CA 1
ATOM 2907 C C . LYS B 1 31 ? -22.795 59.546 31.850 1.00 46.96 31 LYS B C 1
ATOM 2908 O O . LYS B 1 31 ? -23.125 60.542 31.235 1.00 49.88 31 LYS B O 1
ATOM 2914 N N . PRO B 1 32 ? -23.006 59.424 33.168 1.00 48.55 32 PRO B N 1
ATOM 2915 C CA . PRO B 1 32 ? -23.740 60.436 33.955 1.00 52.26 32 PRO B CA 1
ATOM 2916 C C . PRO B 1 32 ? -23.189 61.848 33.801 1.00 56.90 32 PRO B C 1
ATOM 2917 O O . PRO B 1 32 ? -22.039 62.023 33.374 1.00 55.59 32 PRO B O 1
ATOM 2921 N N . THR B 1 33 ? -24.017 62.843 34.117 1.00 61.79 33 THR B N 1
ATOM 2922 C CA . THR B 1 33 ? -23.598 64.236 33.997 1.00 70.52 33 THR B CA 1
ATOM 2923 C C . THR B 1 33 ? -23.004 64.738 35.333 1.00 76.73 33 THR B C 1
ATOM 2924 O O . THR B 1 33 ? -21.968 65.405 35.357 1.00 80.27 33 THR B O 1
ATOM 2928 N N . ASN B 1 34 ? -23.645 64.360 36.437 1.00 76.95 34 ASN B N 1
ATOM 2929 C CA . ASN B 1 34 ? -23.263 64.786 37.787 1.00 74.62 34 ASN B CA 1
ATOM 2930 C C . ASN B 1 34 ? -21.934 64.266 38.339 1.00 71.98 34 ASN B C 1
ATOM 2931 O O . ASN B 1 34 ? -21.743 64.255 39.553 1.00 72.32 34 ASN B O 1
ATOM 2936 N N . GLY B 1 35 ? -21.029 63.816 37.477 1.00 69.05 35 GLY B N 1
ATOM 2937 C CA . GLY B 1 35 ? -19.733 63.346 37.941 1.00 61.64 35 GLY B CA 1
ATOM 2938 C C . GLY B 1 35 ? -19.630 61.897 38.419 1.00 55.33 35 GLY B C 1
ATOM 2939 O O . GLY B 1 35 ? -18.526 61.417 38.724 1.00 51.67 35 GLY B O 1
ATOM 2940 N N . ILE B 1 36 ? -20.741 61.172 38.504 1.00 46.73 36 ILE B N 1
ATOM 2941 C CA . ILE B 1 36 ? -20.588 59.788 38.945 1.00 46.50 36 ILE B CA 1
ATOM 2942 C C . ILE B 1 36 ? -19.957 58.956 37.827 1.00 40.43 36 ILE B C 1
ATOM 2943 O O . ILE B 1 36 ? -20.002 59.340 36.667 1.00 44.93 36 ILE B O 1
ATOM 2948 N N . ILE B 1 37 ? -19.356 57.833 38.195 1.00 33.61 37 ILE B N 1
ATOM 2949 C CA . ILE B 1 37 ? -18.518 57.090 37.293 1.00 33.88 37 ILE B CA 1
ATOM 2950 C C . ILE B 1 37 ? -19.370 56.527 36.163 1.00 34.76 37 ILE B C 1
ATOM 2951 O O . ILE B 1 37 ? -20.523 56.149 36.396 1.00 34.21 37 ILE B O 1
ATOM 2956 N N . HIS B 1 38 ? -18.861 56.519 34.932 1.00 30.51 38 HIS B N 1
ATOM 2957 C CA . HIS B 1 38 ? -19.602 55.799 33.903 1.00 35.65 38 HIS B CA 1
ATOM 2958 C C . HIS B 1 38 ? -19.593 54.279 34.155 1.00 34.37 38 HIS B C 1
ATOM 2959 O O . HIS B 1 38 ? -18.631 53.708 34.748 1.00 27.93 38 HIS B O 1
ATOM 2966 N N . HIS B 1 39 ? -20.680 53.627 33.743 1.00 28.03 39 HIS B N 1
ATOM 2967 C CA . HIS B 1 39 ? -20.957 52.258 34.177 1.00 31.62 39 HIS B CA 1
ATOM 2968 C C . HIS B 1 39 ? -21.859 51.526 33.181 1.00 29.14 39 HIS B C 1
ATOM 2969 O O . HIS B 1 39 ? -22.557 52.163 32.389 1.00 33.04 39 HIS B O 1
ATOM 2976 N N . PHE B 1 40 ? -21.796 50.195 33.161 1.00 25.46 40 PHE B N 1
ATOM 2977 C CA . PHE B 1 40 ? -22.625 49.457 32.203 1.00 25.64 40 PHE B CA 1
ATOM 2978 C C . PHE B 1 40 ? -24.095 49.415 32.648 1.00 29.61 40 PHE B C 1
ATOM 2979 O O . PHE B 1 40 ? -24.387 49.202 33.834 1.00 29.30 40 PHE B O 1
ATOM 2987 N N . LYS B 1 41 ? -25.012 49.604 31.692 1.00 31.03 41 LYS B N 1
ATOM 2988 C CA . LYS B 1 41 ? -26.432 49.511 31.984 1.00 28.96 41 LYS B CA 1
ATOM 2989 C C . LYS B 1 41 ? -26.849 48.081 32.279 1.00 30.25 41 LYS B C 1
ATOM 2990 O O . LYS B 1 41 ? -27.573 47.820 33.250 1.00 35.50 41 LYS B O 1
ATOM 2996 N N . THR B 1 42 ? -26.406 47.134 31.443 1.00 29.03 42 THR B N 1
ATOM 2997 C CA . THR B 1 42 ? -26.997 45.790 31.483 1.00 28.65 42 THR B CA 1
ATOM 2998 C C . THR B 1 42 ? -26.013 44.652 31.265 1.00 27.12 42 THR B C 1
ATOM 2999 O O . THR B 1 42 ? -26.185 43.574 31.843 1.00 25.74 42 THR B O 1
ATOM 3003 N N . MET B 1 43 ? -24.968 44.902 30.471 1.00 26.82 43 MET B N 1
ATOM 3004 C CA . MET B 1 43 ? -24.099 43.821 30.002 1.00 26.18 43 MET B CA 1
ATOM 3005 C C . MET B 1 43 ? -23.161 43.218 31.046 1.00 27.69 43 MET B C 1
ATOM 3006 O O . MET B 1 43 ? -22.634 42.116 30.862 1.00 24.69 43 MET B O 1
ATOM 3011 N N . HIS B 1 44 ? -22.960 43.946 32.142 1.00 23.82 44 HIS B N 1
ATOM 3012 C CA . HIS B 1 44 ? -22.134 43.488 33.247 1.00 20.40 44 HIS B CA 1
ATOM 3013 C C . HIS B 1 44 ? -22.749 42.296 33.954 1.00 25.16 44 HIS B C 1
ATOM 3014 O O . HIS B 1 44 ? -22.065 41.576 34.695 1.00 20.48 44 HIS B O 1
ATOM 3021 N N . ARG B 1 45 ? -24.033 42.064 33.726 1.00 23.95 45 ARG B N 1
ATOM 3022 C CA . ARG B 1 45 ? -24.685 40.930 34.384 1.00 25.45 45 ARG B CA 1
ATOM 3023 C C . ARG B 1 45 ? -24.543 39.589 33.640 1.00 28.62 45 ARG B C 1
ATOM 3024 O O . ARG B 1 45 ? -25.106 38.586 34.094 1.00 26.76 45 ARG B O 1
ATOM 3032 N N . TYR B 1 46 ? -23.848 39.570 32.488 1.00 26.21 46 TYR B N 1
ATOM 3033 C CA . TYR B 1 46 ? -23.598 38.319 31.737 1.00 25.91 46 TYR B CA 1
ATOM 3034 C C . TYR B 1 46 ? -22.427 37.473 32.255 1.00 24.50 46 TYR B C 1
ATOM 3035 O O . TYR B 1 46 ? -21.402 38.002 32.699 1.00 22.76 46 TYR B O 1
ATOM 3044 N N . THR B 1 47 ? -22.577 36.157 32.181 1.00 21.22 47 THR B N 1
ATOM 3045 C CA . THR B 1 47 ? -21.502 35.245 32.594 1.00 23.59 47 THR B CA 1
ATOM 3046 C C . THR B 1 47 ? -21.345 34.067 31.619 1.00 26.88 47 THR B C 1
ATOM 3047 O O . THR B 1 47 ? -22.311 33.448 31.256 1.00 22.70 47 THR B O 1
ATOM 3051 N N . LEU B 1 48 ? -20.108 33.764 31.234 1.00 18.90 48 LEU B N 1
ATOM 3052 C CA . LEU B 1 48 ? -19.772 32.606 30.412 1.00 27.15 48 LEU B CA 1
ATOM 3053 C C . LEU B 1 48 ? -19.422 31.364 31.301 1.00 23.78 48 LEU B C 1
ATOM 3054 O O . LEU B 1 48 ? -18.784 31.510 32.339 1.00 27.66 48 LEU B O 1
ATOM 3059 N N . GLU B 1 49 ? -19.831 30.169 30.859 1.00 20.58 49 GLU B N 1
ATOM 3060 C CA . GLU B 1 49 ? -19.282 28.927 31.409 1.00 24.24 49 GLU B CA 1
ATOM 3061 C C . GLU B 1 49 ? -18.687 28.140 30.274 1.00 29.41 49 GLU B C 1
ATOM 3062 O O . GLU B 1 49 ? -19.168 28.237 29.155 1.00 31.80 49 GLU B O 1
ATOM 3068 N N . MET B 1 50 ? -17.648 27.364 30.567 1.00 26.03 50 MET B N 1
ATOM 3069 C CA . MET B 1 50 ? -17.077 26.434 29.583 1.00 22.30 50 MET B CA 1
ATOM 3070 C C . MET B 1 50 ? -17.838 25.122 29.507 1.00 41.48 50 MET B C 1
ATOM 3071 O O . MET B 1 50 ? -18.343 24.656 30.530 1.00 37.21 50 MET B O 1
ATOM 3076 N N . PHE B 1 51 ? -17.930 24.522 28.313 1.00 39.49 51 PHE B N 1
ATOM 3077 C CA . PHE B 1 51 ? -18.526 23.182 28.174 1.00 38.39 51 PHE B CA 1
ATOM 3078 C C . PHE B 1 51 ? -17.575 22.079 28.606 1.00 39.49 51 PHE B C 1
ATOM 3079 O O . PHE B 1 51 ? -16.346 22.255 28.567 1.00 44.05 51 PHE B O 1
ATOM 3087 N N . ARG B 1 52 ? -18.134 20.943 29.030 1.00 49.53 52 ARG B N 1
ATOM 3088 C CA . ARG B 1 52 ? -17.356 19.785 29.482 1.00 54.12 52 ARG B CA 1
ATOM 3089 C C . ARG B 1 52 ? -16.687 19.082 28.307 1.00 50.59 52 ARG B C 1
ATOM 3090 O O . ARG B 1 52 ? -17.278 18.973 27.256 1.00 45.90 52 ARG B O 1
ATOM 3098 N N . THR B 1 53 ? -15.462 18.602 28.490 1.00 46.08 53 THR B N 1
ATOM 3099 C CA . THR B 1 53 ? -14.778 17.904 27.406 1.00 56.61 53 THR B CA 1
ATOM 3100 C C . THR B 1 53 ? -14.706 16.421 27.717 1.00 61.59 53 THR B C 1
ATOM 3101 O O . THR B 1 53 ? -14.265 15.608 26.897 1.00 61.07 53 THR B O 1
ATOM 3105 N N . CYS B 1 54 ? -15.162 16.078 28.918 1.00 65.23 54 CYS B N 1
ATOM 3106 C CA . CYS B 1 54 ? -15.487 14.696 29.216 1.00 74.41 54 CYS B CA 1
ATOM 3107 C C . CYS B 1 54 ? -16.803 14.513 28.486 1.00 78.97 54 CYS B C 1
ATOM 3108 O O . CYS B 1 54 ? -17.348 15.477 27.894 1.00 75.09 54 CYS B O 1
ATOM 3111 N N . GLN B 1 55 ? -17.311 13.286 28.531 1.00 76.78 55 GLN B N 1
ATOM 3112 C CA . GLN B 1 55 ? -18.428 12.891 27.696 1.00 76.77 55 GLN B CA 1
ATOM 3113 C C . GLN B 1 55 ? -18.046 13.107 26.224 1.00 76.40 55 GLN B C 1
ATOM 3114 O O . GLN B 1 55 ? -18.910 13.306 25.378 1.00 77.14 55 GLN B O 1
ATOM 3116 N N . PHE B 1 56 ? -16.732 13.118 25.970 1.00 75.51 56 PHE B N 1
ATOM 3117 C CA . PHE B 1 56 ? -16.127 12.920 24.653 1.00 74.31 56 PHE B CA 1
ATOM 3118 C C . PHE B 1 56 ? -15.046 11.882 24.865 1.00 77.32 56 PHE B C 1
ATOM 3119 O O . PHE B 1 56 ? -14.570 11.707 25.987 1.00 76.98 56 PHE B O 1
ATOM 3127 N N . CYS B 1 57 ? -14.645 11.210 23.789 1.00 82.68 57 CYS B N 1
ATOM 3128 C CA . CYS B 1 57 ? -13.456 10.358 23.808 1.00 81.75 57 CYS B CA 1
ATOM 3129 C C . CYS B 1 57 ? -12.255 11.179 24.273 1.00 84.92 57 CYS B C 1
ATOM 3130 O O . CYS B 1 57 ? -11.870 12.146 23.611 1.00 79.57 57 CYS B O 1
ATOM 3133 N N . PRO B 1 58 ? -11.667 10.797 25.423 1.00 90.55 58 PRO B N 1
ATOM 3134 C CA . PRO B 1 58 ? -10.498 11.457 26.022 1.00 86.11 58 PRO B CA 1
ATOM 3135 C C . PRO B 1 58 ? -9.470 11.870 24.967 1.00 80.56 58 PRO B C 1
ATOM 3136 O O . PRO B 1 58 ? -8.813 12.899 25.131 1.00 83.46 58 PRO B O 1
ATOM 3140 N N . GLN B 1 59 ? -9.357 11.091 23.894 1.00 65.80 59 GLN B N 1
ATOM 3141 C CA . GLN B 1 59 ? -8.521 11.461 22.761 1.00 71.29 59 GLN B CA 1
ATOM 3142 C C . GLN B 1 59 ? -8.921 12.817 22.162 1.00 74.28 59 GLN B C 1
ATOM 3143 O O . GLN B 1 59 ? -8.077 13.564 21.638 1.00 76.87 59 GLN B O 1
ATOM 3145 N N . PHE B 1 60 ? -10.220 13.109 22.221 1.00 69.78 60 PHE B N 1
ATOM 3146 C CA . PHE B 1 60 ? -10.816 14.260 21.531 1.00 69.03 60 PHE B CA 1
ATOM 3147 C C . PHE B 1 60 ? -10.981 15.394 22.556 1.00 63.37 60 PHE B C 1
ATOM 3148 O O . PHE B 1 60 ? -10.754 16.568 22.247 1.00 59.11 60 PHE B O 1
ATOM 3156 N N . ARG B 1 61 ? -11.393 15.003 23.764 1.00 62.03 61 ARG B N 1
ATOM 3157 C CA . ARG B 1 61 ? -11.339 15.847 24.957 1.00 58.66 61 ARG B CA 1
ATOM 3158 C C . ARG B 1 61 ? -10.038 16.634 25.026 1.00 59.54 61 ARG B C 1
ATOM 3159 O O . ARG B 1 61 ? -10.039 17.839 25.284 1.00 58.59 61 ARG B O 1
ATOM 3161 N N . GLU B 1 62 ? -8.925 15.947 24.795 1.00 60.20 62 GLU B N 1
ATOM 3162 C CA . GLU B 1 62 ? -7.611 16.600 24.770 1.00 61.76 62 GLU B CA 1
ATOM 3163 C C . GLU B 1 62 ? -7.344 17.534 23.561 1.00 60.10 62 GLU B C 1
ATOM 3164 O O . GLU B 1 62 ? -6.496 18.424 23.635 1.00 63.06 62 GLU B O 1
ATOM 3166 N N . ILE B 1 63 ? -8.049 17.344 22.448 1.00 61.37 63 ILE B N 1
ATOM 3167 C CA . ILE B 1 63 ? -7.921 18.273 21.310 1.00 47.62 63 ILE B CA 1
ATOM 3168 C C . ILE B 1 63 ? -8.506 19.673 21.637 1.00 56.39 63 ILE B C 1
ATOM 3169 O O . ILE B 1 63 ? -7.947 20.740 21.301 1.00 56.42 63 ILE B O 1
ATOM 3174 N N . ILE B 1 64 ? -9.649 19.656 22.302 1.00 53.56 64 ILE B N 1
ATOM 3175 C CA . ILE B 1 64 ? -10.326 20.887 22.691 1.00 54.10 64 ILE B CA 1
ATOM 3176 C C . ILE B 1 64 ? -9.490 21.720 23.688 1.00 51.85 64 ILE B C 1
ATOM 3177 O O . ILE B 1 64 ? -9.448 22.967 23.603 1.00 49.54 64 ILE B O 1
ATOM 3182 N N . HIS B 1 65 ? -8.794 21.025 24.593 1.00 49.59 65 HIS B N 1
ATOM 3183 C CA . HIS B 1 65 ? -8.086 21.692 25.700 1.00 48.42 65 HIS B CA 1
ATOM 3184 C C . HIS B 1 65 ? -6.900 22.473 25.219 1.00 52.99 65 HIS B C 1
ATOM 3185 O O . HIS B 1 65 ? -6.652 23.595 25.655 1.00 54.78 65 HIS B O 1
ATOM 3192 N N . LYS B 1 66 ? -6.171 21.881 24.290 1.00 47.80 66 LYS B N 1
ATOM 3193 C CA . LYS B 1 66 ? -5.012 22.534 23.740 1.00 43.61 66 LYS B CA 1
ATOM 3194 C C . LYS B 1 66 ? -5.530 23.720 22.989 1.00 45.95 66 LYS B C 1
ATOM 3195 O O . LYS B 1 66 ? -4.820 24.712 22.774 1.00 45.85 66 LYS B O 1
ATOM 3201 N N . ALA B 1 67 ? -6.790 23.622 22.564 1.00 50.05 67 ALA B N 1
ATOM 3202 C CA . ALA B 1 67 ? -7.353 24.688 21.741 1.00 46.74 67 ALA B CA 1
ATOM 3203 C C . ALA B 1 67 ? -7.771 25.851 22.605 1.00 43.54 67 ALA B C 1
ATOM 3204 O O . ALA B 1 67 ? -7.455 26.991 22.283 1.00 43.08 67 ALA B O 1
ATOM 3206 N N . LEU B 1 68 ? -8.477 25.572 23.704 1.00 40.02 68 LEU B N 1
ATOM 3207 C CA . LEU B 1 68 ? -9.097 26.670 24.479 1.00 37.09 68 LEU B CA 1
ATOM 3208 C C . LEU B 1 68 ? -8.413 27.045 25.810 1.00 27.90 68 LEU B C 1
ATOM 3209 O O . LEU B 1 68 ? -8.609 28.150 26.300 1.00 26.44 68 LEU B O 1
ATOM 3214 N N . ILE B 1 69 ? -7.668 26.122 26.407 1.00 31.30 69 ILE B N 1
ATOM 3215 C CA . ILE B 1 69 ? -7.265 26.317 27.821 1.00 28.86 69 ILE B CA 1
ATOM 3216 C C . ILE B 1 69 ? -5.810 26.736 27.909 1.00 26.56 69 ILE B C 1
ATOM 3217 O O . ILE B 1 69 ? -4.946 26.114 27.247 1.00 28.52 69 ILE B O 1
ATOM 3222 N N . ASP B 1 70 ? -5.523 27.742 28.731 1.00 25.60 70 ASP B N 1
ATOM 3223 C CA . ASP B 1 70 ? -4.136 28.077 29.038 1.00 32.32 70 ASP B CA 1
ATOM 3224 C C . ASP B 1 70 ? -3.681 27.057 30.087 1.00 27.81 70 ASP B C 1
ATOM 3225 O O . ASP B 1 70 ? -3.838 27.262 31.307 1.00 23.46 70 ASP B O 1
ATOM 3230 N N . ARG B 1 71 ? -3.174 25.929 29.626 1.00 26.81 71 ARG B N 1
ATOM 3231 C CA . ARG B 1 71 ? -2.766 24.896 30.579 1.00 29.85 71 ARG B CA 1
ATOM 3232 C C . ARG B 1 71 ? -1.489 25.242 31.362 1.00 32.97 71 ARG B C 1
ATOM 3233 O O . ARG B 1 71 ? -1.241 24.677 32.441 1.00 30.22 71 ARG B O 1
ATOM 3241 N N . ASN B 1 72 ? -0.657 26.136 30.829 1.00 31.51 72 ASN B N 1
ATOM 3242 C CA . ASN B 1 72 ? 0.536 26.546 31.568 1.00 35.26 72 ASN B CA 1
ATOM 3243 C C . ASN B 1 72 ? 0.134 27.248 32.863 1.00 29.64 72 ASN B C 1
ATOM 3244 O O . ASN B 1 72 ? 0.558 26.887 33.994 1.00 25.70 72 ASN B O 1
ATOM 3249 N N . ILE B 1 73 ? -0.724 28.241 32.726 1.00 26.22 73 ILE B N 1
ATOM 3250 C CA . ILE B 1 73 ? -1.176 28.949 33.900 1.00 27.04 73 ILE B CA 1
ATOM 3251 C C . ILE B 1 73 ? -2.090 28.090 34.794 1.00 23.93 73 ILE B C 1
ATOM 3252 O O . ILE B 1 73 ? -2.022 28.221 36.009 1.00 22.49 73 ILE B O 1
ATOM 3257 N N . GLN B 1 74 ? -2.890 27.188 34.220 1.00 23.70 74 GLN B N 1
ATOM 3258 C CA . GLN B 1 74 ? -3.750 26.301 35.042 1.00 20.28 74 GLN B CA 1
ATOM 3259 C C . GLN B 1 74 ? -2.848 25.441 35.944 1.00 21.53 74 GLN B C 1
ATOM 3260 O O . GLN B 1 74 ? -3.005 25.410 37.172 1.00 25.47 74 GLN B O 1
ATOM 3266 N N . ALA B 1 75 ? -1.849 24.794 35.349 1.00 22.51 75 ALA B N 1
ATOM 3267 C CA . ALA B 1 75 ? -0.934 23.970 36.154 1.00 27.76 75 ALA B CA 1
ATOM 3268 C C . ALA B 1 75 ? -0.162 24.765 37.216 1.00 22.89 75 ALA B C 1
ATOM 3269 O O . ALA B 1 75 ? -0.018 24.321 38.351 1.00 22.65 75 ALA B O 1
ATOM 3271 N N . THR B 1 76 ? 0.340 25.938 36.870 1.00 24.59 76 THR B N 1
ATOM 3272 C CA . THR B 1 76 ? 1.002 26.750 37.896 1.00 30.01 76 THR B CA 1
ATOM 3273 C C . THR B 1 76 ? 0.134 27.064 39.086 1.00 29.15 76 THR B C 1
ATOM 3274 O O . THR B 1 76 ? 0.524 26.797 40.218 1.00 25.44 76 THR B O 1
ATOM 3278 N N . LEU B 1 77 ? -1.040 27.638 38.835 1.00 22.27 77 LEU B N 1
ATOM 3279 C CA . LEU B 1 77 ? -1.964 27.998 39.907 1.00 21.33 77 LEU B CA 1
ATOM 3280 C C . LEU B 1 77 ? -2.454 26.776 40.685 1.00 17.82 77 LEU B C 1
ATOM 3281 O O . LEU B 1 77 ? -2.650 26.861 41.913 1.00 18.99 77 LEU B O 1
ATOM 3286 N N . GLU B 1 78 ? -2.667 25.655 40.015 1.00 17.93 78 GLU B N 1
ATOM 3287 C CA . GLU B 1 78 ? -3.078 24.442 40.751 1.00 18.69 78 GLU B CA 1
ATOM 3288 C C . GLU B 1 78 ? -1.934 23.865 41.614 1.00 22.30 78 GLU B C 1
ATOM 3289 O O . GLU B 1 78 ? -2.195 23.441 42.737 1.00 22.39 78 GLU B O 1
ATOM 3295 N N . SER B 1 79 ? -0.711 23.842 41.105 1.00 22.12 79 SER B N 1
ATOM 3296 C CA . SER B 1 79 ? 0.397 23.240 41.892 1.00 25.50 79 SER B CA 1
ATOM 3297 C C . SER B 1 79 ? 0.761 24.092 43.133 1.00 30.14 79 SER B C 1
ATOM 3298 O O . SER B 1 79 ? 1.211 23.561 44.158 1.00 30.48 79 SER B O 1
ATOM 3301 N N . GLN B 1 80 ? 0.472 25.387 43.060 1.00 27.47 80 GLN B N 1
ATOM 3302 C CA . GLN B 1 80 ? 0.675 26.299 44.173 1.00 30.86 80 GLN B CA 1
ATOM 3303 C C . GLN B 1 80 ? -0.493 26.284 45.178 1.00 28.58 80 GLN B C 1
ATOM 3304 O O . GLN B 1 80 ? -0.476 27.014 46.194 1.00 21.93 80 GLN B O 1
ATOM 3310 N N . LYS B 1 81 ? -1.480 25.414 44.908 1.00 19.01 81 LYS B N 1
ATOM 3311 C CA . LYS B 1 81 ? -2.648 25.263 45.738 1.00 16.10 81 LYS B CA 1
ATOM 3312 C C . LYS B 1 81 ? -3.520 26.493 45.863 1.00 20.25 81 LYS B C 1
ATOM 3313 O O . LYS B 1 81 ? -4.214 26.682 46.869 1.00 18.48 81 LYS B O 1
ATOM 3319 N N . LYS B 1 82 ? -3.563 27.310 44.813 1.00 18.61 82 LYS B N 1
ATOM 3320 C CA . LYS B 1 82 ? -4.359 28.519 44.819 1.00 15.66 82 LYS B CA 1
ATOM 3321 C C . LYS B 1 82 ? -5.648 28.332 44.002 1.00 18.52 82 LYS B C 1
ATOM 3322 O O . LYS B 1 82 ? -6.714 28.828 44.367 1.00 21.61 82 LYS B O 1
ATOM 3328 N N . LEU B 1 83 ? -5.519 27.620 42.900 1.00 17.54 83 LEU B N 1
ATOM 3329 C CA . LEU B 1 83 ? -6.661 27.350 42.013 1.00 21.43 83 LEU B CA 1
ATOM 3330 C C . LEU B 1 83 ? -7.140 25.907 42.249 1.00 14.77 83 LEU B C 1
ATOM 3331 O O . LEU B 1 83 ? -6.328 24.986 42.201 1.00 15.52 83 LEU B O 1
ATOM 3336 N N . ASN B 1 84 ? -8.463 25.699 42.424 1.00 15.38 84 ASN B N 1
ATOM 3337 C CA . ASN B 1 84 ? -9.078 24.368 42.531 1.00 14.95 84 ASN B CA 1
ATOM 3338 C C . ASN B 1 84 ? -8.456 23.548 43.656 1.00 14.01 84 ASN B C 1
ATOM 3339 O O . ASN B 1 84 ? -8.214 22.366 43.514 1.00 14.95 84 ASN B O 1
ATOM 3344 N N . TRP B 1 85 ? -8.206 24.186 44.792 1.00 14.26 85 TRP B N 1
ATOM 3345 C CA . TRP B 1 85 ? -7.661 23.452 45.953 1.00 21.92 85 TRP B CA 1
ATOM 3346 C C . TRP B 1 85 ? -8.794 22.738 46.691 1.00 17.31 85 TRP B C 1
ATOM 3347 O O . TRP B 1 85 ? -8.582 21.687 47.314 1.00 16.11 85 TRP B O 1
ATOM 3358 N N . CYS B 1 86 ? -10.000 23.265 46.568 1.00 13.15 86 CYS B N 1
ATOM 3359 C CA . CYS B 1 86 ? -11.100 22.772 47.452 1.00 15.60 86 CYS B CA 1
ATOM 3360 C C . CYS B 1 86 ? -11.966 21.727 46.721 1.00 16.43 86 CYS B C 1
ATOM 3361 O O . CYS B 1 86 ? -12.456 21.996 45.620 1.00 13.73 86 CYS B O 1
ATOM 3364 N N . ARG B 1 87 ? -12.067 20.509 47.271 1.00 16.64 87 ARG B N 1
ATOM 3365 C CA . ARG B 1 87 ? -12.656 19.390 46.543 1.00 22.72 87 ARG B CA 1
ATOM 3366 C C . ARG B 1 87 ? -14.178 19.507 46.612 1.00 16.98 87 ARG B C 1
ATOM 3367 O O . ARG B 1 87 ? -14.862 18.779 45.947 1.00 18.31 87 ARG B O 1
ATOM 3375 N N . GLU B 1 88 ? -14.692 20.441 47.400 1.00 16.20 88 GLU B N 1
ATOM 3376 C CA . GLU B 1 88 ? -16.150 20.557 47.546 1.00 16.63 88 GLU B CA 1
ATOM 3377 C C . GLU B 1 88 ? -16.797 21.467 46.463 1.00 18.91 88 GLU B C 1
ATOM 3378 O O . GLU B 1 88 ? -18.012 21.459 46.342 1.00 16.61 88 GLU B O 1
ATOM 3384 N N . VAL B 1 89 ? -16.020 22.303 45.741 1.00 13.93 89 VAL B N 1
ATOM 3385 C CA . VAL B 1 89 ? -16.550 23.242 44.752 1.00 13.66 89 VAL B CA 1
ATOM 3386 C C . VAL B 1 89 ? -16.219 22.852 43.330 1.00 17.49 89 VAL B C 1
ATOM 3387 O O . VAL B 1 89 ? -15.357 22.006 43.062 1.00 14.59 89 VAL B O 1
ATOM 3391 N N . ARG B 1 90 ? -16.931 23.467 42.417 1.00 14.25 90 ARG B N 1
ATOM 3392 C CA . ARG B 1 90 ? -16.740 23.161 40.992 1.00 14.95 90 ARG B CA 1
ATOM 3393 C C . ARG B 1 90 ? -15.361 23.576 40.470 1.00 15.62 90 ARG B C 1
ATOM 3394 O O . ARG B 1 90 ? -14.795 24.569 40.928 1.00 14.46 90 ARG B O 1
ATOM 3402 N N . LYS B 1 91 ? -14.850 22.814 39.500 1.00 16.52 91 LYS B N 1
ATOM 3403 C CA . LYS B 1 91 ? -13.558 23.151 38.887 1.00 20.76 91 LYS B CA 1
ATOM 3404 C C . LYS B 1 91 ? -13.634 24.427 38.041 1.00 20.52 91 LYS B C 1
ATOM 3405 O O . LYS B 1 91 ? -14.596 24.637 37.267 1.00 20.85 91 LYS B O 1
ATOM 3411 N N . LEU B 1 92 ? -12.621 25.276 38.146 1.00 16.24 92 LEU B N 1
ATOM 3412 C CA . LEU B 1 92 ? -12.491 26.452 37.282 1.00 14.69 92 LEU B CA 1
ATOM 3413 C C . LEU B 1 92 ? -11.353 26.204 36.249 1.00 17.61 92 LEU B C 1
ATOM 3414 O O . LEU B 1 92 ? -10.344 25.523 36.543 1.00 19.62 92 LEU B O 1
ATOM 3419 N N . VAL B 1 93 ? -11.549 26.674 35.005 1.00 17.67 93 VAL B N 1
ATOM 3420 C CA . VAL B 1 93 ? -10.556 26.486 33.944 1.00 17.65 93 VAL B CA 1
ATOM 3421 C C . VAL B 1 93 ? -10.143 27.819 33.325 1.00 19.16 93 VAL B C 1
ATOM 3422 O O . VAL B 1 93 ? -10.937 28.761 33.173 1.00 19.27 93 VAL B O 1
ATOM 3426 N N . ALA B 1 94 ? -8.858 27.932 33.048 1.00 22.59 94 ALA B N 1
ATOM 3427 C CA . ALA B 1 94 ? -8.272 29.193 32.554 1.00 20.15 94 ALA B CA 1
ATOM 3428 C C . ALA B 1 94 ? -8.375 29.244 31.044 1.00 20.01 94 ALA B C 1
ATOM 3429 O O . ALA B 1 94 ? -7.893 28.361 30.344 1.00 21.41 94 ALA B O 1
ATOM 3431 N N . LEU B 1 95 ? -9.017 30.276 30.530 1.00 21.24 95 LEU B N 1
ATOM 3432 C CA . LEU B 1 95 ? -9.081 30.403 29.050 1.00 23.62 95 LEU B CA 1
ATOM 3433 C C . LEU B 1 95 ? -7.911 31.218 28.495 1.00 22.90 95 LEU B C 1
ATOM 3434 O O . LEU B 1 95 ? -7.497 32.208 29.104 1.00 23.06 95 LEU B O 1
ATOM 3439 N N . LYS B 1 96 ? -7.386 30.793 27.350 1.00 25.63 96 LYS B N 1
ATOM 3440 C CA . LYS B 1 96 ? -6.346 31.543 26.622 1.00 31.91 96 LYS B CA 1
ATOM 3441 C C . LYS B 1 96 ? -6.675 33.028 26.471 1.00 30.16 96 LYS B C 1
ATOM 3442 O O . LYS B 1 96 ? -7.802 33.424 26.125 1.00 31.73 96 LYS B O 1
ATOM 3448 N N . THR B 1 97 ? -5.692 33.870 26.749 1.00 29.43 97 THR B N 1
ATOM 3449 C CA . THR B 1 97 ? -5.909 35.297 26.657 1.00 26.19 97 THR B CA 1
ATOM 3450 C C . THR B 1 97 ? -4.717 35.947 25.953 1.00 31.63 97 THR B C 1
ATOM 3451 O O . THR B 1 97 ? -3.569 35.506 26.146 1.00 28.21 97 THR B O 1
ATOM 3455 N N . ASN B 1 98 ? -4.983 36.931 25.080 1.00 34.33 98 ASN B N 1
ATOM 3456 C CA . ASN B 1 98 ? -3.914 37.641 24.379 1.00 41.72 98 ASN B CA 1
ATOM 3457 C C . ASN B 1 98 ? -3.027 38.339 25.394 1.00 39.20 98 ASN B C 1
ATOM 3458 O O . ASN B 1 98 ? -3.525 39.023 26.288 1.00 42.66 98 ASN B O 1
ATOM 3463 N N . GLY B 1 99 ? -1.717 38.199 25.266 1.00 41.16 99 GLY B N 1
ATOM 3464 C CA . GLY B 1 99 ? -0.836 38.825 26.241 1.00 40.80 99 GLY B CA 1
ATOM 3465 C C . GLY B 1 99 ? -0.227 40.076 25.655 1.00 41.02 99 GLY B C 1
ATOM 3466 O O . GLY B 1 99 ? 0.971 40.114 25.409 1.00 46.36 99 GLY B O 1
ATOM 3467 N N . ASP B 1 100 ? -1.036 41.103 25.422 1.00 39.16 100 ASP B N 1
ATOM 3468 C CA . ASP B 1 100 ? -0.531 42.291 24.707 1.00 39.32 100 ASP B CA 1
ATOM 3469 C C . ASP B 1 100 ? -0.408 43.492 25.629 1.00 40.77 100 ASP B C 1
ATOM 3470 O O . ASP B 1 100 ? -0.193 44.612 25.170 1.00 44.47 100 ASP B O 1
ATOM 3475 N N . GLY B 1 101 ? -0.601 43.264 26.921 1.00 38.56 101 GLY B N 1
ATOM 3476 C CA . GLY B 1 101 ? -0.570 44.346 27.879 1.00 38.13 101 GLY B CA 1
ATOM 3477 C C . GLY B 1 101 ? -1.967 44.817 28.203 1.00 34.32 101 GLY B C 1
ATOM 3478 O O . GLY B 1 101 ? -2.146 45.587 29.171 1.00 33.77 101 GLY B O 1
ATOM 3479 N N . ASN B 1 102 ? -2.948 44.386 27.397 1.00 30.45 102 ASN B N 1
ATOM 3480 C CA . ASN B 1 102 ? -4.363 44.683 27.709 1.00 27.86 102 ASN B CA 1
ATOM 3481 C C . ASN B 1 102 ? -5.092 43.458 28.265 1.00 30.37 102 ASN B C 1
ATOM 3482 O O . ASN B 1 102 ? -6.337 43.393 28.227 1.00 27.68 102 ASN B O 1
ATOM 3494 N N . LEU B 1 104 ? -5.704 42.314 31.279 1.00 22.32 104 LEU B N 1
ATOM 3495 C CA . LEU B 1 104 ? -6.694 42.514 32.327 1.00 23.34 104 LEU B CA 1
ATOM 3496 C C . LEU B 1 104 ? -8.062 42.656 31.651 1.00 25.07 104 LEU B C 1
ATOM 3497 O O . LEU B 1 104 ? -9.042 42.050 32.045 1.00 21.28 104 LEU B O 1
ATOM 3502 N N . MET B 1 105 ? -8.128 43.465 30.610 1.00 21.87 105 MET B N 1
ATOM 3503 C CA . MET B 1 105 ? -9.409 43.738 29.996 1.00 23.44 105 MET B CA 1
ATOM 3504 C C . MET B 1 105 ? -9.809 42.564 29.117 1.00 21.58 105 MET B C 1
ATOM 3505 O O . MET B 1 105 ? -10.981 42.227 29.066 1.00 21.65 105 MET B O 1
ATOM 3510 N N . HIS B 1 106 ? -8.852 41.943 28.423 1.00 22.43 106 HIS B N 1
ATOM 3511 C CA . HIS B 1 106 ? -9.233 40.808 27.567 1.00 22.87 106 HIS B CA 1
ATOM 3512 C C . HIS B 1 106 ? -9.818 39.696 28.476 1.00 28.04 106 HIS B C 1
ATOM 3513 O O . HIS B 1 106 ? -10.781 38.998 28.121 1.00 24.02 106 HIS B O 1
ATOM 3520 N N . ALA B 1 107 ? -9.235 39.513 29.659 1.00 25.95 107 ALA B N 1
ATOM 3521 C CA . ALA B 1 107 ? -9.742 38.432 30.514 1.00 19.96 107 ALA B CA 1
ATOM 3522 C C . ALA B 1 107 ? -11.120 38.748 31.078 1.00 18.94 107 ALA B C 1
ATOM 3523 O O . ALA B 1 107 ? -11.966 37.883 31.161 1.00 21.44 107 ALA B O 1
ATOM 3525 N N . THR B 1 108 ? -11.294 39.979 31.539 1.00 20.53 108 THR B N 1
ATOM 3526 C CA . THR B 1 108 ? -12.543 40.432 32.119 1.00 23.37 108 THR B CA 1
ATOM 3527 C C . THR B 1 1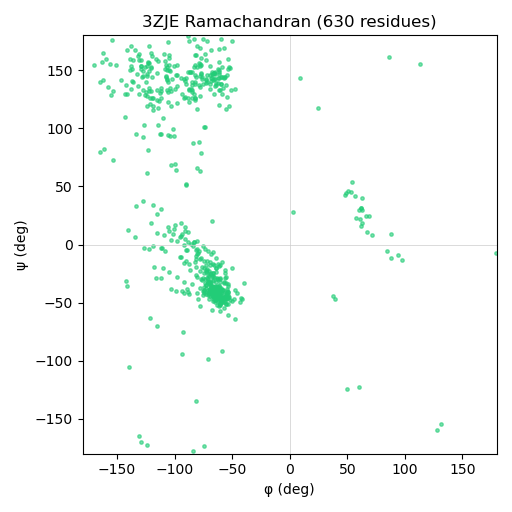08 ? -13.656 40.372 31.042 1.00 20.09 108 THR B C 1
ATOM 3528 O O . THR B 1 108 ? -14.760 39.871 31.282 1.00 18.92 108 THR B O 1
ATOM 3532 N N . SER B 1 109 ? -13.346 40.866 29.849 1.00 20.35 109 SER B N 1
ATOM 3533 C CA . SER B 1 109 ? -14.306 40.866 28.723 1.00 24.40 109 SER B CA 1
ATOM 3534 C C . SER B 1 109 ? -14.702 39.422 28.364 1.00 23.69 109 SER B C 1
ATOM 3535 O O . SER B 1 109 ? -15.888 39.080 28.129 1.00 21.49 109 SER B O 1
ATOM 3538 N N . GLN B 1 110 ? -13.727 38.535 28.389 1.00 20.41 110 GLN B N 1
ATOM 3539 C CA . GLN B 1 110 ? -14.000 37.159 28.030 1.00 24.09 110 GLN B CA 1
ATOM 3540 C C . GLN B 1 110 ? -14.884 36.457 29.084 1.00 25.50 110 GLN B C 1
ATOM 3541 O O . GLN B 1 110 ? -15.781 35.691 28.745 1.00 19.96 110 GLN B O 1
ATOM 3547 N N . TYR B 1 111 ? -14.660 36.756 30.367 1.00 18.86 111 TYR B N 1
ATOM 3548 C CA . TYR B 1 111 ? -15.479 36.159 31.432 1.00 18.50 111 TYR B CA 1
ATOM 3549 C C . TYR B 1 111 ? -16.967 36.469 31.282 1.00 20.78 111 TYR B C 1
ATOM 3550 O O . TYR B 1 111 ? -17.812 35.611 31.540 1.00 19.11 111 TYR B O 1
ATOM 3559 N N . MET B 1 112 ? -17.291 37.700 30.879 1.00 18.17 112 MET B N 1
ATOM 3560 C CA . MET B 1 112 ? -18.701 38.086 30.746 1.00 18.78 112 MET B CA 1
ATOM 3561 C C . MET B 1 112 ? -19.264 37.756 29.364 1.00 22.97 112 MET B C 1
ATOM 3562 O O . MET B 1 112 ? -20.441 37.377 29.265 1.00 20.90 112 MET B O 1
ATOM 3567 N N . TRP B 1 113 ? -18.471 38.001 28.312 1.00 21.13 113 TRP B N 1
ATOM 3568 C CA . TRP B 1 113 ? -19.032 38.146 26.927 1.00 22.92 113 TRP B CA 1
ATOM 3569 C C . TRP B 1 113 ? -18.463 37.168 25.910 1.00 29.07 113 TRP B C 1
ATOM 3570 O O . TRP B 1 113 ? -18.896 37.130 24.750 1.00 28.45 113 TRP B O 1
ATOM 3581 N N . SER B 1 114 ? -17.494 36.377 26.354 1.00 23.55 114 SER B N 1
ATOM 3582 C CA . SER B 1 114 ? -16.764 35.424 25.525 1.00 24.07 114 SER B CA 1
ATOM 3583 C C . SER B 1 114 ? -15.957 36.072 24.356 1.00 31.64 114 SER B C 1
ATOM 3584 O O . SER B 1 114 ? -15.579 35.360 23.412 1.00 34.79 114 SER B O 1
ATOM 3587 N N . VAL B 1 115 ? -15.730 37.385 24.396 1.00 29.91 115 VAL 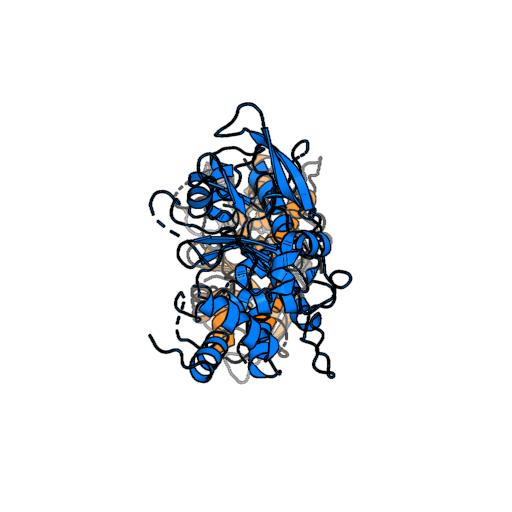B N 1
ATOM 3588 C CA . VAL B 1 115 ? -14.866 38.065 23.407 1.00 27.49 115 VAL B CA 1
ATOM 3589 C C . VAL B 1 115 ? -13.746 38.776 24.145 1.00 34.83 115 VAL B C 1
ATOM 3590 O O . VAL B 1 115 ? -13.901 39.131 25.332 1.00 26.68 115 VAL B O 1
ATOM 3594 N N . GLN B 1 116 ? -12.623 39.019 23.460 1.00 30.26 116 GLN B N 1
ATOM 3595 C CA . GLN B 1 116 ? -11.565 39.804 24.115 1.00 26.25 116 GLN B CA 1
ATOM 3596 C C . GLN B 1 116 ? -11.829 41.299 23.861 1.00 35.22 116 GLN B C 1
ATOM 3597 O O . GLN B 1 116 ? -12.801 41.645 23.192 1.00 33.52 116 GLN B O 1
ATOM 3603 N N . ASP B 1 117 ? -11.041 42.176 24.462 1.00 26.48 117 ASP B N 1
ATOM 3604 C CA . ASP B 1 117 ? -11.306 43.614 24.393 1.00 27.84 117 ASP B CA 1
ATOM 3605 C C . ASP B 1 117 ? -10.587 44.184 23.177 1.00 34.26 117 ASP B C 1
ATOM 3606 O O . ASP B 1 117 ? -9.878 45.173 23.279 1.00 39.85 117 ASP B O 1
ATOM 3611 N N . THR B 1 118 ? -10.796 43.577 22.013 1.00 33.39 118 THR B N 1
ATOM 3612 C CA . THR B 1 118 ? -9.969 43.956 20.874 1.00 34.30 118 THR B CA 1
ATOM 3613 C C . THR B 1 118 ? -10.344 45.291 20.211 1.00 41.15 118 THR B C 1
ATOM 3614 O O . THR B 1 118 ? -9.559 45.801 19.423 1.00 45.84 118 THR B O 1
ATOM 3618 N N . ASP B 1 119 ? -11.501 45.871 20.551 1.00 36.46 119 ASP B N 1
ATOM 3619 C CA . ASP B 1 119 ? -11.802 47.254 20.161 1.00 41.86 119 ASP B CA 1
ATOM 3620 C C . ASP B 1 119 ? -11.379 48.257 21.231 1.00 39.99 119 ASP B C 1
ATOM 3621 O O . ASP B 1 119 ? -11.553 49.462 21.044 1.00 36.50 119 ASP B O 1
ATOM 3626 N N . LEU B 1 120 ? -10.825 47.765 22.331 1.00 36.03 120 LEU B N 1
ATOM 3627 C CA . LEU B 1 120 ? -10.337 48.623 23.415 1.00 35.77 120 LEU B CA 1
ATOM 3628 C C . LEU B 1 120 ? -11.468 49.331 24.164 1.00 37.57 120 LEU B C 1
ATOM 3629 O O . LEU B 1 120 ? -11.257 50.385 24.759 1.00 33.51 120 LEU B O 1
ATOM 3634 N N . VAL B 1 121 ? -12.675 48.767 24.148 1.00 39.27 121 VAL B N 1
ATOM 3635 C CA . VAL B 1 121 ? -13.806 49.426 24.824 1.00 34.64 121 VAL B CA 1
ATOM 3636 C C . VAL B 1 121 ? -13.615 49.533 26.353 1.00 34.03 121 VAL B C 1
ATOM 3637 O O . VAL B 1 121 ? -13.833 50.589 26.969 1.00 30.88 121 VAL B O 1
ATOM 3641 N N . LEU B 1 122 ? -13.228 48.432 26.988 1.00 30.80 122 LEU B N 1
ATOM 3642 C CA . LEU B 1 122 ? -13.020 48.501 28.440 1.00 30.10 122 LEU B CA 1
ATOM 3643 C C . LEU B 1 122 ? -11.784 49.323 28.780 1.00 27.91 122 LEU B C 1
ATOM 3644 O O . LEU B 1 122 ? -11.797 50.072 29.744 1.00 28.13 122 LEU B O 1
ATOM 3649 N N . ARG B 1 123 ? -10.703 49.135 28.032 1.00 26.48 123 ARG B N 1
ATOM 3650 C CA . ARG B 1 123 ? -9.465 49.860 28.273 1.00 33.55 123 ARG B CA 1
ATOM 3651 C C . ARG B 1 123 ? -9.733 51.370 28.163 1.00 36.35 123 ARG B C 1
ATOM 3652 O O . ARG B 1 123 ? -9.337 52.164 29.037 1.00 33.70 123 ARG B O 1
ATOM 3660 N N . LYS B 1 124 ? -10.438 51.769 27.107 1.00 33.90 124 LYS B N 1
ATOM 3661 C CA . LYS B 1 124 ? -10.788 53.188 26.941 1.00 35.19 124 LYS B CA 1
ATOM 3662 C C . LYS B 1 124 ? -11.725 53.660 28.053 1.00 31.52 124 LYS B C 1
ATOM 3663 O O . LYS B 1 124 ? -11.614 54.797 28.506 1.00 32.04 124 LYS B O 1
ATOM 3669 N N . ALA B 1 125 ? -12.630 52.795 28.510 1.00 30.71 125 ALA B N 1
ATOM 3670 C CA . ALA B 1 125 ? -13.549 53.203 29.591 1.00 30.84 125 ALA B CA 1
ATOM 3671 C C . ALA B 1 125 ? -12.755 53.509 30.883 1.00 28.16 125 ALA B C 1
ATOM 3672 O O . ALA B 1 125 ? -13.047 54.482 31.596 1.00 34.19 125 ALA B O 1
ATOM 3674 N N . LEU B 1 126 ? -11.752 52.669 31.170 1.00 27.02 126 LEU B N 1
ATOM 3675 C CA . LEU B 1 126 ? -10.875 52.872 32.335 1.00 27.60 126 LEU B CA 1
ATOM 3676 C C . LEU B 1 126 ? -10.131 54.204 32.246 1.00 31.17 126 LEU B C 1
ATOM 3677 O O . LEU B 1 126 ? -10.116 55.001 33.204 1.00 30.18 126 LEU B O 1
ATOM 3682 N N . PHE B 1 127 ? -9.480 54.440 31.106 1.00 34.70 127 PHE B N 1
ATOM 3683 C CA . PHE B 1 127 ? -8.657 55.631 30.949 1.00 37.73 127 PHE B CA 1
ATOM 3684 C C . PHE B 1 127 ? -9.537 56.858 31.038 1.00 35.74 127 PHE B C 1
ATOM 3685 O O . PHE B 1 127 ? -9.151 57.886 31.591 1.00 38.46 127 PHE B O 1
ATOM 3693 N N . SER B 1 128 ? -10.736 56.738 30.487 1.00 32.77 128 SER B N 1
ATOM 3694 C CA . SER B 1 128 ? -11.678 57.852 30.497 1.00 37.05 128 SER B CA 1
ATOM 3695 C C . SER B 1 128 ? -12.051 58.295 31.916 1.00 40.06 128 SER B C 1
ATOM 3696 O O . SER B 1 128 ? -11.979 59.480 32.262 1.00 37.09 128 SER B O 1
ATOM 3699 N N . THR B 1 129 ? -12.447 57.343 32.745 1.00 39.59 129 THR B N 1
ATOM 3700 C CA . THR B 1 129 ? -12.719 57.613 34.149 1.00 36.04 129 THR B CA 1
ATOM 3701 C C . THR B 1 129 ? -11.518 58.246 34.839 1.00 40.49 129 THR B C 1
ATOM 3702 O O . THR B 1 129 ? -11.663 59.195 35.620 1.00 42.62 129 THR B O 1
ATOM 3706 N N . LEU B 1 130 ? -10.320 57.753 34.546 1.00 36.32 130 LEU B N 1
ATOM 3707 C CA . LEU B 1 130 ? -9.159 58.239 35.283 1.00 39.08 130 LEU B CA 1
ATOM 3708 C C . LEU B 1 130 ? -8.741 59.602 34.785 1.00 45.13 130 LEU B C 1
ATOM 3709 O O . LEU B 1 130 ? -8.235 60.397 35.550 1.00 44.08 130 LEU B O 1
ATOM 3714 N N . LYS B 1 131 ? -8.992 59.889 33.512 1.00 45.97 131 LYS B N 1
ATOM 3715 C CA . LYS B 1 131 ? -8.540 61.154 32.933 1.00 48.60 131 LYS B CA 1
ATOM 3716 C C . LYS B 1 131 ? -9.630 62.227 32.967 1.00 59.23 131 LYS B C 1
ATOM 3717 O O . LYS B 1 131 ? -9.342 63.398 32.735 1.00 70.68 131 LYS B O 1
ATOM 3723 N N . GLU B 1 132 ? -10.864 61.836 33.284 1.00 60.41 132 GLU B N 1
ATOM 3724 C CA . GLU B 1 132 ? -12.033 62.727 33.197 1.00 63.30 132 GLU B CA 1
ATOM 3725 C C . GLU B 1 132 ? -12.775 62.907 34.524 1.00 65.36 132 GLU B C 1
ATOM 3726 O O . GLU B 1 132 ? -12.851 64.020 35.034 1.00 76.86 132 GLU B O 1
ATOM 3732 N N . THR B 1 133 ? -13.346 61.828 35.065 1.00 57.84 133 THR B N 1
ATOM 3733 C CA . THR B 1 133 ? -13.877 61.816 36.442 1.00 51.53 133 THR B CA 1
ATOM 3734 C C . THR B 1 133 ? -12.804 62.372 37.447 1.00 80.89 133 THR B C 1
ATOM 3735 O O . THR B 1 133 ? -11.662 62.696 37.058 1.00 76.47 133 THR B O 1
ATOM 3739 N N . ASP B 1 134 ? -13.154 62.528 38.720 1.00 82.44 134 ASP B N 1
ATOM 3740 C CA . ASP B 1 134 ? -12.275 63.262 39.639 1.00 82.38 134 ASP B CA 1
ATOM 3741 C C . ASP B 1 134 ? -11.307 62.344 40.404 1.00 73.04 134 ASP B C 1
ATOM 3742 O O . ASP B 1 134 ? -10.138 62.677 40.596 1.00 81.85 134 ASP B O 1
ATOM 3747 N N . THR B 1 135 ? -11.792 61.191 40.828 1.00 56.56 135 THR B N 1
ATOM 3748 C CA . THR B 1 135 ? -10.919 60.138 41.371 1.00 53.27 135 THR B CA 1
ATOM 3749 C C . THR B 1 135 ? -10.232 60.466 42.699 1.00 44.70 135 THR B C 1
ATOM 3750 O O . THR B 1 135 ? -9.344 59.734 43.123 1.00 42.88 135 THR B O 1
ATOM 3754 N N . ARG B 1 136 ? -10.642 61.559 43.342 1.00 42.20 136 ARG B N 1
ATOM 3755 C CA . ARG B 1 136 ? -10.243 61.876 44.701 1.00 47.13 136 ARG B CA 1
ATOM 3756 C C . ARG B 1 136 ? -10.262 60.688 45.660 1.00 43.51 136 ARG B C 1
ATOM 3757 O O . ARG B 1 136 ? -9.305 60.450 46.418 1.00 41.26 136 ARG B O 1
ATOM 3765 N N . ASN B 1 137 ? -11.364 59.960 45.657 1.00 41.23 137 ASN B N 1
ATOM 3766 C CA . ASN B 1 137 ? -11.502 58.855 46.584 1.00 39.33 137 ASN B CA 1
ATOM 3767 C C . ASN B 1 137 ? -10.642 57.651 46.166 1.00 39.82 137 ASN B C 1
ATOM 3768 O O . ASN B 1 137 ? -10.022 57.013 47.016 1.00 31.71 137 ASN B O 1
ATOM 3773 N N . PHE B 1 138 ? -10.573 57.357 44.867 1.00 31.26 138 PHE B N 1
ATOM 3774 C CA . PHE B 1 138 ? -9.677 56.295 44.407 1.00 29.67 138 PHE B CA 1
ATOM 3775 C C . PHE B 1 138 ? -8.236 56.566 44.873 1.00 30.76 138 PHE B C 1
ATOM 3776 O O . PHE B 1 138 ? -7.557 55.667 45.401 1.00 29.84 138 PHE B O 1
ATOM 3784 N N . LYS B 1 139 ? -7.793 57.809 44.740 1.00 32.94 139 LYS B N 1
ATOM 3785 C CA . LYS B 1 139 ? -6.405 58.130 45.043 1.00 34.89 139 LYS B CA 1
ATOM 3786 C C . LYS B 1 139 ? -6.156 57.946 46.549 1.00 35.05 139 LYS B C 1
ATOM 3787 O O . LYS B 1 139 ? -5.159 57.370 46.937 1.00 34.54 139 LYS B O 1
ATOM 3793 N N . PHE B 1 140 ? -7.088 58.414 47.367 1.00 35.40 140 PHE B N 1
ATOM 3794 C CA . PHE B 1 140 ? -7.012 58.225 48.799 1.00 39.83 140 PHE B CA 1
ATOM 3795 C C . PHE B 1 140 ? -6.896 56.761 49.151 1.00 39.52 140 PHE B C 1
ATOM 3796 O O . PHE B 1 140 ? -6.021 56.387 49.936 1.00 38.10 140 PHE B O 1
ATOM 3804 N N . ARG B 1 141 ? -7.759 55.928 48.570 1.00 31.56 141 ARG B N 1
ATOM 3805 C CA . ARG B 1 141 ? -7.709 54.500 48.889 1.00 29.54 141 ARG B CA 1
ATOM 3806 C C . ARG B 1 141 ? -6.361 53.903 48.476 1.00 32.59 141 ARG B C 1
ATOM 3807 O O . ARG B 1 141 ? -5.799 53.046 49.175 1.00 30.91 141 ARG B O 1
ATOM 3815 N N . TRP B 1 142 ? -5.860 54.339 47.326 1.00 31.20 142 TRP B N 1
ATOM 3816 C CA . TRP B 1 142 ? -4.587 53.866 46.826 1.00 32.97 142 TRP B CA 1
ATOM 3817 C C . TRP B 1 142 ? -3.443 54.311 47.762 1.00 34.75 142 TRP B C 1
ATOM 3818 O O . TRP B 1 142 ? -2.546 53.495 48.064 1.00 32.97 142 TRP B O 1
ATOM 3829 N N . GLN B 1 143 ? -3.476 55.561 48.260 1.00 33.45 143 GLN B N 1
ATOM 3830 C CA . GLN B 1 143 ? -2.428 56.007 49.195 1.00 35.54 143 GLN B CA 1
ATOM 3831 C C . GLN B 1 143 ? -2.404 55.142 50.465 1.00 34.95 143 GLN B C 1
ATOM 3832 O O . GLN B 1 143 ? -1.348 54.722 50.941 1.00 35.55 143 GLN B O 1
ATOM 3838 N N . LEU B 1 144 ? -3.584 54.879 50.998 1.00 34.29 144 LEU B N 1
ATOM 3839 C CA . LEU B 1 144 ? -3.736 54.131 52.239 1.00 34.73 144 LEU B CA 1
ATOM 3840 C C . LEU B 1 144 ? -3.182 52.742 52.061 1.00 33.51 144 LEU B C 1
ATOM 3841 O O . LEU B 1 144 ? -2.453 52.260 52.919 1.00 32.58 144 LEU B O 1
ATOM 3846 N N . GLU B 1 145 ? -3.496 52.117 50.930 1.00 29.84 145 GLU B N 1
ATOM 3847 C CA . GLU B 1 145 ? -3.038 50.753 50.681 1.00 28.20 145 GLU B CA 1
ATOM 3848 C C . GLU B 1 145 ? -1.538 50.796 50.480 1.00 29.45 145 GLU B C 1
ATOM 3849 O O . GLU B 1 145 ? -0.827 49.907 50.921 1.00 31.29 145 GLU B O 1
ATOM 3855 N N . SER B 1 146 ? -1.053 51.816 49.785 1.00 30.86 146 SER B N 1
ATOM 3856 C CA . SER B 1 146 ? 0.373 51.906 49.500 1.00 32.30 146 SER B CA 1
ATOM 3857 C C . SER B 1 146 ? 1.191 52.064 50.769 1.00 39.30 146 SER B C 1
ATOM 3858 O O . SER B 1 146 ? 2.287 51.526 50.879 1.00 39.00 146 SER B O 1
ATOM 3861 N N . LEU B 1 147 ? 0.655 52.822 51.717 1.00 35.24 147 LEU B N 1
ATOM 3862 C CA . LEU B 1 147 ? 1.378 53.118 52.957 1.00 37.39 147 LEU B CA 1
ATOM 3863 C C . LEU B 1 147 ? 1.307 51.991 54.000 1.00 45.95 147 LEU B C 1
ATOM 3864 O O . LEU B 1 147 ? 1.916 52.106 55.084 1.00 49.16 147 LEU B O 1
ATOM 3869 N N . LYS B 1 148 ? 0.550 50.928 53.704 1.00 43.08 148 LYS B N 1
ATOM 3870 C CA . LYS B 1 148 ? 0.499 49.790 54.628 1.00 48.07 148 LYS B CA 1
ATOM 3871 C C . LYS B 1 148 ? 1.788 48.947 54.580 1.00 54.25 148 LYS B C 1
ATOM 3872 O O . LYS B 1 148 ? 2.136 48.255 55.540 1.00 50.61 148 LYS B O 1
ATOM 3878 N N . SER B 1 149 ? 2.499 49.005 53.462 1.00 58.35 149 SER B N 1
ATOM 3879 C CA . SER B 1 149 ? 3.816 48.387 53.380 1.00 60.21 149 SER B CA 1
ATOM 3880 C C . SER B 1 149 ? 4.729 48.855 54.521 1.00 66.28 149 SER B C 1
ATOM 3881 O O . SER B 1 149 ? 5.015 50.048 54.661 1.00 62.01 149 SER B O 1
ATOM 3884 N N . GLN B 1 150 ? 5.171 47.892 55.331 1.00 67.70 150 GLN B N 1
ATOM 3885 C CA . GLN B 1 150 ? 5.961 48.137 56.541 1.00 67.00 150 GLN B CA 1
ATOM 3886 C C . GLN B 1 150 ? 7.241 48.950 56.333 1.00 67.97 150 GLN B C 1
ATOM 3887 O O . GLN B 1 150 ? 7.717 49.635 57.262 1.00 63.89 150 GLN B O 1
ATOM 3889 N N . GLU B 1 151 ? 7.808 48.870 55.130 1.00 69.43 151 GLU B N 1
ATOM 3890 C CA . GLU B 1 151 ? 8.987 49.678 54.802 1.00 76.79 151 GLU B CA 1
ATOM 3891 C C . GLU B 1 151 ? 8.811 50.502 53.504 1.00 79.68 151 GLU B C 1
ATOM 3892 O O . GLU B 1 151 ? 8.144 50.070 52.556 1.00 82.01 151 GLU B O 1
ATOM 3894 N N . PHE B 1 152 ? 9.391 51.697 53.484 1.00 79.61 152 PHE B N 1
ATOM 3895 C CA . PHE B 1 152 ? 9.356 52.553 52.305 1.00 78.13 152 PHE B CA 1
ATOM 3896 C C . PHE B 1 152 ? 10.781 53.031 52.028 1.00 78.24 152 PHE B C 1
ATOM 3897 O O . PHE B 1 152 ? 11.466 53.508 52.933 1.00 78.34 152 PHE B O 1
ATOM 3905 N N . VAL B 1 153 ? 11.231 52.871 50.785 1.00 79.86 153 VAL B N 1
ATOM 3906 C CA . VAL B 1 153 ? 12.483 53.487 50.334 1.00 81.31 153 VAL B CA 1
ATOM 3907 C C . VAL B 1 153 ? 12.125 54.561 49.327 1.00 78.89 153 VAL B C 1
ATOM 3908 O O . VAL B 1 153 ? 11.123 54.414 48.618 1.00 74.05 153 VAL B O 1
ATOM 3910 N N . TRP B 1 164 ? 7.524 60.638 45.574 1.00 81.82 164 TRP B N 1
ATOM 3911 C CA . TRP B 1 164 ? 6.475 59.632 45.606 1.00 71.60 164 TRP B CA 1
ATOM 3912 C C . TRP B 1 164 ? 5.166 60.149 45.023 1.00 66.05 164 TRP B C 1
ATOM 3913 O O . TRP B 1 164 ? 4.220 59.393 44.858 1.00 64.34 164 TRP B O 1
ATOM 3924 N N . ASN B 1 165 ? 5.059 61.426 44.702 1.00 67.27 165 ASN B N 1
ATOM 3925 C CA . ASN B 1 165 ? 3.823 61.717 44.003 1.00 66.63 165 ASN B CA 1
ATOM 3926 C C . ASN B 1 165 ? 3.861 62.378 42.654 1.00 61.77 165 ASN B C 1
ATOM 3927 O O . ASN B 1 165 ? 3.361 63.484 42.435 1.00 71.82 165 ASN B O 1
ATOM 3932 N N . ASP B 1 166 ? 4.493 61.633 41.760 1.00 57.23 166 ASP B N 1
ATOM 3933 C CA . ASP B 1 166 ? 4.173 61.662 40.348 1.00 61.32 166 ASP B CA 1
ATOM 3934 C C . ASP B 1 166 ? 3.551 60.282 40.078 1.00 56.22 166 ASP B C 1
ATOM 3935 O O . ASP B 1 166 ? 3.086 59.993 38.978 1.00 57.58 166 ASP B O 1
ATOM 3940 N N . GLU B 1 167 ? 3.523 59.456 41.123 1.00 55.31 167 GLU B N 1
ATOM 3941 C CA . GLU B 1 167 ? 3.072 58.080 41.021 1.00 51.44 167 GLU B CA 1
ATOM 3942 C C . GLU B 1 167 ? 1.618 57.988 40.579 1.00 55.44 167 GLU B C 1
ATOM 3943 O O . GLU B 1 167 ? 1.249 57.065 39.849 1.00 54.37 167 GLU B O 1
ATOM 3945 N N . TRP B 1 168 ? 0.786 58.927 41.020 1.00 53.06 168 TRP B N 1
ATOM 3946 C CA . TRP B 1 168 ? -0.633 58.861 40.675 1.00 48.31 168 TRP B CA 1
ATOM 3947 C C . TRP B 1 168 ? -0.856 59.218 39.217 1.00 46.45 168 TRP B C 1
ATOM 3948 O O . TRP B 1 168 ? -1.635 58.554 38.545 1.00 40.14 168 TRP B O 1
ATOM 3959 N N . ASP B 1 169 ? -0.176 60.248 38.710 1.00 42.43 169 ASP B N 1
ATOM 3960 C CA . ASP B 1 169 ? -0.295 60.618 37.289 1.00 47.38 169 ASP B CA 1
ATOM 3961 C C . ASP B 1 169 ? 0.221 59.546 36.315 1.00 44.51 169 ASP B C 1
ATOM 3962 O O . ASP B 1 169 ? -0.282 59.417 35.194 1.00 43.06 169 ASP B O 1
ATOM 3967 N N . ASN B 1 170 ? 1.236 58.796 36.725 1.00 49.09 170 ASN B N 1
ATOM 3968 C CA . ASN B 1 170 ? 1.787 57.750 35.869 1.00 48.61 170 ASN B CA 1
ATOM 3969 C C . ASN B 1 170 ? 0.820 56.559 35.817 1.00 38.38 170 ASN B C 1
ATOM 3970 O O . ASN B 1 170 ? 0.711 55.878 34.805 1.00 45.25 170 ASN B O 1
ATOM 3975 N N . LEU B 1 171 ? 0.126 56.323 36.913 1.00 36.86 171 LEU B N 1
ATOM 3976 C CA . LEU B 1 171 ? -0.891 55.256 36.940 1.00 39.84 171 LEU B CA 1
ATOM 3977 C C . LEU B 1 171 ? -2.021 55.606 35.972 1.00 38.68 171 LEU B C 1
ATOM 3978 O O . LEU B 1 171 ? -2.581 54.744 35.288 1.00 37.36 171 LEU B O 1
ATOM 3983 N N . ILE B 1 172 ? -2.348 56.889 35.906 1.00 36.49 172 ILE B N 1
ATOM 3984 C CA . ILE B 1 172 ? -3.363 57.349 34.975 1.00 35.54 172 ILE B CA 1
ATOM 3985 C C . ILE B 1 172 ? -2.847 57.116 33.558 1.00 43.90 172 ILE B C 1
ATOM 3986 O O . ILE B 1 172 ? -3.599 56.670 32.668 1.00 39.98 172 ILE B O 1
ATOM 3991 N N . LYS B 1 173 ? -1.564 57.423 33.335 1.00 44.05 173 LYS B N 1
ATOM 3992 C CA . LYS B 1 173 ? -1.014 57.333 31.982 1.00 42.65 173 LYS B CA 1
ATOM 3993 C C . LYS B 1 173 ? -0.954 55.884 31.554 1.00 39.95 173 LYS B C 1
ATOM 3994 O O . LYS B 1 173 ? -1.207 55.570 30.390 1.00 44.82 173 LYS B O 1
ATOM 4000 N N A MET B 1 174 ? -0.610 55.011 32.498 0.49 38.26 174 MET B N 1
ATOM 4001 N N B MET B 1 174 ? -0.610 55.004 32.488 0.51 38.22 174 MET B N 1
ATOM 4002 C CA A MET B 1 174 ? -0.588 53.564 32.262 0.49 38.77 174 MET B CA 1
ATOM 4003 C CA B MET B 1 174 ? -0.553 53.570 32.197 0.51 38.74 174 MET B CA 1
ATOM 4004 C C A MET B 1 174 ? -1.866 53.041 31.629 0.49 37.54 174 MET B C 1
ATOM 4005 C C B MET B 1 174 ? -1.869 53.014 31.647 0.51 37.51 174 MET B C 1
ATOM 4006 O O A MET B 1 174 ? -1.835 52.114 30.820 0.49 34.99 174 MET B O 1
ATOM 4007 O O B MET B 1 174 ? -1.861 52.047 30.886 0.51 34.63 174 MET B O 1
ATOM 4016 N N . ALA B 1 175 ? -2.992 53.628 32.017 1.00 38.09 175 ALA B N 1
ATOM 4017 C CA . ALA B 1 175 ? -4.300 53.165 31.541 1.00 32.85 175 ALA B CA 1
ATOM 4018 C C . ALA B 1 175 ? -4.598 53.612 30.118 1.00 35.04 175 ALA B C 1
ATOM 4019 O O . ALA B 1 175 ? -5.586 53.186 29.513 1.00 38.40 175 ALA B O 1
ATOM 4021 N N . SER B 1 176 ? -3.767 54.480 29.564 1.00 35.86 176 SER B N 1
ATOM 4022 C CA . SER B 1 176 ? -4.018 54.925 28.211 1.00 38.78 176 SER B CA 1
ATOM 4023 C C . SER B 1 176 ? -3.720 53.788 27.226 1.00 40.57 176 SER B C 1
ATOM 4024 O O . SER B 1 176 ? -3.255 52.695 27.606 1.00 35.25 176 SER B O 1
ATOM 4027 N N . THR B 1 177 ? -4.013 54.054 25.966 1.00 40.85 177 THR B N 1
ATOM 4028 C CA . THR B 1 177 ? -3.835 53.093 24.900 1.00 45.64 177 THR B CA 1
ATOM 4029 C C . THR B 1 177 ? -2.507 53.337 24.165 1.00 47.81 177 THR B C 1
ATOM 4030 O O . THR B 1 177 ? -2.198 52.652 23.194 1.00 52.79 177 THR B O 1
ATOM 4034 N N . ASP B 1 178 ? -1.731 54.306 24.644 1.00 47.96 178 ASP B N 1
ATOM 4035 C CA . ASP B 1 178 ? -0.403 54.613 24.104 1.00 53.04 178 ASP B CA 1
ATOM 4036 C C . ASP B 1 178 ? 0.589 53.426 24.110 1.00 55.63 178 ASP B C 1
ATOM 4037 O O . ASP B 1 178 ? 0.583 52.592 25.027 1.00 48.69 178 ASP B O 1
ATOM 4042 N N . THR B 1 179 ? 1.437 53.359 23.080 1.00 59.03 179 THR B N 1
ATOM 4043 C CA . THR B 1 179 ? 2.562 52.419 23.066 1.00 58.12 179 THR B CA 1
ATOM 4044 C C . THR B 1 179 ? 3.465 52.711 24.263 1.00 56.62 179 THR B C 1
ATOM 4045 O O . THR B 1 179 ? 3.685 53.883 24.595 1.00 55.85 179 THR B O 1
ATOM 4047 N N . PRO B 1 180 ? 3.957 51.656 24.939 1.00 54.72 180 PRO B N 1
ATOM 4048 C CA . PRO B 1 180 ? 5.044 51.805 25.914 1.00 55.75 180 PRO B CA 1
ATOM 4049 C C . PRO B 1 180 ? 6.358 52.112 25.200 1.00 58.54 180 PRO B C 1
ATOM 4050 O O . PRO B 1 180 ? 6.504 51.652 24.066 1.00 59.24 180 PRO B O 1
ATOM 4054 N N . GLY B 1 185 ? 8.795 45.890 25.292 1.00 70.40 185 GLY B N 1
ATOM 4055 C CA . GLY B 1 185 ? 7.457 46.197 25.760 1.00 67.56 185 GLY B CA 1
ATOM 4056 C C . GLY B 1 185 ? 6.372 45.599 24.883 1.00 66.50 185 GLY B C 1
ATOM 4057 O O . GLY B 1 185 ? 6.581 45.337 23.692 1.00 72.54 185 GLY B O 1
ATOM 4058 N N . LEU B 1 186 ? 5.206 45.384 25.485 1.00 60.98 186 LEU B N 1
ATOM 4059 C CA . LEU B 1 186 ? 4.038 44.874 24.783 1.00 51.60 186 LEU B CA 1
ATOM 4060 C C . LEU B 1 186 ? 3.326 46.055 24.130 1.00 51.21 186 LEU B C 1
ATOM 4061 O O . LEU B 1 186 ? 3.785 47.199 24.216 1.00 54.84 186 LEU B O 1
ATOM 4066 N N . GLN B 1 187 ? 2.198 45.795 23.485 1.00 46.76 187 GLN B N 1
ATOM 4067 C CA . GLN B 1 187 ? 1.527 46.849 22.721 1.00 47.95 187 GLN B CA 1
ATOM 4068 C C . GLN B 1 187 ? 0.898 47.925 23.631 1.00 44.11 187 GLN B C 1
ATOM 4069 O O . GLN B 1 187 ? 0.748 49.088 23.233 1.00 43.64 187 GLN B O 1
ATOM 4075 N N . TYR B 1 188 ? 0.551 47.527 24.849 1.00 39.50 188 TYR B N 1
ATOM 4076 C CA . TYR B 1 188 ? -0.069 48.422 25.813 1.00 38.35 188 TYR B CA 1
ATOM 4077 C C . TYR B 1 188 ? 0.681 48.327 27.115 1.00 39.51 188 TYR B C 1
ATOM 4078 O O . TYR B 1 188 ? 1.279 47.284 27.409 1.00 40.00 188 TYR B O 1
ATOM 4087 N N . ASN B 1 189 ? 0.645 49.389 27.920 1.00 39.05 189 ASN B N 1
ATOM 4088 C CA . ASN B 1 189 ? 1.132 49.273 29.297 1.00 38.04 189 ASN B CA 1
ATOM 4089 C C . ASN B 1 189 ? 0.379 48.241 30.120 1.00 38.92 189 ASN B C 1
ATOM 4090 O O . ASN B 1 189 ? -0.842 48.168 30.059 1.00 39.95 189 ASN B O 1
ATOM 4095 N N . SER B 1 190 ? 1.111 47.462 30.911 1.00 39.29 190 SER B N 1
ATOM 4096 C CA . SER B 1 190 ? 0.508 46.505 31.847 1.00 40.24 190 SER B CA 1
ATOM 4097 C C . SER B 1 190 ? -0.260 47.259 32.939 1.00 38.78 190 SER B C 1
ATOM 4098 O O . SER B 1 190 ? 0.135 48.384 33.299 1.00 47.58 190 SER B O 1
ATOM 4101 N N . LEU B 1 191 ? -1.343 46.673 33.447 1.00 30.35 191 LEU B N 1
ATOM 4102 C CA . LEU B 1 191 ? -2.158 47.326 34.488 1.00 35.87 191 LEU B CA 1
ATOM 4103 C C . LEU B 1 191 ? -1.971 46.738 35.895 1.00 40.41 191 LEU B C 1
ATOM 4104 O O . LEU B 1 191 ? -1.481 45.612 36.063 1.00 42.41 191 LEU B O 1
ATOM 4109 N N . GLU B 1 192 ? -2.392 47.492 36.911 1.00 34.15 192 GLU B N 1
ATOM 4110 C CA . GLU B 1 192 ? -2.130 47.101 38.303 1.00 28.70 192 GLU B CA 1
ATOM 4111 C C . GLU B 1 192 ? -3.358 47.125 39.166 1.00 27.94 192 GLU B C 1
ATOM 4112 O O . GLU B 1 192 ? -4.466 47.352 38.669 1.00 23.33 192 GLU B O 1
ATOM 4118 N N . GLU B 1 193 ? -3.153 46.976 40.479 1.00 24.54 193 GLU B N 1
ATOM 4119 C CA . GLU B 1 193 ? -4.279 46.741 41.400 1.00 23.18 193 GLU B CA 1
ATOM 4120 C C . GLU B 1 193 ? -5.317 47.865 41.317 1.00 20.86 193 GLU B C 1
ATOM 4121 O O . GLU B 1 193 ? -6.530 47.604 41.250 1.00 22.71 193 GLU B O 1
ATOM 4127 N N . ILE B 1 194 ? -4.856 49.110 41.316 1.00 22.43 194 ILE B N 1
ATOM 4128 C CA . ILE B 1 194 ? -5.817 50.212 41.376 1.00 22.99 194 ILE B CA 1
ATOM 4129 C C . ILE B 1 194 ? -6.704 50.175 40.118 1.00 25.68 194 ILE B C 1
ATOM 4130 O O . ILE B 1 194 ? -7.876 50.575 40.150 1.00 23.72 194 ILE B O 1
ATOM 4135 N N . HIS B 1 195 ? -6.156 49.676 39.018 1.00 28.94 195 HIS B N 1
ATOM 4136 C CA . HIS B 1 195 ? -6.902 49.672 37.767 1.00 22.40 195 HIS B CA 1
ATOM 4137 C C . HIS B 1 195 ? -8.000 48.609 37.859 1.00 20.95 195 HIS B C 1
ATOM 4138 O O . HIS B 1 195 ? -9.107 48.788 37.334 1.00 20.62 195 HIS B O 1
ATOM 4145 N N . ILE B 1 196 ? -7.700 47.510 38.545 1.00 19.67 196 ILE B N 1
ATOM 4146 C CA . ILE B 1 196 ? -8.739 46.517 38.806 1.00 18.28 196 ILE B CA 1
ATOM 4147 C C . ILE B 1 196 ? -9.889 47.095 39.629 1.00 19.02 196 ILE B C 1
ATOM 4148 O O . ILE B 1 196 ? -11.059 46.888 39.313 1.00 19.24 196 ILE B O 1
ATOM 4153 N N . PHE B 1 197 ? -9.553 47.868 40.663 1.00 20.56 197 PHE B N 1
ATOM 4154 C CA . PHE B 1 197 ? -10.551 48.408 41.548 1.00 21.08 197 PHE B CA 1
ATOM 4155 C C . PHE B 1 197 ? -11.418 49.394 40.752 1.00 22.93 197 PHE B C 1
ATOM 4156 O O . PHE B 1 197 ? -12.659 49.424 40.873 1.00 23.21 197 PHE B O 1
ATOM 4164 N N . VAL B 1 198 ? -10.791 50.231 39.948 1.00 20.98 198 VAL B N 1
ATOM 4165 C CA . VAL B 1 198 ? -11.620 51.191 39.176 1.00 21.99 198 VAL B CA 1
ATOM 4166 C C . VAL B 1 198 ? -12.526 50.416 38.217 1.00 21.19 198 VAL B C 1
ATOM 4167 O O . VAL B 1 198 ? -13.733 50.694 38.101 1.00 22.65 198 VAL B O 1
ATOM 4171 N N . LEU B 1 199 ? -11.951 49.411 37.560 1.00 21.29 199 LEU B N 1
ATOM 4172 C CA . LEU B 1 199 ? -12.727 48.564 36.645 1.00 19.79 199 LEU B CA 1
ATOM 4173 C C . LEU B 1 199 ? -13.958 47.925 37.285 1.00 24.25 199 LEU B C 1
ATOM 4174 O O . LEU B 1 199 ? -15.028 47.980 36.691 1.00 20.06 199 LEU B O 1
ATOM 4179 N N . CYS B 1 200 ? -13.830 47.336 38.495 1.00 19.57 200 CYS B N 1
ATOM 4180 C CA . CYS B 1 200 ? -14.997 46.720 39.146 1.00 20.39 200 CYS B CA 1
ATOM 4181 C C . CYS B 1 200 ? -16.075 47.758 39.448 1.00 20.54 200 CYS B C 1
ATOM 4182 O O . CYS B 1 200 ? -17.264 47.433 39.452 1.00 19.76 200 CYS B O 1
ATOM 4185 N N . ASN B 1 201 ? -15.685 49.011 39.678 1.00 21.98 201 ASN B N 1
ATOM 4186 C CA . ASN B 1 201 ? -16.702 50.042 39.859 1.00 20.79 201 ASN B CA 1
ATOM 4187 C C . ASN B 1 201 ? -17.335 50.510 38.542 1.00 22.10 201 ASN B C 1
ATOM 4188 O O . ASN B 1 201 ? -18.452 51.033 38.527 1.00 23.99 201 ASN B O 1
ATOM 4193 N N . ILE B 1 202 ? -16.641 50.335 37.439 1.00 23.71 202 ILE B N 1
ATOM 4194 C CA . ILE B 1 202 ? -17.265 50.655 36.120 1.00 28.05 202 ILE B CA 1
ATOM 4195 C C . ILE B 1 202 ? -18.274 49.562 35.790 1.00 21.74 202 ILE B C 1
ATOM 4196 O O . ILE B 1 202 ? -19.324 49.818 35.232 1.00 22.61 202 ILE B O 1
ATOM 4201 N N . LEU B 1 203 ? -17.941 48.334 36.150 1.00 20.35 203 LEU B N 1
ATOM 4202 C CA . LEU B 1 203 ? -18.838 47.186 35.982 1.00 19.75 203 LEU B CA 1
ATOM 4203 C C . LEU B 1 203 ? -19.904 47.027 37.067 1.00 27.51 203 LEU B C 1
ATOM 4204 O O . LEU B 1 203 ? -20.821 46.263 36.884 1.00 19.62 203 LEU B O 1
ATOM 4209 N N . ARG B 1 204 ? -19.804 47.737 38.192 1.00 20.48 204 ARG B N 1
ATOM 4210 C CA . ARG B 1 204 ? -20.724 47.449 39.300 1.00 20.95 204 ARG B CA 1
ATOM 4211 C C . ARG B 1 204 ? -20.747 45.938 39.565 1.00 19.50 204 ARG B C 1
ATOM 4212 O O . ARG B 1 204 ? -21.807 45.336 39.775 1.00 21.55 204 ARG B O 1
ATOM 4220 N N . ARG B 1 205 ? -19.565 45.345 39.582 1.00 17.57 205 ARG B N 1
ATOM 4221 C CA . ARG B 1 205 ? -19.460 43.897 39.826 1.00 16.45 205 ARG B CA 1
ATOM 4222 C C . ARG B 1 205 ? -18.114 43.521 40.444 1.00 15.53 205 ARG B C 1
ATOM 4223 O O . ARG B 1 205 ? -17.061 43.897 39.936 1.00 17.39 205 ARG B O 1
ATOM 4231 N N . PRO B 1 206 ? -18.125 42.708 41.532 1.00 17.93 206 PRO B N 1
ATOM 4232 C CA . PRO B 1 206 ? -16.835 42.365 42.143 1.00 17.30 206 PRO B CA 1
ATOM 4233 C C . PRO B 1 206 ? -15.927 41.595 41.220 1.00 18.15 206 PRO B C 1
ATOM 4234 O O . PRO B 1 206 ? -16.387 40.819 40.355 1.00 16.61 206 PRO B O 1
ATOM 4238 N N . ILE B 1 207 ? -14.618 41.761 41.415 1.00 15.68 207 ILE B N 1
ATOM 4239 C CA . ILE B 1 207 ? -13.635 40.958 40.682 1.00 14.74 207 ILE B CA 1
ATOM 4240 C C . ILE B 1 207 ? -12.808 40.244 41.727 1.00 18.90 207 ILE B C 1
ATOM 4241 O O . ILE B 1 207 ? -12.350 40.887 42.684 1.00 17.71 207 ILE B O 1
ATOM 4246 N N . ILE B 1 208 ? -12.570 38.940 41.526 1.00 15.92 208 ILE B N 1
ATOM 4247 C CA . ILE B 1 208 ? -11.742 38.133 42.459 1.00 15.03 208 ILE B CA 1
ATOM 4248 C C . ILE B 1 208 ? -10.581 37.609 41.654 1.00 15.65 208 ILE B C 1
ATOM 4249 O O . ILE B 1 208 ? -10.813 37.008 40.595 1.00 15.92 208 ILE B O 1
ATOM 4254 N N . VAL B 1 209 ? -9.336 37.843 42.096 1.00 14.57 209 VAL B N 1
ATOM 4255 C CA . VAL B 1 209 ? -8.163 37.399 41.344 1.00 15.22 209 VAL B CA 1
ATOM 4256 C C . VAL B 1 209 ? -7.435 36.344 42.128 1.00 14.97 209 VAL B C 1
ATOM 4257 O O . VAL B 1 209 ? -7.157 36.556 43.320 1.00 16.09 209 VAL B O 1
ATOM 4261 N N . ILE B 1 210 ? -7.253 35.182 41.509 1.00 16.61 210 ILE B N 1
ATOM 4262 C CA A ILE B 1 210 ? -6.539 34.082 42.135 0.45 18.39 210 ILE B CA 1
ATOM 4263 C CA B ILE B 1 210 ? -6.538 34.057 42.115 0.55 18.37 210 ILE B CA 1
ATOM 4264 C C . ILE B 1 210 ? -5.112 34.127 41.629 1.00 20.89 210 ILE B C 1
ATOM 4265 O O . ILE B 1 210 ? -4.858 34.116 40.409 1.00 19.90 210 ILE B O 1
ATOM 4274 N N . SER B 1 211 ? -4.163 34.233 42.560 1.00 20.13 211 SER B N 1
ATOM 4275 C CA . SER B 1 211 ? -2.788 34.241 42.153 1.00 22.84 211 SER B CA 1
ATOM 4276 C C . SER B 1 211 ? -1.931 33.730 43.321 1.00 29.63 211 SER B C 1
ATOM 4277 O O . SER B 1 211 ? -2.423 33.529 44.428 1.00 30.98 211 SER B O 1
ATOM 4280 N N . ASP B 1 212 ? -0.645 33.604 43.085 1.00 31.06 212 ASP B N 1
ATOM 4281 C CA . ASP B 1 212 ? 0.262 33.205 44.168 1.00 36.81 212 ASP B CA 1
ATOM 4282 C C . ASP B 1 212 ? 0.824 34.386 44.957 1.00 46.35 212 ASP B C 1
ATOM 4283 O O . ASP B 1 212 ? 0.119 35.039 45.728 1.00 51.45 212 ASP B O 1
ATOM 4288 N N . LEU B 1 227 ? 3.918 43.423 42.623 1.00 48.93 227 LEU B N 1
ATOM 4289 C CA . LEU B 1 227 ? 2.446 43.419 42.518 1.00 43.88 227 LEU B CA 1
ATOM 4290 C C . LEU B 1 227 ? 1.757 42.340 43.397 1.00 41.68 227 LEU B C 1
ATOM 4291 O O . LEU B 1 227 ? 1.979 41.144 43.200 1.00 52.12 227 LEU B O 1
ATOM 4296 N N . LYS B 1 228 ? 0.944 42.784 44.364 1.00 37.42 228 LYS B N 1
ATOM 4297 C CA . LYS B 1 228 ? 0.079 41.914 45.178 1.00 30.21 228 LYS B CA 1
ATOM 4298 C C . LYS B 1 228 ? -1.330 41.963 44.595 1.00 28.24 228 LYS B C 1
ATOM 4299 O O . LYS B 1 228 ? -2.273 42.442 45.246 1.00 25.20 228 LYS B O 1
ATOM 4301 N N . VAL B 1 229 ? -1.475 41.484 43.369 1.00 25.29 229 VAL B N 1
ATOM 4302 C CA . VAL B 1 229 ? -2.729 41.609 42.650 1.00 24.80 229 VAL B CA 1
ATOM 4303 C C . VAL B 1 229 ? -3.823 40.649 43.135 1.00 24.09 229 VAL B C 1
ATOM 4304 O O . VAL B 1 229 ? -5.042 40.922 43.017 1.00 23.96 229 VAL B O 1
ATOM 4308 N N . GLY B 1 230 ? -3.422 39.499 43.654 1.00 21.11 230 GLY B N 1
ATOM 4309 C CA . GLY B 1 230 ? -4.427 38.558 44.151 1.00 19.46 230 GLY B CA 1
ATOM 4310 C C . GLY B 1 230 ? -5.367 39.180 45.182 1.00 22.20 230 GLY B C 1
ATOM 4311 O O . GLY B 1 230 ? -4.955 40.039 45.994 1.00 22.95 230 GLY B O 1
ATOM 4312 N N . GLY B 1 231 ? -6.624 38.739 45.170 1.00 16.04 231 GLY B N 1
ATOM 4313 C CA . GLY B 1 231 ? -7.611 39.095 46.177 1.00 16.07 231 GLY B CA 1
ATOM 4314 C C . GLY B 1 231 ? -8.925 39.645 45.641 1.00 16.38 231 GLY B C 1
ATOM 4315 O O . GLY B 1 231 ? -9.297 39.396 44.463 1.00 18.76 231 GLY B O 1
ATOM 4316 N N . ILE B 1 232 ? -9.656 40.359 46.501 1.00 15.77 232 ILE B N 1
ATOM 4317 C CA . ILE B 1 232 ? -11.049 40.700 46.234 1.00 15.47 232 ILE B CA 1
ATOM 4318 C C . ILE B 1 232 ? -11.188 42.220 46.023 1.00 16.90 232 ILE B C 1
ATOM 4319 O O . ILE B 1 232 ? -10.728 43.051 46.841 1.00 20.94 232 ILE B O 1
ATOM 4324 N N . TYR B 1 233 ? -11.857 42.571 44.927 1.00 14.81 233 TYR B N 1
ATOM 4325 C CA . TYR B 1 233 ? -12.057 43.989 44.565 1.00 17.06 233 TYR B CA 1
ATOM 4326 C C . TYR B 1 233 ? -13.570 44.256 44.542 1.00 19.92 233 TYR B C 1
ATOM 4327 O O . TYR B 1 233 ? -14.257 43.666 43.736 1.00 17.26 233 TYR B O 1
ATOM 4336 N N . LEU B 1 234 ? -14.066 45.118 45.441 1.00 19.99 234 LEU B N 1
ATOM 4337 C CA . LEU B 1 234 ? -15.511 45.358 45.568 1.00 20.77 234 LEU B CA 1
ATOM 4338 C C . LEU B 1 234 ? -15.879 46.735 45.009 1.00 18.29 234 LEU B C 1
ATOM 4339 O O . LEU B 1 234 ? -15.156 47.720 45.182 1.00 21.85 234 LEU B O 1
ATOM 4344 N N . PRO B 1 235 ? -17.049 46.829 44.378 1.00 18.46 235 PRO B N 1
ATOM 4345 C CA . PRO B 1 235 ? -17.452 48.113 43.770 1.00 19.10 235 PRO B CA 1
ATOM 4346 C C . PRO B 1 235 ? -17.975 49.104 44.803 1.00 22.15 235 PRO B C 1
ATOM 4347 O O . PRO B 1 235 ? -19.125 49.541 44.794 1.00 24.34 235 PRO B O 1
ATOM 4351 N N . LEU B 1 236 ? -17.103 49.489 45.702 1.00 20.89 236 LEU B N 1
ATOM 4352 C CA . LEU B 1 236 ? -17.586 50.249 46.875 1.00 22.34 236 LEU B CA 1
ATOM 4353 C C . LEU B 1 236 ? -18.050 51.666 46.598 1.00 25.35 236 LEU B C 1
ATOM 4354 O O . LEU B 1 236 ? -18.558 52.330 47.496 1.00 25.86 236 LEU B O 1
ATOM 4359 N N . HIS B 1 237 ? -17.897 52.155 45.383 1.00 28.96 237 HIS B N 1
ATOM 4360 C CA . HIS B 1 237 ? -18.460 53.476 45.080 1.00 26.14 237 HIS B CA 1
ATOM 4361 C C . HIS B 1 237 ? -19.949 53.392 44.794 1.00 32.17 237 HIS B C 1
ATOM 4362 O O . HIS B 1 237 ? -20.566 54.411 44.526 1.00 31.96 237 HIS B O 1
ATOM 4369 N N . TRP B 1 238 ? -20.519 52.188 44.911 1.00 25.37 238 TRP B N 1
ATOM 4370 C CA . TRP B 1 238 ? -21.937 51.914 44.686 1.00 28.92 238 TRP B CA 1
ATOM 4371 C C . TRP B 1 238 ? -22.550 51.165 45.856 1.00 25.74 238 TRP B C 1
ATOM 4372 O O . TRP B 1 238 ? -21.888 50.309 46.472 1.00 24.47 238 TRP B O 1
ATOM 4383 N N . PRO B 1 239 ? -23.813 51.461 46.185 1.00 31.13 239 PRO B N 1
ATOM 4384 C CA . PRO B 1 239 ? -24.426 50.606 47.212 1.00 29.42 239 PRO B CA 1
ATOM 4385 C C . PRO B 1 239 ? -24.573 49.214 46.615 1.00 26.27 239 PRO B C 1
ATOM 4386 O O . PRO B 1 239 ? -24.819 49.069 45.397 1.00 28.11 239 PRO B O 1
ATOM 4390 N N . ALA B 1 240 ? -24.446 48.199 47.456 1.00 24.56 240 ALA B N 1
ATOM 4391 C CA . ALA B 1 240 ? -24.520 46.820 46.965 1.00 35.39 240 ALA B CA 1
ATOM 4392 C C . ALA B 1 240 ? -25.827 46.536 46.188 1.00 29.42 240 ALA B C 1
ATOM 4393 O O . ALA B 1 240 ? -25.817 45.798 45.188 1.00 27.72 240 ALA B O 1
ATOM 4395 N N . GLN B 1 241 ? -26.926 47.187 46.596 1.00 26.25 241 GLN B N 1
ATOM 4396 C CA . GLN B 1 241 ? -28.206 47.007 45.901 1.00 28.80 241 GLN B CA 1
ATOM 4397 C C . GLN B 1 241 ? -28.177 47.426 44.443 1.00 30.75 241 GLN B C 1
ATOM 4398 O O . GLN B 1 241 ? -29.055 47.049 43.693 1.00 30.84 241 GLN B O 1
ATOM 4404 N N . GLU B 1 242 ? -27.187 48.217 44.036 1.00 28.19 242 GLU B N 1
ATOM 4405 C CA . GLU B 1 242 ? -27.071 48.582 42.626 1.00 31.44 242 GLU B CA 1
ATOM 4406 C C . GLU B 1 242 ? -26.017 47.790 41.842 1.00 27.97 242 GLU B C 1
ATOM 4407 O O . GLU B 1 242 ? -25.711 48.095 40.686 1.00 28.99 242 GLU B O 1
ATOM 4413 N N . CYS B 1 243 ? -25.487 46.755 42.480 1.00 24.41 243 CYS B N 1
ATOM 4414 C CA . CYS B 1 243 ? -24.406 45.953 41.902 1.00 26.86 243 CYS B CA 1
ATOM 4415 C C . CYS B 1 243 ? -24.825 44.518 41.600 1.00 28.13 243 CYS B C 1
ATOM 4416 O O . CYS B 1 243 ? -25.766 44.029 42.186 1.00 27.22 243 CYS B O 1
ATOM 4419 N N . TYR B 1 244 ? -24.116 43.843 40.700 1.00 25.36 244 TYR B N 1
ATOM 4420 C CA . TYR B 1 244 ? -24.392 42.439 40.441 1.00 22.15 244 TYR B CA 1
ATOM 4421 C C . TYR B 1 244 ? -23.618 41.641 41.488 1.00 25.40 244 TYR B C 1
ATOM 4422 O O . TYR B 1 244 ? -22.454 41.915 41.741 1.00 23.35 244 TYR B O 1
ATOM 4431 N N . ARG B 1 245 ? -24.251 40.674 42.132 1.00 22.06 245 ARG B N 1
ATOM 4432 C CA . ARG B 1 245 ? -23.571 40.100 43.294 1.00 20.78 245 ARG B CA 1
ATOM 4433 C C . ARG B 1 245 ? -22.859 38.758 43.052 1.00 21.90 245 ARG B C 1
ATOM 4434 O O . ARG B 1 245 ? -22.426 38.108 43.997 1.00 26.29 245 ARG B O 1
ATOM 4442 N N . TYR B 1 246 ? -22.680 38.359 41.786 1.00 18.87 246 TYR B N 1
ATOM 4443 C CA . TYR B 1 246 ? -21.750 37.277 41.495 1.00 14.41 246 TYR B CA 1
ATOM 4444 C C . TYR B 1 246 ? -20.457 37.869 40.956 1.00 18.37 246 TYR B C 1
ATOM 4445 O O . TYR B 1 246 ? -20.482 38.838 40.180 1.00 18.70 246 TYR B O 1
ATOM 4454 N N . PRO B 1 247 ? -19.315 37.298 41.325 1.00 18.00 247 PRO B N 1
ATOM 4455 C CA . PRO B 1 247 ? -18.052 37.926 40.918 1.00 15.38 247 PRO B CA 1
ATOM 4456 C C . PRO B 1 247 ? -17.660 37.552 39.478 1.00 19.23 247 PRO B C 1
ATOM 4457 O O . PRO B 1 247 ? -18.126 36.559 38.946 1.00 18.19 247 PRO B O 1
ATOM 4461 N N . ILE B 1 248 ? -16.747 38.333 38.913 1.00 18.72 248 ILE B N 1
ATOM 4462 C CA . ILE B 1 248 ? -15.867 37.920 37.822 1.00 18.24 248 ILE B CA 1
ATOM 4463 C C . ILE B 1 248 ? -14.642 37.275 38.489 1.00 18.61 248 ILE B C 1
ATOM 4464 O O . ILE B 1 248 ? -14.083 37.860 39.421 1.00 16.32 248 ILE B O 1
ATOM 4469 N N . VAL B 1 249 ? -14.201 36.107 38.020 1.00 14.97 249 VAL B N 1
ATOM 4470 C CA . VAL B 1 249 ? -13.025 35.444 38.613 1.00 18.74 249 VAL B CA 1
ATOM 4471 C C . VAL B 1 249 ? -11.894 35.383 37.594 1.00 18.61 249 VAL B C 1
ATOM 4472 O O . VAL B 1 249 ? -12.084 34.837 36.511 1.00 16.51 249 VAL B O 1
ATOM 4476 N N . LEU B 1 250 ? -10.712 35.918 37.945 1.00 17.55 250 LEU B N 1
ATOM 4477 C CA . LEU B 1 250 ? -9.569 35.949 37.027 1.00 13.66 250 LEU B CA 1
ATOM 4478 C C . LEU B 1 250 ? -8.409 35.195 37.643 1.00 17.78 250 LEU B C 1
ATOM 4479 O O . LEU B 1 250 ? -8.323 35.146 38.858 1.00 19.08 250 LEU B O 1
ATOM 4484 N N . GLY B 1 251 ? -7.515 34.627 36.830 1.00 15.41 251 GLY B N 1
ATOM 4485 C CA . GLY B 1 251 ? -6.273 34.091 37.384 1.00 18.47 251 GLY B CA 1
ATOM 4486 C C . GLY B 1 251 ? -5.131 35.027 36.989 1.00 22.16 251 GLY B C 1
ATOM 4487 O O . GLY B 1 251 ? -5.239 35.699 35.993 1.00 20.97 251 GLY B O 1
ATOM 4488 N N . TYR B 1 252 ? -4.039 35.068 37.754 1.00 19.54 252 TYR B N 1
ATOM 4489 C CA . TYR B 1 252 ? -2.930 35.962 37.395 1.00 18.07 252 TYR B CA 1
ATOM 4490 C C . TYR B 1 252 ? -1.626 35.264 37.725 1.00 24.20 252 TYR B C 1
ATOM 4491 O O . TYR B 1 252 ? -1.444 34.772 38.848 1.00 21.10 252 TYR B O 1
ATOM 4500 N N . ASP B 1 253 ? -0.740 35.237 36.751 1.00 23.70 253 ASP B N 1
ATOM 4501 C CA . ASP B 1 253 ? 0.613 34.727 36.946 1.00 24.85 253 ASP B CA 1
ATOM 4502 C C . ASP B 1 253 ? 1.512 35.330 35.866 1.00 38.92 253 ASP B C 1
ATOM 4503 O O . ASP B 1 253 ? 1.137 35.375 34.683 1.00 35.75 253 ASP B O 1
ATOM 4508 N N . SER B 1 254 ? 2.698 35.789 36.288 1.00 45.14 254 SER B N 1
ATOM 4509 C CA . SER B 1 254 ? 3.718 36.367 35.398 1.00 40.86 254 SER B CA 1
ATOM 4510 C C . SER B 1 254 ? 3.196 37.491 34.540 1.00 39.63 254 SER B C 1
ATOM 4511 O O . SER B 1 254 ? 3.337 37.463 33.318 1.00 41.55 254 SER B O 1
ATOM 4514 N N . HIS B 1 255 ? 2.603 38.482 35.179 1.00 34.68 255 HIS B N 1
ATOM 4515 C CA . HIS B 1 255 ? 2.075 39.648 34.468 1.00 43.14 255 HIS B CA 1
ATOM 4516 C C . HIS B 1 255 ? 0.961 39.315 33.490 1.00 42.25 255 HIS B C 1
ATOM 4517 O O . HIS B 1 255 ? 0.650 40.123 32.614 1.00 36.92 255 HIS B O 1
ATOM 4524 N N . HIS B 1 256 ? 0.334 38.145 33.637 1.00 34.01 256 HIS B N 1
ATOM 4525 C CA . HIS B 1 256 ? -0.711 37.789 32.666 1.00 27.97 256 HIS B CA 1
ATOM 4526 C C . HIS B 1 256 ? -2.015 37.450 33.357 1.00 26.45 256 HIS B C 1
ATOM 4527 O O . HIS B 1 256 ? -2.000 36.636 34.292 1.00 23.70 256 HIS B O 1
ATOM 4534 N N . PHE B 1 257 ? -3.131 38.068 32.931 1.00 22.49 257 PHE B N 1
ATOM 4535 C CA . PHE B 1 257 ? -4.451 37.708 33.455 1.00 22.60 257 PHE B CA 1
ATOM 4536 C C . PHE B 1 257 ? -5.178 36.760 32.491 1.00 22.51 257 PHE B C 1
ATOM 4537 O O . PHE B 1 257 ? -4.999 36.861 31.259 1.00 23.01 257 PHE B O 1
ATOM 4545 N N . VAL B 1 258 ? -5.970 35.841 33.050 1.00 21.28 258 VAL B N 1
ATOM 4546 C CA . VAL B 1 258 ? -6.862 34.950 32.269 1.00 22.65 258 VAL B CA 1
ATOM 4547 C C . VAL B 1 258 ? -8.198 34.884 32.980 1.00 22.61 258 VAL B C 1
ATOM 4548 O O . VAL B 1 258 ? -8.266 35.066 34.205 1.00 21.31 258 VAL B O 1
ATOM 4552 N N . PRO B 1 259 ? -9.303 34.658 32.239 1.00 22.32 259 PRO B N 1
ATOM 4553 C CA . PRO B 1 259 ? -10.522 34.384 33.025 1.00 19.85 259 PRO B CA 1
ATOM 4554 C C . PRO B 1 259 ? -10.539 32.948 33.594 1.00 18.46 259 PRO B C 1
ATOM 4555 O O . PRO B 1 259 ? -10.040 32.019 32.945 1.00 17.12 259 PRO B O 1
ATOM 4559 N N . LEU B 1 260 ? -11.117 32.733 34.785 1.00 20.60 260 LEU B N 1
ATOM 4560 C CA . LEU B 1 260 ? -11.248 31.371 35.358 1.00 17.96 260 LEU B CA 1
ATOM 4561 C C . LEU B 1 260 ? -12.722 31.013 35.385 1.00 23.32 260 LEU B C 1
ATOM 4562 O O . LEU B 1 260 ? -13.497 31.402 36.306 1.00 15.66 260 LEU B O 1
ATOM 4567 N N . VAL B 1 261 ? -13.166 30.309 34.336 1.00 23.16 261 VAL B N 1
ATOM 4568 C CA . VAL B 1 261 ? -14.593 30.116 34.210 1.00 20.60 261 VAL B CA 1
ATOM 4569 C C . VAL B 1 261 ? -14.972 28.811 34.724 1.00 18.37 261 VAL B C 1
ATOM 4570 O O . VAL B 1 261 ? -14.203 27.817 34.736 1.00 20.06 261 VAL B O 1
ATOM 4574 N N . THR B 1 262 ? -16.225 28.774 35.135 1.00 19.95 262 THR B N 1
ATOM 4575 C CA . THR B 1 262 ? -16.777 27.501 35.549 1.00 19.50 262 THR B CA 1
ATOM 4576 C C . THR B 1 262 ? -16.963 26.525 34.449 1.00 27.59 262 THR B C 1
ATOM 4577 O O . THR B 1 262 ? -17.336 26.815 33.291 1.00 19.35 262 THR B O 1
ATOM 4581 N N . LEU B 1 263 ? -16.658 25.305 34.786 1.00 34.00 263 LEU B N 1
ATOM 4582 C CA . LEU B 1 263 ? -16.808 24.271 33.826 1.00 43.32 263 LEU B CA 1
ATOM 4583 C C . LEU B 1 263 ? -18.239 23.824 33.990 1.00 48.40 263 LEU B C 1
ATOM 4584 O O . LEU B 1 263 ? -18.680 23.630 35.113 1.00 52.45 263 LEU B O 1
ATOM 4589 N N . LYS B 1 264 ? -18.976 23.661 32.891 1.00 39.40 264 LYS B N 1
ATOM 4590 C CA . LYS B 1 264 ? -20.409 23.400 33.016 1.00 50.80 264 LYS B CA 1
ATOM 4591 C C . LYS B 1 264 ? -20.675 21.959 33.469 1.00 62.51 264 LYS B C 1
ATOM 4592 O O . LYS B 1 264 ? -19.711 21.236 33.800 1.00 59.49 264 LYS B O 1
ATOM 4594 N N . ASP B 1 265 ? -21.964 21.570 33.473 1.00 56.80 265 ASP B N 1
ATOM 4595 C CA . ASP B 1 265 ? -22.508 20.372 34.176 1.00 58.85 265 ASP B CA 1
ATOM 4596 C C . ASP B 1 265 ? -21.570 19.625 35.136 1.00 59.27 265 ASP B C 1
ATOM 4597 O O . ASP B 1 265 ? -20.988 20.222 36.065 1.00 57.79 265 ASP B O 1
ATOM 4599 N N . GLY B 1 267 ? -20.228 17.633 38.148 1.00 63.95 267 GLY B N 1
ATOM 4600 C CA . GLY B 1 267 ? -21.083 16.808 38.994 1.00 48.76 267 GLY B CA 1
ATOM 4601 C C . GLY B 1 267 ? -21.834 17.597 40.053 1.00 38.89 267 GLY B C 1
ATOM 4602 O O . GLY B 1 267 ? -22.374 18.681 39.786 1.00 39.81 267 GLY B O 1
ATOM 4603 N N . PRO B 1 268 ? -21.840 17.083 41.288 1.00 32.68 268 PRO B N 1
ATOM 4604 C CA . PRO B 1 268 ? -22.676 17.736 42.287 1.00 30.99 268 PRO B CA 1
ATOM 4605 C C . PRO B 1 268 ? -21.931 18.774 43.128 1.00 26.29 268 PRO B C 1
ATOM 4606 O O . PRO B 1 268 ? -22.513 19.308 44.062 1.00 23.12 268 PRO B O 1
ATOM 4610 N N . GLU B 1 269 ? -20.675 19.095 42.797 1.00 19.96 269 GLU B N 1
ATOM 4611 C CA . GLU B 1 269 ? -19.941 20.119 43.553 1.00 17.60 269 GLU B CA 1
ATOM 4612 C C . GLU B 1 269 ? -20.579 21.513 43.597 1.00 16.89 269 GLU B C 1
ATOM 4613 O O . GLU B 1 269 ? -21.368 21.917 42.761 1.00 21.60 269 GLU B O 1
ATOM 4619 N N . ILE B 1 270 ? -20.264 22.211 44.661 1.00 15.97 270 ILE B N 1
ATOM 4620 C CA . ILE B 1 270 ? -20.815 23.520 44.917 1.00 18.70 270 ILE B CA 1
ATOM 4621 C C . ILE B 1 270 ? -20.382 24.576 43.920 1.00 18.65 270 ILE B C 1
ATOM 4622 O O . ILE B 1 270 ? -19.193 24.763 43.667 1.00 19.58 270 ILE B O 1
ATOM 4627 N N . ARG B 1 271 ? -21.345 25.301 43.367 1.00 21.80 271 ARG B N 1
ATOM 4628 C CA . ARG B 1 271 ? -21.045 26.382 42.457 1.00 17.70 271 ARG B CA 1
ATOM 4629 C C . ARG B 1 271 ? -20.558 27.677 43.208 1.00 16.25 271 ARG B C 1
ATOM 4630 O O . ARG B 1 271 ? -21.330 28.660 43.370 1.00 16.11 271 ARG B O 1
ATOM 4638 N N . ALA B 1 272 ? -19.292 27.710 43.636 1.00 16.32 272 ALA B N 1
ATOM 4639 C CA . ALA B 1 272 ? -18.834 28.818 44.475 1.00 14.39 272 ALA B CA 1
ATOM 4640 C C . ALA B 1 272 ? -17.313 28.824 44.450 1.00 13.61 272 ALA B C 1
ATOM 4641 O O . ALA B 1 272 ? -16.701 27.780 44.171 1.00 15.27 272 ALA B O 1
ATOM 4643 N N . VAL B 1 273 ? -16.738 29.986 44.747 1.00 13.21 273 VAL B N 1
ATOM 4644 C CA . VAL B 1 273 ? -15.264 30.091 44.882 1.00 13.42 273 VAL B CA 1
ATOM 4645 C C . VAL B 1 273 ? -14.904 30.373 46.347 1.00 12.61 273 VAL B C 1
ATOM 4646 O O . VAL B 1 273 ? -15.518 31.243 46.967 1.00 14.40 273 VAL B O 1
ATOM 4650 N N . PRO B 1 274 ? -13.946 29.632 46.913 1.00 10.70 274 PRO B N 1
ATOM 4651 C CA . PRO B 1 274 ? -13.710 29.860 48.367 1.00 10.86 274 PRO B CA 1
ATOM 4652 C C . PRO B 1 274 ? -13.089 31.228 48.633 1.00 13.93 274 PRO B C 1
ATOM 4653 O O . PRO B 1 274 ? -12.299 31.707 47.791 1.00 12.83 274 PRO B O 1
ATOM 4657 N N . LEU B 1 275 ? -13.419 31.863 49.755 1.00 11.06 275 LEU B N 1
ATOM 4658 C CA . LEU B 1 275 ? -12.900 33.199 50.025 1.00 12.58 275 LEU B CA 1
ATOM 4659 C C . LEU B 1 275 ? -11.676 33.126 51.009 1.00 14.69 275 LEU B C 1
ATOM 4660 O O . LEU B 1 275 ? -11.276 34.134 51.608 1.00 16.18 275 LEU B O 1
ATOM 4665 N N . VAL B 1 276 ? -11.103 31.927 51.156 1.00 12.09 276 VAL B N 1
ATOM 4666 C CA . VAL B 1 276 ? -9.907 31.629 51.953 1.00 13.29 276 VAL B CA 1
ATOM 4667 C C . VAL B 1 276 ? -9.118 30.599 51.159 1.00 18.50 276 VAL B C 1
ATOM 4668 O O . VAL B 1 276 ? -9.637 30.022 50.197 1.00 17.12 276 VAL B O 1
ATOM 4672 N N . ASN B 1 277 ? -7.869 30.372 51.560 1.00 16.63 277 ASN B N 1
ATOM 4673 C CA . ASN B 1 277 ? -6.980 29.308 51.034 1.00 15.43 277 ASN B CA 1
ATOM 4674 C C . ASN B 1 277 ? -6.380 28.599 52.233 1.00 17.12 277 ASN B C 1
ATOM 4675 O O . ASN B 1 277 ? -6.360 29.164 53.351 1.00 18.97 277 ASN B O 1
ATOM 4680 N N . ARG B 1 278 ? -5.838 27.398 52.035 1.00 19.72 278 ARG B N 1
ATOM 4681 C CA . ARG B 1 278 ? -5.150 26.757 53.160 1.00 17.43 278 ARG B CA 1
ATOM 4682 C C . ARG B 1 278 ? -3.803 27.403 53.123 1.00 18.46 278 ARG B C 1
ATOM 4683 O O . ARG B 1 278 ? -3.238 27.582 52.063 1.00 25.03 278 ARG B O 1
ATOM 4691 N N . ASP B 1 279 ? -3.283 27.744 54.299 1.00 19.98 279 ASP B N 1
ATOM 4692 C CA . ASP B 1 279 ? -1.941 28.306 54.373 1.00 25.15 279 ASP B CA 1
ATOM 4693 C C . ASP B 1 279 ? -1.258 27.783 55.624 1.00 23.55 279 ASP B C 1
ATOM 4694 O O . ASP B 1 279 ? -1.630 28.146 56.754 1.00 24.95 279 ASP B O 1
ATOM 4699 N N . ARG B 1 280 ? -0.251 26.911 55.452 1.00 25.61 280 ARG B N 1
ATOM 4700 C CA . ARG B 1 280 ? 0.462 26.384 56.613 1.00 27.01 280 ARG B CA 1
ATOM 4701 C C . ARG B 1 280 ? -0.407 25.853 57.759 1.00 21.07 280 ARG B C 1
ATOM 4702 O O . ARG B 1 280 ? -0.148 26.136 58.954 1.00 26.81 280 ARG B O 1
ATOM 4710 N N . GLY B 1 281 ? -1.456 25.114 57.405 1.00 20.06 281 GLY B N 1
ATOM 4711 C CA . GLY B 1 281 ? -2.265 24.393 58.350 1.00 23.43 281 GLY B CA 1
ATOM 4712 C C . GLY B 1 281 ? -3.390 25.216 58.907 1.00 22.86 281 GLY B C 1
ATOM 4713 O O . GLY B 1 281 ? -4.068 24.769 59.813 1.00 26.34 281 GLY B O 1
ATOM 4714 N N . ARG B 1 282 ? -3.625 26.397 58.346 1.00 19.42 282 ARG B N 1
ATOM 4715 C CA . ARG B 1 282 ? -4.839 27.103 58.734 1.00 22.95 282 ARG B CA 1
ATOM 4716 C C . ARG B 1 282 ? -5.516 27.731 57.528 1.00 19.30 282 ARG B C 1
ATOM 4717 O O . ARG B 1 282 ? -4.963 27.719 56.444 1.00 21.48 282 ARG B O 1
ATOM 4725 N N . PHE B 1 283 ? -6.734 28.250 57.700 1.00 18.77 283 PHE B N 1
ATOM 4726 C CA . PHE B 1 283 ? -7.394 28.935 56.550 1.00 15.31 283 PHE B CA 1
ATOM 4727 C C . PHE B 1 283 ? -7.084 30.448 56.645 1.00 28.11 283 PHE B C 1
ATOM 4728 O O . PHE B 1 283 ? -7.218 31.054 57.721 1.00 27.92 283 PHE B O 1
ATOM 4736 N N . GLU B 1 284 ? -6.611 31.050 55.548 1.00 18.30 284 GLU B N 1
ATOM 4737 C CA . GLU B 1 284 ? -6.265 32.483 55.550 1.00 23.73 284 GLU B CA 1
ATOM 4738 C C . GLU B 1 284 ? -7.203 33.184 54.606 1.00 18.47 284 GLU B C 1
ATOM 4739 O O . GLU B 1 284 ? -7.407 32.699 53.505 1.00 16.27 284 GLU B O 1
ATOM 4745 N N . ASP B 1 285 ? -7.775 34.299 55.032 1.00 19.44 285 ASP B N 1
ATOM 4746 C CA . ASP B 1 285 ? -8.697 35.051 54.165 1.00 20.10 285 ASP B CA 1
ATOM 4747 C C . ASP B 1 285 ? -8.011 35.612 52.955 1.00 16.95 285 ASP B C 1
ATOM 4748 O O . ASP B 1 285 ? -6.880 36.123 53.059 1.00 17.15 285 ASP B O 1
ATOM 4753 N N . LEU B 1 286 ? -8.685 35.611 51.800 1.00 17.91 286 LEU B N 1
ATOM 4754 C CA . LEU B 1 286 ? -8.160 36.358 50.659 1.00 19.73 286 LEU B CA 1
ATOM 4755 C C . LEU B 1 286 ? -8.088 37.831 51.016 1.00 20.96 286 LEU B C 1
ATOM 4756 O O . LEU B 1 286 ? -8.913 38.332 51.790 1.00 19.21 286 LEU B O 1
ATOM 4761 N N . LYS B 1 287 ? -7.095 38.540 50.474 1.00 18.14 287 LYS B N 1
ATOM 4762 C CA . LYS B 1 287 ? -6.987 40.006 50.731 1.00 19.56 287 LYS B CA 1
ATOM 4763 C C . LYS B 1 287 ? -8.167 40.777 50.158 1.00 18.51 287 LYS B C 1
ATOM 4764 O O . LYS B 1 287 ? -8.606 40.468 49.069 1.00 18.82 287 LYS B O 1
ATOM 4770 N N . VAL B 1 288 ? -8.727 41.755 50.887 1.00 19.62 288 VAL B N 1
ATOM 4771 C CA . VAL B 1 288 ? -9.752 42.658 50.269 1.00 18.58 288 VAL B CA 1
ATOM 4772 C C . VAL B 1 288 ? -9.059 44.045 50.021 1.00 22.42 288 VAL B C 1
ATOM 4773 O O . VAL B 1 288 ? -8.483 44.630 50.942 1.00 21.35 288 VAL B O 1
ATOM 4777 N N . HIS B 1 289 ? -9.045 44.529 48.779 1.00 18.22 289 HIS B N 1
ATOM 4778 C CA . HIS B 1 289 ? -8.217 45.687 48.395 1.00 18.30 289 HIS B CA 1
ATOM 4779 C C . HIS B 1 289 ? -8.890 47.014 48.622 1.00 19.45 289 HIS B C 1
ATOM 4780 O O . HIS B 1 289 ? -10.120 47.117 48.535 1.00 21.80 289 HIS B O 1
ATOM 4787 N N . PHE B 1 290 ? -8.055 48.016 48.936 1.00 24.21 290 PHE B N 1
ATOM 4788 C CA . PHE B 1 290 ? -8.436 49.427 48.979 1.00 23.53 290 PHE B CA 1
ATOM 4789 C C . PHE B 1 290 ? -9.546 49.819 49.950 1.00 28.08 290 PHE B C 1
ATOM 4790 O O . PHE B 1 290 ? -10.266 50.786 49.689 1.00 31.04 290 PHE B O 1
ATOM 4798 N N . LEU B 1 291 ? -9.685 49.097 51.067 1.00 26.57 291 LEU B N 1
ATOM 4799 C CA . LEU B 1 291 ? -10.693 49.464 52.077 1.00 25.41 291 LEU B CA 1
ATOM 4800 C C . LEU B 1 291 ? -10.231 50.633 52.895 1.00 26.78 291 LEU B C 1
ATOM 4801 O O . LEU B 1 291 ? -9.031 50.797 53.140 1.00 28.23 291 LEU B O 1
ATOM 4806 N N . THR B 1 292 ? -11.179 51.463 53.325 1.00 30.36 292 THR B N 1
ATOM 4807 C CA . THR B 1 292 ? -10.882 52.462 54.376 1.00 34.98 292 THR B CA 1
ATOM 4808 C C . THR B 1 292 ? -10.862 51.782 55.734 1.00 29.95 292 THR B C 1
ATOM 4809 O O . THR B 1 292 ? -11.263 50.611 55.873 1.00 32.09 292 THR B O 1
ATOM 4813 N N . ASP B 1 293 ? -10.395 52.489 56.760 1.00 32.15 293 ASP B N 1
ATOM 4814 C CA . ASP B 1 293 ? -10.431 51.947 58.108 1.00 38.40 293 ASP B CA 1
ATOM 4815 C C . ASP B 1 293 ? -11.840 51.515 58.554 1.00 36.86 293 ASP B C 1
ATOM 4816 O O . ASP B 1 293 ? -12.007 50.410 59.046 1.00 41.92 293 ASP B O 1
ATOM 4821 N N . PRO B 1 294 ? -12.854 52.395 58.426 1.00 38.77 294 PRO B N 1
ATOM 4822 C CA . PRO B 1 294 ? -14.171 51.915 58.860 1.00 37.92 294 PRO B CA 1
ATOM 4823 C C . PRO B 1 294 ? -14.633 50.669 58.059 1.00 30.94 294 PRO B C 1
ATOM 4824 O O . PRO B 1 294 ? -15.290 49.804 58.625 1.00 41.15 294 PRO B O 1
ATOM 4828 N N . GLU B 1 295 ? -14.262 50.559 56.787 1.00 32.28 295 GLU B N 1
ATOM 4829 C CA . GLU B 1 295 ? -14.667 49.394 55.993 1.00 31.80 295 GLU B CA 1
ATOM 4830 C C . GLU B 1 295 ? -13.960 48.138 56.461 1.00 32.21 295 GLU B C 1
ATOM 4831 O O . GLU B 1 295 ? -14.556 47.043 56.545 1.00 30.90 295 GLU B O 1
ATOM 4837 N N . ASN B 1 296 ? -12.658 48.267 56.707 1.00 29.80 296 ASN B N 1
ATOM 4838 C CA . ASN B 1 296 ? -11.885 47.150 57.219 1.00 31.69 296 ASN B CA 1
ATOM 4839 C C . ASN B 1 296 ? -12.484 46.577 58.530 1.00 40.08 296 ASN B C 1
ATOM 4840 O O . ASN B 1 296 ? -12.583 45.359 58.699 1.00 44.93 296 ASN B O 1
ATOM 4845 N N . GLU B 1 297 ? -12.928 47.446 59.424 1.00 39.76 297 GLU B N 1
ATOM 4846 C CA . GLU B 1 297 ? -13.495 46.970 60.684 1.00 43.86 297 GLU B CA 1
ATOM 4847 C C . GLU B 1 297 ? -14.795 46.131 60.479 1.00 44.22 297 GLU B C 1
ATOM 4848 O O . GLU B 1 297 ? -15.268 45.457 61.412 1.00 37.74 297 GLU B O 1
ATOM 4854 N N . MET B 1 298 ? -15.348 46.145 59.256 1.00 38.67 298 MET B N 1
ATOM 4855 C CA . MET B 1 298 ? -16.589 45.417 58.977 1.00 31.66 298 MET B CA 1
ATOM 4856 C C . MET B 1 298 ? -16.485 44.616 57.693 1.00 33.54 298 MET B C 1
ATOM 4857 O O . MET B 1 298 ? -17.467 44.425 56.958 1.00 30.57 298 MET B O 1
ATOM 4862 N N . LYS B 1 299 ? -15.282 44.137 57.447 1.00 33.16 299 LYS B N 1
ATOM 4863 C CA . LYS B 1 299 ? -14.942 43.480 56.204 1.00 29.25 299 LYS B CA 1
ATOM 4864 C C . LYS B 1 299 ? -15.907 42.333 55.900 1.00 31.19 299 LYS B C 1
ATOM 4865 O O . LYS B 1 299 ? -16.412 42.218 54.777 1.00 25.01 299 LYS B O 1
ATOM 4871 N N . GLU B 1 300 ? -16.187 41.496 56.900 1.00 35.56 300 GLU B N 1
ATOM 4872 C CA . GLU B 1 300 ? -17.033 40.309 56.654 1.00 36.81 300 GLU B CA 1
ATOM 4873 C C . GLU B 1 300 ? -18.464 40.707 56.287 1.00 28.97 300 GLU B C 1
ATOM 4874 O O . GLU B 1 300 ? -19.111 40.073 55.436 1.00 25.67 300 GLU B O 1
ATOM 4880 N N . LYS B 1 301 ? -18.956 41.767 56.905 1.00 25.62 301 LYS B N 1
ATOM 4881 C CA . LYS B 1 301 ? -20.269 42.269 56.574 1.00 29.32 301 LYS B CA 1
ATOM 4882 C C . LYS B 1 301 ? -20.275 42.856 55.166 1.00 27.16 301 LYS B C 1
ATOM 4883 O O . LYS B 1 301 ? -21.263 42.745 54.455 1.00 26.46 301 LYS B O 1
ATOM 4889 N N . LEU B 1 302 ? -19.189 43.508 54.759 1.00 31.19 302 LEU B N 1
ATOM 4890 C CA . LEU B 1 302 ? -19.146 44.012 53.389 1.00 24.30 302 LEU B CA 1
ATOM 4891 C C . LEU B 1 302 ? -19.125 42.890 52.349 1.00 18.62 302 LEU B C 1
ATOM 4892 O O . LEU B 1 302 ? -19.798 42.993 51.343 1.00 22.87 302 LEU B O 1
ATOM 4897 N N . LEU B 1 303 ? -18.324 41.868 52.575 1.00 20.21 303 LEU B N 1
ATOM 4898 C CA . LEU B 1 303 ? -18.302 40.700 51.715 1.00 22.25 303 LEU B CA 1
ATOM 4899 C C . LEU B 1 303 ? -19.725 40.132 51.580 1.00 21.30 303 LEU B C 1
ATOM 4900 O O . LEU B 1 303 ? -20.159 39.779 50.472 1.00 17.58 303 LEU B O 1
ATOM 4905 N N . LYS B 1 304 ? -20.470 40.102 52.674 1.00 19.61 304 LYS B N 1
ATOM 4906 C CA . LYS B 1 304 ? -21.818 39.494 52.595 1.00 23.02 304 LYS B CA 1
ATOM 4907 C C . LYS B 1 304 ? -22.837 40.345 51.880 1.00 25.93 304 LYS B C 1
ATOM 4908 O O . LYS B 1 304 ? -23.853 39.817 51.436 1.00 23.81 304 LYS B O 1
ATOM 4914 N N . GLU B 1 305 ? -22.583 41.657 51.776 1.00 23.58 305 GLU B N 1
ATOM 4915 C CA . GLU B 1 305 ? -23.453 42.535 51.007 1.00 22.25 305 GLU B CA 1
ATOM 4916 C C . GLU B 1 305 ? -23.169 42.454 49.504 1.00 19.31 305 GLU B C 1
ATOM 4917 O O . GLU B 1 305 ? -24.109 4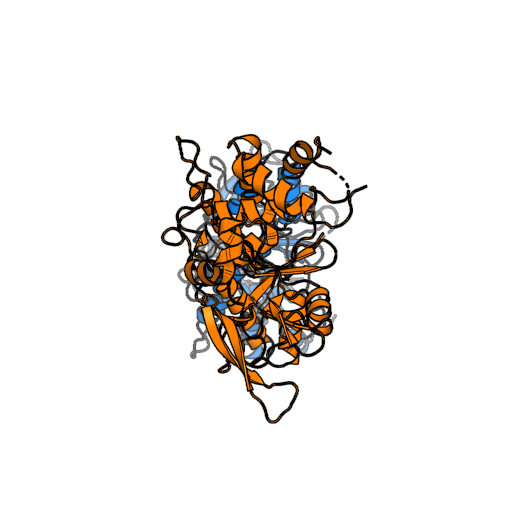2.459 48.694 1.00 23.77 305 GLU B O 1
ATOM 4923 N N . TYR B 1 306 ? -21.898 42.412 49.119 1.00 18.90 306 TYR B N 1
ATOM 4924 C CA . TYR B 1 306 ? -21.500 42.544 47.705 1.00 19.42 306 TYR B CA 1
ATOM 4925 C C . TYR B 1 306 ? -21.377 41.211 46.972 1.00 19.27 306 TYR B C 1
ATOM 4926 O O . TYR B 1 306 ? -21.315 41.202 45.737 1.00 17.48 306 TYR B O 1
ATOM 4935 N N . LEU B 1 307 ? -21.306 40.127 47.730 1.00 16.97 307 LEU B N 1
ATOM 4936 C CA . LEU B 1 307 ? -21.240 38.758 47.216 1.00 20.78 307 LEU B CA 1
ATOM 4937 C C . LEU B 1 307 ? -22.347 37.943 47.879 1.00 24.40 307 LEU B C 1
ATOM 4938 O O . LEU B 1 307 ? -22.958 38.394 48.841 1.00 20.12 307 LEU B O 1
ATOM 4943 N N A MET B 1 308 ? -22.628 36.759 47.343 0.42 17.70 308 MET B N 1
ATOM 4944 N N B MET B 1 308 ? -22.581 36.746 47.353 0.58 17.04 308 MET B N 1
ATOM 4945 C CA A MET B 1 308 ? -23.539 35.818 47.999 0.42 19.67 308 MET B CA 1
ATOM 4946 C CA B MET B 1 308 ? -23.506 35.780 47.944 0.58 19.92 308 MET B CA 1
ATOM 4947 C C A MET B 1 308 ? -22.707 34.805 48.739 0.42 17.86 308 MET B C 1
ATOM 4948 C C B MET B 1 308 ? -22.672 34.801 48.731 0.58 18.02 308 MET B C 1
ATOM 4949 O O A MET B 1 308 ? -22.212 33.837 48.151 0.42 16.16 308 MET B O 1
ATOM 4950 O O B MET B 1 308 ? -22.128 33.842 48.165 0.58 15.78 308 MET B O 1
ATOM 4959 N N . VAL B 1 309 ? -22.526 35.038 50.039 1.00 15.45 309 VAL B N 1
ATOM 4960 C CA . VAL B 1 309 ? -21.596 34.247 50.820 1.00 18.14 309 VAL B CA 1
ATOM 4961 C C . VAL B 1 309 ? -22.322 33.063 51.448 1.00 20.19 309 VAL B C 1
ATOM 4962 O O . VAL B 1 309 ? -23.385 33.240 51.975 1.00 18.17 309 VAL B O 1
ATOM 4966 N N . ILE B 1 310 ? -21.726 31.877 51.363 1.00 16.89 310 ILE B N 1
ATOM 4967 C CA . ILE B 1 310 ? -22.325 30.678 51.932 1.00 20.27 310 ILE B CA 1
ATOM 4968 C C . ILE B 1 310 ? -21.237 30.038 52.791 1.00 18.68 310 ILE B C 1
ATOM 4969 O O . ILE B 1 310 ? -20.055 30.215 52.548 1.00 16.43 310 ILE B O 1
ATOM 4974 N N . GLU B 1 311 ? -21.643 29.283 53.812 1.00 17.24 311 GLU B N 1
ATOM 4975 C CA . GLU B 1 311 ? -20.698 28.697 54.758 1.00 18.41 311 GLU B CA 1
ATOM 4976 C C . GLU B 1 311 ? -20.676 27.193 54.530 1.00 18.55 311 GLU B C 1
ATOM 4977 O O . GLU B 1 311 ? -21.694 26.507 54.745 1.00 20.92 311 GLU B O 1
ATOM 4983 N N . ILE B 1 312 ? -19.582 26.681 53.980 1.00 15.74 312 ILE B N 1
ATOM 4984 C CA . ILE B 1 312 ? -19.557 25.283 53.539 1.00 19.05 312 ILE B CA 1
ATOM 4985 C C . ILE B 1 312 ? -18.562 24.435 54.338 1.00 16.94 312 ILE B C 1
ATOM 4986 O O . ILE B 1 312 ? -17.543 24.946 54.789 1.00 17.86 312 ILE B O 1
ATOM 4991 N N . PRO B 1 313 ? -18.867 23.127 54.541 1.00 16.29 313 PRO B N 1
ATOM 4992 C CA . PRO B 1 313 ? -17.952 22.258 55.308 1.00 16.64 313 PRO B CA 1
ATOM 4993 C C . PRO B 1 313 ? -16.852 21.672 54.382 1.00 17.25 313 PRO B C 1
ATOM 4994 O O . PRO B 1 313 ? -17.139 21.210 53.264 1.00 17.72 313 PRO B O 1
ATOM 4998 N N . VAL B 1 314 ? -15.605 21.731 54.850 1.00 15.81 314 VAL B N 1
ATOM 4999 C CA . VAL B 1 314 ? -14.441 21.116 54.172 1.00 18.21 314 VAL B CA 1
ATOM 5000 C C . VAL B 1 314 ? -13.643 20.260 55.148 1.00 16.40 314 VAL B C 1
ATOM 5001 O O . VAL B 1 314 ? -13.721 20.444 56.414 1.00 17.00 314 VAL B O 1
ATOM 5005 N N . GLN B 1 315 ? -12.840 19.307 54.622 1.00 17.58 315 GLN B N 1
ATOM 5006 C CA . GLN B 1 315 ? -12.102 18.398 55.457 1.00 20.29 315 GLN B CA 1
ATOM 5007 C C . GLN B 1 315 ? -11.008 19.201 56.197 1.00 18.16 315 GLN B C 1
ATOM 5008 O O . GLN B 1 315 ? -10.453 20.166 55.637 1.00 21.50 315 GLN B O 1
ATOM 5014 N N . GLY B 1 316 ? -10.761 18.821 57.442 1.00 18.53 316 GLY B N 1
ATOM 5015 C CA . GLY B 1 316 ? -9.651 19.400 58.191 1.00 19.31 316 GLY B CA 1
ATOM 5016 C C . GLY B 1 316 ? -8.280 18.737 57.915 1.00 20.54 316 GLY B C 1
ATOM 5017 O O . GLY B 1 316 ? -8.184 17.722 57.182 1.00 21.69 316 GLY B O 1
ATOM 5018 N N . TRP B 1 317 ? -7.223 19.276 58.518 1.00 19.75 317 TRP B N 1
ATOM 5019 C CA . TRP B 1 317 ? -5.906 18.595 58.475 1.00 20.72 317 TRP B CA 1
ATOM 5020 C C . TRP B 1 317 ? -5.866 17.342 59.327 1.00 23.79 317 TRP B C 1
ATOM 5021 O O . TRP B 1 317 ? -5.130 16.384 59.057 1.00 23.08 317 TRP B O 1
ATOM 5032 N N . ASP B 1 318 ? -6.628 17.381 60.411 1.00 23.00 318 ASP B N 1
ATOM 5033 C CA . ASP B 1 318 ? -6.989 16.219 61.175 1.00 28.02 318 ASP B CA 1
ATOM 5034 C C . ASP B 1 318 ? -8.143 15.603 60.404 1.00 31.49 318 ASP B C 1
ATOM 5035 O O . ASP B 1 318 ? -9.238 16.199 60.265 1.00 26.61 318 ASP B O 1
ATOM 5040 N N . HIS B 1 319 ? -7.927 14.395 59.913 1.00 31.51 319 HIS B N 1
ATOM 5041 C CA . HIS B 1 319 ? -8.997 13.780 59.137 1.00 42.68 319 HIS B CA 1
ATOM 5042 C C . HIS B 1 319 ? -10.229 13.459 60.013 1.00 42.17 319 HIS B C 1
ATOM 5043 O O . HIS B 1 319 ? -11.291 13.121 59.502 1.00 49.38 319 HIS B O 1
ATOM 5050 N N . GLY B 1 320 ? -10.113 13.640 61.322 1.00 42.19 320 GLY B N 1
ATOM 5051 C CA . GLY B 1 320 ? -11.279 13.524 62.197 1.00 44.53 320 GLY B CA 1
ATOM 5052 C C . GLY B 1 320 ? -12.100 14.797 62.412 1.00 44.62 320 GLY B C 1
ATOM 5053 O O . GLY B 1 320 ? -13.022 14.839 63.247 1.00 42.19 320 GLY B O 1
ATOM 5054 N N . THR B 1 321 ? -11.808 15.829 61.623 1.00 39.34 321 THR B N 1
ATOM 5055 C CA . THR B 1 321 ? -12.343 17.150 61.864 1.00 32.51 321 THR B CA 1
ATOM 5056 C C . THR B 1 321 ? -12.891 17.740 60.552 1.00 32.36 321 THR B C 1
ATOM 5057 O O . THR B 1 321 ? -12.382 17.422 59.451 1.00 30.46 321 THR B O 1
ATOM 5061 N N . THR B 1 322 ? -13.962 18.545 60.663 1.00 25.57 322 THR B N 1
ATOM 5062 C CA . THR B 1 322 ? -14.486 19.296 59.525 1.00 19.89 322 THR B CA 1
ATOM 5063 C C . THR B 1 322 ? -14.519 20.775 59.884 1.00 19.36 322 THR B C 1
ATOM 5064 O O . THR B 1 322 ? -14.687 21.093 61.046 1.00 20.26 322 THR B O 1
ATOM 5068 N N . HIS B 1 323 ? -14.310 21.671 58.923 1.00 18.12 323 HIS B N 1
ATOM 5069 C CA . HIS B 1 323 ? -14.320 23.101 59.200 1.00 20.69 323 HIS B CA 1
ATOM 5070 C C . HIS B 1 323 ? -15.344 23.773 58.309 1.00 18.70 323 HIS B C 1
ATOM 5071 O O . HIS B 1 323 ? -15.450 23.448 57.135 1.00 19.32 323 HIS B O 1
ATOM 5078 N N . LEU B 1 324 ? -16.004 24.798 58.833 1.00 19.70 324 LEU B N 1
ATOM 5079 C CA . LEU B 1 324 ? -16.865 25.676 57.973 1.00 16.74 324 LEU B CA 1
ATOM 5080 C C . LEU B 1 324 ? -16.057 26.888 57.437 1.00 21.83 324 LEU B C 1
ATOM 5081 O O . LEU B 1 324 ? -15.403 27.630 58.218 1.00 21.17 324 LEU B O 1
ATOM 5086 N N . ILE B 1 325 ? -16.051 27.081 56.110 1.00 15.49 325 ILE B N 1
ATOM 5087 C CA . ILE B 1 325 ? -15.414 28.258 55.500 1.00 16.55 325 ILE B CA 1
ATOM 5088 C C . ILE B 1 325 ? -16.397 29.039 54.643 1.00 17.58 325 ILE B C 1
ATOM 5089 O O . ILE B 1 325 ? -17.447 28.517 54.185 1.00 16.83 325 ILE B O 1
ATOM 5094 N N . ASN B 1 326 ? -16.081 30.316 54.446 1.00 17.52 326 ASN B N 1
ATOM 5095 C CA . ASN B 1 326 ? -16.878 31.144 53.534 1.00 15.67 326 ASN B CA 1
ATOM 5096 C C . ASN B 1 326 ? -16.473 30.968 52.067 1.00 14.50 326 ASN B C 1
ATOM 5097 O O . ASN B 1 326 ? -15.264 30.860 51.743 1.00 15.35 326 ASN B O 1
ATOM 5102 N N . ALA B 1 327 ? -17.498 30.928 51.204 1.00 14.22 327 ALA B N 1
ATOM 5103 C CA . ALA B 1 327 ? -17.321 30.883 49.748 1.00 14.43 327 ALA B CA 1
ATOM 5104 C C . ALA B 1 327 ? -18.332 31.804 49.077 1.00 17.95 327 ALA B C 1
ATOM 5105 O O . ALA B 1 327 ? -19.408 32.052 49.616 1.00 13.93 327 ALA B O 1
ATOM 5107 N N . ALA B 1 328 ? -18.020 32.316 47.883 1.00 15.99 328 ALA B N 1
ATOM 5108 C CA . ALA B 1 328 ? -19.002 33.188 47.201 1.00 15.90 328 ALA B CA 1
ATOM 5109 C C . ALA B 1 328 ? -19.611 32.438 46.061 1.00 14.78 328 ALA B C 1
ATOM 5110 O O . ALA B 1 328 ? -18.897 31.829 45.273 1.00 13.11 328 ALA B O 1
ATOM 5112 N N . LYS B 1 329 ? -20.926 32.472 45.933 1.00 13.47 329 LYS B N 1
ATOM 5113 C CA . LYS B 1 329 ? -21.549 31.768 44.820 1.00 13.45 329 LYS B CA 1
ATOM 5114 C C . LYS B 1 329 ? -21.089 32.348 43.508 1.00 15.16 329 LYS B C 1
ATOM 5115 O O . LYS B 1 329 ? -20.895 33.585 43.404 1.00 14.16 329 LYS B O 1
ATOM 5121 N N . LEU B 1 330 ? -20.922 31.457 42.515 1.00 14.43 330 LEU B N 1
ATOM 5122 C CA . LEU B 1 330 ? -20.612 31.857 41.111 1.00 16.39 330 LEU B CA 1
ATOM 5123 C C . LEU B 1 330 ? -21.888 31.796 40.276 1.00 18.17 330 LEU B C 1
ATOM 5124 O O . LEU B 1 330 ? -22.862 31.087 40.612 1.00 20.69 330 LEU B O 1
ATOM 5129 N N . ASP B 1 331 ? -21.931 32.594 39.216 1.00 16.18 331 ASP B N 1
ATOM 5130 C CA . ASP B 1 331 ? -23.166 32.757 38.438 1.00 17.06 331 ASP B CA 1
ATOM 5131 C C . ASP B 1 331 ? -23.328 31.543 37.556 1.00 22.21 331 ASP B C 1
ATOM 5132 O O . ASP B 1 331 ? -22.355 30.893 37.228 1.00 24.07 331 ASP B O 1
ATOM 5137 N N . GLU B 1 332 ? -24.561 31.232 37.165 1.00 19.53 332 GLU B N 1
ATOM 5138 C CA . GLU B 1 332 ? -24.768 30.211 36.127 1.00 26.11 332 GLU B CA 1
ATOM 5139 C C . GLU B 1 332 ? -24.612 30.863 34.706 1.00 34.48 332 GLU B C 1
ATOM 5140 O O . GLU B 1 332 ? -24.847 32.054 34.520 1.00 34.77 332 GLU B O 1
ATOM 5146 N N . ALA B 1 333 ? -24.213 30.086 33.700 1.00 35.63 333 ALA B N 1
ATOM 5147 C CA . ALA B 1 333 ? -24.134 30.598 32.327 1.00 35.61 333 ALA B CA 1
ATOM 5148 C C . ALA B 1 333 ? -25.460 31.198 31.891 1.00 35.41 333 ALA B C 1
ATOM 5149 O O . ALA B 1 333 ? -26.508 30.543 31.963 1.00 33.17 333 ALA B O 1
ATOM 5151 N N . ASN B 1 334 ? -25.400 32.439 31.412 1.00 36.22 334 ASN B N 1
ATOM 5152 C CA . ASN B 1 334 ? -26.608 33.167 30.992 1.00 35.68 334 ASN B CA 1
ATOM 5153 C C . ASN B 1 334 ? -26.487 34.041 29.710 1.00 39.07 334 ASN B C 1
ATOM 5154 O O . ASN B 1 334 ? -27.354 34.876 29.435 1.00 34.07 334 ASN B O 1
ATOM 5159 N N . LEU B 1 335 ? -25.428 33.898 28.923 1.00 45.74 335 LEU B N 1
ATOM 5160 C CA . LEU B 1 335 ? -25.392 34.630 27.643 1.00 55.40 335 LEU B CA 1
ATOM 5161 C C . LEU B 1 335 ? -26.524 34.237 26.673 1.00 61.87 335 LEU B C 1
ATOM 5162 O O . LEU B 1 335 ? -26.610 33.088 26.267 1.00 73.43 335 LEU B O 1
ATOM 5167 N N . PRO B 1 336 ? -27.388 35.197 26.275 1.00 56.49 336 PRO B N 1
ATOM 5168 C CA . PRO B 1 336 ? -28.576 34.942 25.433 1.00 62.27 336 PRO B CA 1
ATOM 5169 C C . PRO B 1 336 ? -28.222 34.385 24.062 1.00 63.28 336 PRO B C 1
ATOM 5170 O O . PRO B 1 336 ? -27.060 34.418 23.707 1.00 65.72 336 PRO B O 1
ATOM 5174 N N . LYS B 1 337 ? -29.209 33.898 23.314 1.00 68.78 337 LYS B N 1
ATOM 5175 C CA . LYS B 1 337 ? -28.983 33.319 21.985 1.00 64.59 337 LYS B CA 1
ATOM 5176 C C . LYS B 1 337 ? -28.092 34.202 21.109 1.00 56.39 337 LYS B C 1
ATOM 5177 O O . LYS B 1 337 ? -26.962 33.813 20.760 1.00 50.10 337 LYS B O 1
ATOM 5179 N N . GLU B 1 338 ? -28.594 35.398 20.803 1.00 57.00 338 GLU B N 1
ATOM 5180 C CA . GLU B 1 338 ? -27.923 36.330 19.900 1.00 58.73 338 GLU B CA 1
ATOM 5181 C C . GLU B 1 338 ? -26.426 36.553 20.181 1.00 58.08 338 GLU B C 1
ATOM 5182 O O . GLU B 1 338 ? -25.632 36.630 19.236 1.00 56.93 338 GLU B O 1
ATOM 5188 N N . ILE B 1 339 ? -26.018 36.628 21.454 1.00 49.30 339 ILE B N 1
ATOM 5189 C CA . ILE B 1 339 ? -24.600 36.893 21.752 1.00 46.07 339 ILE B CA 1
ATOM 5190 C C . ILE B 1 339 ? -23.956 35.789 22.561 1.00 48.87 339 ILE B C 1
ATOM 5191 O O . ILE B 1 339 ? -22.929 36.004 23.234 1.00 48.51 339 ILE B O 1
ATOM 5196 N N . ASN B 1 340 ? -24.607 34.626 22.538 1.00 57.22 340 ASN B N 1
ATOM 5197 C CA . ASN B 1 340 ? -24.064 33.416 23.116 1.00 58.32 340 ASN B CA 1
ATOM 5198 C C . ASN B 1 340 ? -23.157 32.893 22.041 1.00 61.61 340 ASN B C 1
ATOM 5199 O O . ASN B 1 340 ? -23.587 32.706 20.892 1.00 69.38 340 ASN B O 1
ATOM 5204 N N . LEU B 1 341 ? -21.912 32.653 22.419 1.00 48.69 341 LEU B N 1
ATOM 5205 C CA . LEU B 1 341 ? -20.887 32.206 21.493 1.00 35.18 341 LEU B CA 1
ATOM 5206 C C . LEU B 1 341 ? -20.336 30.813 21.803 1.00 34.37 341 LEU B C 1
ATOM 5207 O O . LEU B 1 341 ? -19.790 30.101 20.949 1.00 35.22 341 LEU B O 1
ATOM 5212 N N . VAL B 1 342 ? -20.352 30.437 23.071 1.00 37.83 342 VAL B N 1
ATOM 5213 C CA . VAL B 1 342 ? -19.753 29.160 23.396 1.00 33.82 342 VAL B CA 1
ATOM 5214 C C . VAL B 1 342 ? -20.651 28.119 22.849 1.00 32.06 342 VAL B C 1
ATOM 5215 O O . VAL B 1 342 ? -20.197 27.029 22.550 1.00 44.64 342 VAL B O 1
ATOM 5219 N N . ASP B 1 343 ? -21.936 28.436 22.707 1.00 33.72 343 ASP B N 1
ATOM 5220 C CA . ASP B 1 343 ? -22.832 27.465 22.134 1.00 38.39 343 ASP B CA 1
ATOM 5221 C C . ASP B 1 343 ? -22.454 27.290 20.671 1.00 45.40 343 ASP B C 1
ATOM 5222 O O . ASP B 1 343 ? -22.507 26.170 20.196 1.00 40.23 343 ASP B O 1
ATOM 5227 N N . ASP B 1 344 ? -22.008 28.355 19.983 1.00 46.79 344 ASP B N 1
ATOM 5228 C CA . ASP B 1 344 ? -21.583 28.175 18.564 1.00 50.29 344 ASP B CA 1
ATOM 5229 C C . ASP B 1 344 ? -20.334 27.294 18.485 1.00 40.25 344 ASP B C 1
ATOM 5230 O O . ASP B 1 344 ? -20.296 26.334 17.730 1.00 42.48 344 ASP B O 1
ATOM 5235 N N . TYR B 1 345 ? -19.319 27.603 19.296 1.00 38.05 345 TYR B N 1
ATOM 5236 C CA . TYR B 1 345 ? -18.127 26.749 19.387 1.00 42.19 345 TYR B CA 1
ATOM 5237 C C . TYR B 1 345 ? -18.501 25.290 19.730 1.00 45.16 345 TYR B C 1
ATOM 5238 O O . TYR B 1 345 ? -17.961 24.328 19.163 1.00 40.56 345 TYR B O 1
ATOM 5247 N N . PHE B 1 346 ? -19.427 25.122 20.665 1.00 41.81 346 PHE B N 1
ATOM 5248 C CA . PHE B 1 346 ? -19.807 23.773 21.082 1.00 41.27 346 PHE B CA 1
ATOM 5249 C C . PHE B 1 346 ? -20.443 23.023 19.914 1.00 41.68 346 PHE B C 1
ATOM 5250 O O . PHE B 1 346 ? -20.146 21.841 19.686 1.00 43.38 346 PHE B O 1
ATOM 5258 N N . GLU B 1 347 ? -21.293 23.708 19.158 1.00 43.48 347 GLU B N 1
ATOM 5259 C CA . GLU B 1 347 ? -21.893 23.100 17.942 1.00 50.10 347 GLU B CA 1
ATOM 5260 C C . GLU B 1 347 ? -20.850 22.644 16.924 1.00 47.92 347 GLU B C 1
ATOM 5261 O O . GLU B 1 347 ? -20.988 21.554 16.312 1.00 50.52 347 GLU B O 1
ATOM 5267 N N . LEU B 1 348 ? -19.820 23.469 16.726 1.00 47.00 348 LEU B N 1
ATOM 5268 C CA . LEU B 1 348 ? -18.723 23.088 15.840 1.00 48.92 348 LEU B CA 1
ATOM 5269 C C . LEU B 1 348 ? -18.135 21.791 16.329 1.00 49.10 348 LEU B C 1
ATOM 5270 O O . LEU B 1 348 ? -17.974 20.845 15.573 1.00 51.85 348 LEU B O 1
ATOM 5275 N N . VAL B 1 349 ? -17.843 21.746 17.628 1.00 46.29 349 VAL B N 1
ATOM 5276 C CA . VAL B 1 349 ? -17.238 20.569 18.210 1.00 46.28 349 VAL B CA 1
ATOM 5277 C C . VAL B 1 349 ? -18.077 19.323 17.966 1.00 48.54 349 VAL B C 1
ATOM 5278 O O . VAL B 1 349 ? -17.544 18.306 17.574 1.00 50.57 349 VAL B O 1
ATOM 5282 N N . GLN B 1 350 ? -19.381 19.415 18.184 1.00 48.40 350 GLN B N 1
ATOM 5283 C CA . GLN B 1 350 ? -20.254 18.266 18.025 1.00 50.60 350 GLN B CA 1
ATOM 5284 C C . GLN B 1 350 ? -20.289 17.784 16.581 1.00 54.41 350 GLN B C 1
ATOM 5285 O O . GLN B 1 350 ? -20.354 16.593 16.346 1.00 56.68 350 GLN B O 1
ATOM 5291 N N . HIS B 1 351 ? -20.255 18.715 15.633 1.00 55.25 351 HIS B N 1
ATOM 5292 C CA . HIS B 1 351 ? -20.295 18.329 14.217 1.00 59.10 351 HIS B CA 1
ATOM 5293 C C . HIS B 1 351 ? -19.018 17.588 13.889 1.00 60.44 351 HIS B C 1
ATOM 5294 O O . HIS B 1 351 ? -19.046 16.534 13.296 1.00 63.48 351 HIS B O 1
ATOM 5301 N N . GLU B 1 352 ? -17.898 18.156 14.313 1.00 58.28 352 GLU B N 1
ATOM 5302 C CA . GLU B 1 352 ? -16.578 17.571 14.086 1.00 59.40 352 GLU B CA 1
ATOM 5303 C C . GLU B 1 352 ? -16.398 16.204 14.747 1.00 59.81 352 GLU B C 1
ATOM 5304 O O . GLU B 1 352 ? -15.771 15.296 14.191 1.00 62.50 352 GLU B O 1
ATOM 5310 N N . TYR B 1 353 ? -16.965 16.061 15.935 1.00 57.32 353 TYR B N 1
ATOM 5311 C CA . TYR B 1 353 ? -16.909 14.793 16.651 1.00 57.63 353 TYR B CA 1
ATOM 5312 C C . TYR B 1 353 ? -17.671 13.629 15.982 1.00 64.56 353 TYR B C 1
ATOM 5313 O O . TYR B 1 353 ? -17.192 12.490 16.010 1.00 63.01 353 TYR B O 1
ATOM 5322 N N . LYS B 1 354 ? -18.852 13.889 15.414 1.00 62.49 354 LYS B N 1
ATOM 5323 C CA . LYS B 1 354 ? -19.575 12.820 14.692 1.00 66.45 354 LYS B CA 1
ATOM 5324 C C . LYS B 1 354 ? -18.731 12.293 13.547 1.00 69.80 354 LYS B C 1
ATOM 5325 O O . LYS B 1 354 ? -18.711 11.087 13.272 1.00 72.72 354 LYS B O 1
ATOM 5331 N N . LYS B 1 355 ? -18.027 13.209 12.893 1.00 69.64 355 LYS B N 1
ATOM 5332 C CA . LYS B 1 355 ? -17.163 12.867 11.771 1.00 74.01 355 LYS B CA 1
ATOM 5333 C C . LYS B 1 355 ? -15.927 12.155 12.293 1.00 77.25 355 LYS B C 1
ATOM 5334 O O . LYS B 1 355 ? -15.271 11.424 11.559 1.00 75.98 355 LYS B O 1
ATOM 5336 N N . TRP B 1 356 ? -15.631 12.372 13.574 1.00 76.35 356 TRP B N 1
ATOM 5337 C CA . TRP B 1 356 ? -14.474 11.776 14.250 1.00 79.42 356 TRP B CA 1
ATOM 5338 C C . TRP B 1 356 ? -14.798 10.382 14.806 1.00 82.70 356 TRP B C 1
ATOM 5339 O O . TRP B 1 356 ? -13.899 9.573 15.047 1.00 88.07 356 TRP B O 1
ATOM 5350 N N . GLN B 1 357 ? -16.082 10.111 15.020 1.00 78.69 357 GLN B N 1
ATOM 5351 C CA . GLN B 1 357 ? -16.530 8.766 15.339 1.00 76.77 357 GLN B CA 1
ATOM 5352 C C . GLN B 1 357 ? -16.742 8.015 14.029 1.00 78.07 357 GLN B C 1
ATOM 5353 O O . GLN B 1 357 ? -15.792 7.811 13.275 1.00 83.45 357 GLN B O 1
#

Nearest PDB structures (foldseek):
  3zje-assembly1_A  TM=1.003E+00  e=1.081E-67  Homo sapiens
  3zjd-assembly1_A  TM=9.995E-01  e=1.064E-63  Homo sapiens
  3zjg-assembly1_A  TM=9.957E-01  e=4.407E-62  Homo sapiens
  3zje-assembly1_B  TM=9.744E-01  e=1.310E-57  Homo sapiens
  5lrx-assembly4_F  TM=9.578E-01  e=5.122E-56  Homo sapiens

Organism: Homo sapiens (NCBI:txid9606)

B-factor: mean 35.65, std 16.37, range [8.97, 142.32]

Solvent-accessible surface area: 29717 Å² total

Radius of gyration: 32.21 Å; Cα contacts (8 Å, |Δi|>4): 1219; chains: 2; bounding box: 50×67×103 Å

Sequence (651 aa):
VLPQALYLSNMRKAVKIRERTPEDIFKPTNGIIHHFKTMHRYTLEMFRTCQFCPQFREIIHKALIDRNNIQATLESQKKLNWCCREVRKLVVALKTNGDGNLMHATSQYMWSVQDTDLVLRKALFSTLKETDTRNFKFRWQLESLKSDTRNWNDEWDNLIKMMASTDTPGLQYNSSLEEIHIFVLCNILRRPIIVIISSDKMLRSLLKVGGIYLPLHWPAQECYRYPIVLGYDSHHFVPLVVTLKDGPEIRAVPLVNRDRGRFEDLKVHFLTDPENEMKEKLLKEYLMVIEIPVQGWDHGTTHLINAAKLDEANLPKEINLVDDYFELVQHEYKKWVLPQALYLSNMRKAVKIRERTPEDIFKPTNGIIHHFKTMHRYTLEMFRTCQFCPQFREIIHKALIDRNIQATLESQKKLNWCREVRKLVALKTNGDGNLMHATSQYMWSVQDTDLVLRKALFSTLKETDTRNFKFRWQLESLKSQEFVWNDEWDNLIKMMASTDTPGLQYNSLEEIHIFVLCNILRRPIIVIISDLKVGGIYLPLHWPAQECYRYPIVLGYDSHHFVPLVTLKDGPEIRAVPLVNRDRGRFEDLKVHFLTDPENEMKEKLLKEYLMMVIEIPVQGWDHGTTHLINAAKLDEANLPKEINLVDDYFELVQHEYKKWQ

GO terms:
  GO:0032691 negative regulation of interleukin-1 beta production (P, IMP)
  GO:0005634 nucleus (C, IDA)
  GO:0043124 negative regulation of canonical NF-kappaB signal transduction (P, IDA)
  GO:0005515 protein binding (F, IPI)
  GO:0004842 ubiquitin-protein transferase activity (F, IDA)
  GO:0004843 cysteine-type deubiquitinase activity (F, IDA)
  GO:0035871 protein K11-linked deubiquitination (P, IDA)
  GO:0070536 protein K63-linked deubiquitination (P, IDA)
  GO:0070936 protein K48-linked ubiquitination (P, IDA)
  GO:0071108 protein K48-linked deubiquitination (P, IDA)
  GO:0004843 cysteine-type deubiquitinase activity (F, EXP)
  GO:0004843 cysteine-type deubiquitinase activity (F, IMP)
  GO:0061578 K63-linked deubiquitinase activity (F, EXP)
  GO:0061578 K63-linked deubiquitinase activity (F, TAS)
  GO:0035872 nucleotide-binding domain, leucine rich repeat containing receptor signaling pathway (P, TAS)
  GO:0005829 cytosol (C, TAS)
  GO:0010803 regulation of tumor necrosis factor-mediated signaling pathway (P, TAS)
  GO:0016579 protein deubiquitination (P, TAS)
  GO:0042802 identical protein binding (F, IPI)
  GO:0002237 response to molecule of bacterial origin (P, IDA)